Protein AF-A0A553ZLE3-F1 (afdb_monomer)

pLDDT: mean 70.96, std 27.85, range [20.42, 98.75]

Foldseek 3Di:
DDDDDDDDDDDDDDDDDDDDPDDQDDQPDDDPDDDDPPDDPPDDADPPPPPDDDDDDDDDDDDDDDDDDDDDDDDDDDDDDPPPPPDDDDDPDDDPPDDDDDPKDWDADLQQQKIWIWHAQLQDGPDTHTAWIAHLVGWIKGWDADNNPRQTAWIATLLGWIWGFDADPVSHTAWIWTAQPDPVRHTQTAKGWDADPVGQTAWIAGSVRWIKGWDADPVSHTQKIAGSVRKMWGFDADPSRHTQWIAIPPRVFTKGWDKAAQDPPQRWIKIWIAHSVRQIWIFIAHPVRQTQWIQGSVRQIWGFDADPSNHTQWIAGSVRWIWGWDADPVGHTAWIQGSVRQMWGFDADPSRATQWIADSVRWIKGWDADPSRHTQWIAGSVRDIDGDDDDDDDDDDDDDDDDDQDWDFDADPSRATQWIQGSVRWIWGFDADSVNHTQFIATDCVVDPVPDDDDGDGPDDDDDDDDDDDDDDDDDDDDDDDDDDDDDDDDDDDDSPHDDPDDPDDDPDPDAPQLQLLLLLLVLLLVCLVVDDCVLAVDNDDPLRNVLLSLLLSLLLCQL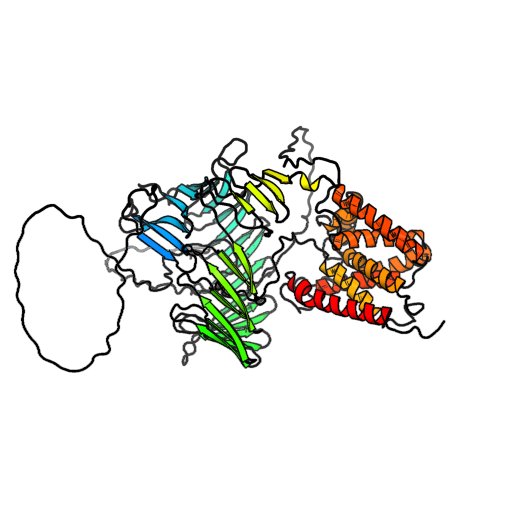VLLVLVGLLQQLQAPVSSVSSVVVVVVQVGHQGNSLALNVLVCLLVVLQCCCVPVFQVSVLVSQLNSQSSSCSNNVVFDDDRDCRGNVVSNVRSVVRSVVVSVPDGRRRSCSSVSSSSSSVSNSVVQQCEPVAHPHPPVDPDGHHDPPDHDPPVCCVVVPSVVVVVVSVVVSCCCVVPPDDDDD

Solvent-accessible surface area (backbone atoms only — not comparable to full-atom values): 44275 Å² total; per-residue (Å²): 134,90,79,92,83,85,88,87,84,90,82,91,80,94,74,90,77,87,80,78,82,77,77,82,78,82,74,96,81,84,84,91,77,87,92,77,87,78,84,63,95,83,71,82,78,72,91,68,85,81,81,84,78,90,78,83,83,88,77,89,77,91,80,88,84,89,87,90,83,91,89,85,90,86,91,86,83,91,72,88,75,83,77,76,79,77,77,74,91,74,81,76,85,76,65,98,80,68,76,78,85,66,90,56,50,76,49,74,38,59,76,84,40,33,36,41,31,25,34,72,30,78,60,45,83,93,40,70,40,72,34,36,39,32,43,61,84,70,54,38,38,37,48,41,56,43,62,80,74,62,38,61,40,37,39,38,37,67,52,69,50,40,34,40,40,40,53,49,99,87,54,50,71,35,35,36,24,40,58,51,70,35,98,87,52,42,64,34,69,49,35,38,42,40,60,50,98,89,63,50,71,33,32,43,30,44,64,86,67,46,44,32,38,44,40,60,48,99,84,72,45,70,33,31,39,29,44,63,88,67,55,37,35,38,43,43,62,49,100,79,75,44,69,35,35,37,29,30,63,96,51,43,80,18,36,38,43,48,75,52,69,60,40,90,88,80,49,31,27,41,41,35,43,24,41,68,86,64,51,42,33,39,35,36,25,44,86,85,70,46,67,39,29,43,28,42,66,87,66,49,41,36,39,38,42,63,50,98,84,76,44,69,35,35,41,27,43,65,87,67,50,44,33,39,44,41,60,47,96,90,64,47,76,31,34,39,38,39,66,88,70,42,46,27,38,43,41,62,46,100,59,56,47,48,36,32,40,31,39,61,86,67,51,41,38,38,40,41,60,49,99,61,67,50,68,35,34,40,31,44,71,87,68,54,72,51,76,49,85,86,85,82,78,90,75,89,76,81,88,80,80,96,78,79,74,50,73,47,77,42,58,51,98,52,66,46,66,38,31,41,30,40,54,86,67,47,37,37,36,36,44,54,47,84,87,60,50,75,50,34,67,47,75,40,72,82,72,47,87,82,54,89,74,92,78,83,58,70,73,82,82,86,88,84,86,89,84,89,84,85,90,80,92,84,89,83,88,86,89,84,86,89,82,89,84,86,88,84,82,87,78,94,72,91,80,67,84,65,66,84,74,92,68,82,82,91,71,96,67,81,82,64,80,44,43,68,28,19,52,44,5,21,47,51,44,62,68,44,59,88,72,58,56,64,91,67,27,96,57,85,74,52,73,67,53,50,53,50,39,20,52,41,4,16,9,23,13,47,57,40,58,38,26,36,42,89,43,83,66,18,32,42,58,31,73,60,34,29,51,50,9,46,51,43,11,62,76,32,74,32,70,79,31,39,48,32,17,53,60,34,25,49,48,49,19,53,49,40,44,48,35,27,71,76,56,22,47,68,43,44,51,53,50,46,28,52,21,35,21,44,29,37,58,36,69,61,74,40,55,87,76,75,49,67,70,18,20,49,44,23,52,51,52,14,49,53,49,32,61,56,45,60,76,72,56,62,51,60,53,64,54,52,22,52,26,36,21,47,1,30,43,33,27,42,52,57,44,14,32,32,94,78,27,25,22,48,58,48,90,48,88,59,60,47,64,50,84,82,50,94,72,81,58,66,56,56,48,66,72,48,48,46,53,53,46,53,50,52,49,50,51,50,51,44,52,69,73,66,53,78,81,86,74,136

Radius of gyration: 34.4 Å; Cα contacts (8 Å, |Δi|>4): 1086; chains: 1; bounding box: 102×99×108 Å

Secondary structure (DSSP, 8-state):
---------------------PPP--------SSS-----TT---S---------PPPPP--------------------------PPPPPPPPPTTPPP--S-EEEEETTTTEEEEEEE-TTSTT-EEEEEEE-TT--EEEEEE-TTT--EEEEEETTS-EEEEEE-TT--EEEEEETT-STTSPPEEEEEEEE-TT--EEEEEETT--EEEEEE-TTS-EEEEE-TTS-EEEEEE-TTS-EEEEEEGGGTT-EEEEEPPPPTTT--EEEEEEETTS-EEEEEE-TT--EEEEE-TTS-EEEEEE-TTS-EEEEE-TTS-EEEEEE-TTS-EEEEE-TTS-EEEEEE-TTS-EEEEE-TTS-EEEEEE-TTS-EEEEE-TT--EEE-----S--------S-----EEEE-TTS-EEEEE-TTS-EEEEEE-TTS-EEEEEE-GGGTTSS----------------------------PPPPP----PPP-----TT--------------TTHHHHHHHHHHHHHHGGG--TTTSSSSPPHHHHHHHHHHHHHHTTSGGGG-TTSSGGGTTTHHHHHHHHHHHHHHTSTTSGGGSHHHHHHHHHHHHHIIIIIHHHHHHHHHHHHHHHHHHHTT-S-SSSSHHHHHHHHHHHHHHHHHHTTTS-SS-TTHHHHHHHHHHHHHHHHHTSTT-B-TTTTS---B---S-S--STHIIIIIIHHHHHHHHHHHHHHHHHSPP---

Structure (mmCIF, N/CA/C/O backbone):
data_AF-A0A553ZLE3-F1
#
_entry.id   AF-A0A553ZLE3-F1
#
loop_
_atom_site.group_PDB
_atom_site.id
_atom_site.type_symbol
_atom_site.label_atom_id
_atom_site.label_alt_id
_atom_site.label_comp_id
_atom_site.label_asym_id
_atom_site.label_entity_id
_atom_site.label_seq_id
_atom_site.pdbx_PDB_ins_code
_atom_site.Cartn_x
_atom_site.Cartn_y
_atom_site.Cartn_z
_atom_site.occupancy
_atom_site.B_iso_or_equiv
_atom_site.auth_seq_id
_atom_site.auth_comp_id
_atom_site.auth_asym_id
_atom_site.auth_atom_id
_atom_site.pdbx_PDB_model_num
ATOM 1 N N . MET A 1 1 ? 34.587 -43.667 5.427 1.00 29.36 1 MET A N 1
ATOM 2 C CA . MET A 1 1 ? 35.439 -44.827 5.088 1.00 29.36 1 MET A CA 1
ATOM 3 C C . MET A 1 1 ? 34.634 -45.768 4.202 1.00 29.36 1 MET A C 1
ATOM 5 O O . MET A 1 1 ? 33.567 -46.151 4.640 1.00 29.36 1 MET A O 1
ATOM 9 N N . HIS A 1 2 ? 35.138 -46.008 2.978 1.00 25.31 2 HIS A N 1
ATOM 10 C CA . HIS A 1 2 ? 34.997 -47.172 2.064 1.00 25.31 2 HIS A CA 1
ATOM 11 C C . HIS A 1 2 ? 33.670 -47.961 1.984 1.00 25.31 2 HIS A C 1
ATOM 13 O O . HIS A 1 2 ? 33.085 -48.279 3.000 1.00 25.31 2 HIS A O 1
ATOM 19 N N . ARG A 1 3 ? 33.179 -48.482 0.851 1.00 24.08 3 ARG A N 1
ATOM 20 C CA . ARG A 1 3 ? 33.506 -48.531 -0.596 1.00 24.08 3 ARG A CA 1
ATOM 21 C C . ARG A 1 3 ? 32.283 -49.245 -1.231 1.00 24.08 3 ARG A C 1
ATOM 23 O O . ARG A 1 3 ? 31.751 -50.158 -0.620 1.00 24.08 3 ARG A O 1
ATOM 30 N N . TRP A 1 4 ? 31.715 -48.741 -2.327 1.00 23.78 4 TRP A N 1
ATOM 31 C CA . TRP A 1 4 ? 31.774 -49.335 -3.681 1.00 23.78 4 TRP A CA 1
ATOM 32 C C . TRP A 1 4 ? 31.406 -50.823 -3.828 1.00 23.78 4 TRP A C 1
ATOM 34 O O . TRP A 1 4 ? 32.161 -51.669 -3.372 1.00 23.78 4 TRP A O 1
ATOM 44 N N . HIS A 1 5 ? 30.354 -51.108 -4.613 1.00 26.83 5 HIS A N 1
ATOM 45 C CA . HIS A 1 5 ? 30.396 -52.021 -5.772 1.00 26.83 5 HIS A CA 1
ATOM 46 C C . HIS A 1 5 ? 29.129 -51.871 -6.650 1.00 26.83 5 HIS A C 1
ATOM 48 O O . HIS A 1 5 ? 28.023 -52.180 -6.223 1.00 26.83 5 HIS A O 1
ATOM 54 N N . GLY A 1 6 ? 29.301 -51.414 -7.895 1.00 22.09 6 GLY A N 1
ATOM 55 C CA . GLY A 1 6 ? 28.554 -51.938 -9.057 1.00 22.09 6 GLY A CA 1
ATOM 56 C C . GLY A 1 6 ? 29.457 -52.935 -9.815 1.00 22.09 6 GLY A C 1
ATOM 57 O O . GLY A 1 6 ? 30.538 -53.227 -9.288 1.00 22.09 6 GLY A O 1
ATOM 58 N N . PRO A 1 7 ? 29.144 -53.396 -11.051 1.00 37.66 7 PRO A N 1
ATOM 59 C CA . PRO A 1 7 ? 28.004 -53.076 -11.931 1.00 37.66 7 PRO A CA 1
ATOM 60 C C . PRO A 1 7 ? 27.335 -54.320 -12.596 1.00 37.66 7 PRO A C 1
ATOM 62 O O . PRO A 1 7 ? 27.843 -55.433 -12.524 1.00 37.66 7 PRO A O 1
ATOM 65 N N . GLY A 1 8 ? 26.235 -54.131 -13.339 1.00 24.08 8 GLY A N 1
ATOM 66 C CA . GLY A 1 8 ? 25.666 -55.168 -14.219 1.00 24.08 8 GLY A CA 1
ATOM 67 C C . GLY A 1 8 ? 24.622 -54.614 -15.194 1.00 24.08 8 GLY A C 1
ATOM 68 O O . GLY A 1 8 ? 23.621 -54.049 -14.778 1.00 24.08 8 GLY A O 1
ATOM 69 N N . ARG A 1 9 ? 24.903 -54.717 -16.497 1.00 25.52 9 ARG A N 1
ATOM 70 C CA . ARG A 1 9 ? 24.239 -54.050 -17.633 1.00 25.52 9 ARG A CA 1
ATOM 71 C C . ARG A 1 9 ? 23.013 -54.796 -18.195 1.00 25.52 9 ARG A C 1
ATOM 73 O O . ARG A 1 9 ? 23.051 -56.013 -18.316 1.00 25.52 9 ARG A O 1
ATOM 80 N N . SER A 1 10 ? 22.130 -53.998 -18.822 1.00 24.73 10 SER A N 1
ATOM 81 C CA . SER A 1 10 ? 21.356 -54.256 -20.070 1.00 24.73 10 SER A CA 1
ATOM 82 C C . SER A 1 10 ? 20.151 -55.218 -19.986 1.00 24.73 10 SER A C 1
ATOM 84 O O . SER A 1 10 ? 20.206 -56.183 -19.251 1.00 24.73 10 SER A O 1
ATOM 86 N N . ARG A 1 11 ? 19.033 -55.067 -20.718 1.00 25.03 11 ARG A N 1
ATOM 87 C CA . ARG A 1 11 ? 18.699 -54.281 -21.923 1.00 25.03 11 ARG A CA 1
ATOM 88 C C . ARG A 1 11 ? 17.160 -54.253 -22.114 1.00 25.03 11 ARG A C 1
ATOM 90 O O . ARG A 1 11 ? 16.500 -55.234 -21.814 1.00 25.03 11 ARG A O 1
ATOM 97 N N . HIS A 1 12 ? 16.677 -53.147 -22.685 1.00 24.81 12 HIS A N 1
ATOM 98 C CA . HIS A 1 12 ? 15.484 -52.933 -23.530 1.00 24.81 12 HIS A CA 1
ATOM 99 C C . HIS A 1 12 ? 14.105 -53.546 -23.213 1.00 24.81 12 HIS A C 1
ATOM 101 O O . HIS A 1 12 ? 13.876 -54.740 -23.345 1.00 24.81 12 HIS A O 1
ATOM 107 N N . GLY A 1 13 ? 13.132 -52.640 -23.075 1.00 24.27 13 GLY A N 1
ATOM 108 C CA . GLY A 1 13 ? 11.727 -52.851 -23.420 1.00 24.27 13 GLY A CA 1
ATOM 109 C C . GLY A 1 13 ? 10.979 -51.521 -23.355 1.00 24.27 13 GLY A C 1
ATOM 110 O O . GLY A 1 13 ? 10.785 -50.982 -22.272 1.00 24.27 13 GLY A O 1
ATOM 111 N N . GLN A 1 14 ? 10.648 -50.949 -24.514 1.00 25.28 14 GLN A N 1
ATOM 112 C CA . GLN A 1 14 ? 9.891 -49.703 -24.647 1.00 25.28 14 GLN A CA 1
ATOM 113 C C . GLN A 1 14 ? 8.501 -49.841 -24.007 1.00 25.28 14 GLN A C 1
ATOM 115 O O . GLN A 1 14 ? 7.769 -50.780 -24.306 1.00 25.28 14 GLN A O 1
ATOM 120 N N . GLY A 1 15 ? 8.129 -48.871 -23.176 1.00 23.89 15 GLY A N 1
ATOM 121 C CA . GLY A 1 15 ? 6.791 -48.729 -22.614 1.00 23.89 15 GLY A CA 1
ATOM 122 C C . GLY A 1 15 ? 6.555 -47.272 -22.239 1.00 23.89 15 GLY A C 1
ATOM 123 O O . GLY A 1 15 ? 7.187 -46.744 -21.331 1.00 23.89 15 GLY A O 1
ATOM 124 N N . VAL A 1 16 ? 5.686 -46.614 -22.998 1.00 25.97 16 VAL A N 1
ATOM 125 C CA . VAL A 1 16 ? 5.192 -45.248 -22.785 1.00 25.97 16 VAL A CA 1
ATOM 126 C C . VAL A 1 16 ? 4.545 -45.130 -21.396 1.00 25.97 16 VAL A C 1
ATOM 128 O O . VAL A 1 16 ? 3.654 -45.929 -21.111 1.00 25.97 16 VAL A O 1
ATOM 131 N N . PRO A 1 17 ? 4.865 -44.112 -20.569 1.00 24.88 17 PRO A N 1
ATOM 132 C CA . PRO A 1 17 ? 3.991 -43.734 -19.472 1.00 24.88 17 PRO A CA 1
ATOM 133 C C . PRO A 1 17 ? 3.341 -42.370 -19.725 1.00 24.88 17 PRO A C 1
ATOM 135 O O . PRO A 1 17 ? 3.989 -41.340 -19.923 1.00 24.88 17 PRO A O 1
ATOM 138 N N . PHE A 1 18 ? 2.012 -42.407 -19.684 1.00 23.28 18 PHE A N 1
ATOM 139 C CA . PHE A 1 18 ? 1.098 -41.287 -19.513 1.00 23.28 18 PHE A CA 1
ATOM 140 C C . PHE A 1 18 ? 1.628 -40.262 -18.493 1.00 23.28 18 PHE A C 1
ATOM 142 O O . PHE A 1 18 ? 1.757 -40.560 -17.306 1.00 23.28 18 PHE A O 1
ATOM 149 N N . ARG A 1 19 ? 1.866 -39.017 -18.927 1.00 22.97 19 ARG A N 1
ATOM 150 C CA . ARG A 1 19 ? 2.014 -37.877 -18.009 1.00 22.97 19 ARG A CA 1
ATOM 151 C C . ARG A 1 19 ? 0.628 -37.418 -17.556 1.00 22.97 19 ARG A C 1
ATOM 153 O O . ARG A 1 19 ? -0.043 -36.662 -18.256 1.00 22.97 19 ARG A O 1
ATOM 160 N N . HIS A 1 20 ? 0.224 -37.837 -16.360 1.00 22.22 20 HIS A N 1
ATOM 161 C CA . HIS A 1 20 ? -0.807 -37.143 -15.592 1.00 22.22 20 HIS A CA 1
ATOM 162 C C . HIS A 1 20 ? -0.341 -35.703 -15.322 1.00 22.22 20 HIS A C 1
ATOM 164 O O . HIS A 1 20 ? 0.603 -35.471 -14.570 1.00 22.22 20 HIS A O 1
ATOM 170 N N . ARG A 1 21 ? -1.000 -34.717 -15.943 1.00 23.45 21 ARG A N 1
ATOM 171 C CA . ARG A 1 21 ? -0.875 -33.301 -15.567 1.00 23.45 21 ARG A CA 1
ATOM 172 C C . ARG A 1 21 ? -1.594 -33.088 -14.232 1.00 23.45 21 ARG A C 1
ATOM 174 O O . ARG A 1 21 ? -2.782 -32.778 -14.215 1.00 23.45 21 ARG A O 1
ATOM 181 N N . HIS A 1 22 ? -0.884 -33.244 -13.120 1.00 23.39 22 HIS A N 1
ATOM 182 C CA . HIS A 1 22 ? -1.323 -32.683 -11.845 1.00 23.39 22 HIS A CA 1
ATOM 183 C C . HIS A 1 22 ? -1.071 -31.171 -11.866 1.00 23.39 22 HIS A C 1
ATOM 185 O O . HIS A 1 22 ? 0.062 -30.721 -12.007 1.00 23.39 22 HIS A O 1
ATOM 191 N N . ARG A 1 23 ? -2.148 -30.385 -11.772 1.00 21.52 23 ARG A N 1
ATOM 192 C CA . ARG A 1 23 ? -2.076 -28.942 -11.519 1.00 21.52 23 ARG A CA 1
ATOM 193 C C . ARG A 1 23 ? -1.651 -28.736 -10.057 1.00 21.52 23 ARG A C 1
ATOM 195 O O . ARG A 1 23 ? -2.348 -29.264 -9.188 1.00 21.52 23 ARG A O 1
ATOM 202 N N . PRO A 1 24 ? -0.574 -27.995 -9.749 1.00 23.08 24 PRO A N 1
ATOM 203 C CA . PRO A 1 24 ? -0.298 -27.602 -8.375 1.00 23.08 24 PRO A CA 1
ATOM 204 C C . PRO A 1 24 ? -1.379 -26.619 -7.908 1.00 23.08 24 PRO A C 1
ATOM 206 O O . PRO A 1 24 ? -1.696 -25.638 -8.582 1.00 23.08 24 PRO A O 1
ATOM 209 N N . ALA A 1 25 ? -1.989 -26.928 -6.766 1.00 22.48 25 ALA A N 1
ATOM 210 C CA . ALA A 1 25 ? -2.940 -26.059 -6.092 1.00 22.48 25 ALA A CA 1
ATOM 211 C C . ALA A 1 25 ? -2.170 -24.908 -5.430 1.00 22.48 25 ALA A C 1
ATOM 213 O O . ALA A 1 25 ? -1.570 -25.077 -4.372 1.00 22.48 25 ALA A O 1
ATOM 214 N N . TRP A 1 26 ? -2.177 -23.739 -6.067 1.00 22.27 26 TRP A N 1
ATOM 215 C CA . TRP A 1 26 ? -1.661 -22.505 -5.485 1.00 22.27 26 TRP A CA 1
ATOM 216 C C . TRP A 1 26 ? -2.592 -22.049 -4.356 1.00 22.27 26 TRP A C 1
ATOM 218 O O . TRP A 1 26 ? -3.744 -21.690 -4.593 1.00 22.27 26 TRP A O 1
ATOM 228 N N . CYS A 1 27 ? -2.097 -22.089 -3.119 1.00 22.14 27 CYS A N 1
ATOM 229 C CA . CYS A 1 27 ? -2.780 -21.544 -1.950 1.00 22.14 27 CYS A CA 1
ATOM 230 C C . CYS A 1 27 ? -2.500 -20.027 -1.878 1.00 22.14 27 CYS A C 1
ATOM 232 O O . CYS A 1 27 ? -1.335 -19.645 -1.754 1.00 22.14 27 CYS A O 1
ATOM 234 N N . PRO A 1 28 ? -3.505 -19.137 -1.960 1.00 23.58 28 PRO A N 1
ATOM 235 C CA . PRO A 1 28 ? -3.290 -17.697 -2.000 1.00 23.58 28 PRO A CA 1
ATOM 236 C C . PRO A 1 28 ? -3.215 -17.125 -0.577 1.00 23.58 28 PRO A C 1
ATOM 238 O O . PRO A 1 28 ? -4.068 -16.345 -0.180 1.00 23.58 28 PRO A O 1
ATOM 241 N N . VAL A 1 29 ? -2.219 -17.521 0.219 1.00 25.86 29 VAL A N 1
ATOM 242 C CA . VAL A 1 29 ? -1.963 -16.914 1.542 1.00 25.86 29 VAL A CA 1
ATOM 243 C C . VAL A 1 29 ? -0.455 -16.849 1.807 1.00 25.86 29 VAL A C 1
ATOM 245 O O . VAL A 1 29 ? 0.042 -17.483 2.726 1.00 25.86 29 VAL A O 1
ATOM 248 N N . ALA A 1 30 ? 0.293 -16.127 0.968 1.00 24.66 30 ALA A N 1
ATOM 249 C CA . ALA A 1 30 ? 1.642 -15.630 1.282 1.00 24.66 30 ALA A CA 1
ATOM 250 C C . ALA A 1 30 ? 2.163 -14.729 0.148 1.00 24.66 30 ALA A C 1
ATOM 252 O O . ALA A 1 30 ? 2.986 -15.154 -0.648 1.00 24.66 30 ALA A O 1
ATOM 253 N N . CYS A 1 31 ? 1.660 -13.498 0.054 1.00 21.70 31 CYS A N 1
ATOM 254 C CA . CYS A 1 31 ? 2.337 -12.365 -0.595 1.00 21.70 31 CYS A CA 1
ATOM 255 C C . CYS A 1 31 ? 1.624 -11.083 -0.146 1.00 21.70 31 CYS A C 1
ATOM 257 O O . CYS A 1 31 ? 0.795 -10.519 -0.853 1.00 21.70 31 CYS A O 1
ATOM 259 N N . LEU A 1 32 ? 1.901 -10.652 1.081 1.00 23.59 32 LEU A N 1
ATOM 260 C CA . LEU A 1 32 ? 1.639 -9.286 1.520 1.00 23.59 32 LEU A CA 1
ATOM 261 C C . LEU A 1 32 ? 3.007 -8.618 1.609 1.00 23.59 32 LEU A C 1
ATOM 263 O O . LEU A 1 32 ? 3.663 -8.808 2.623 1.00 23.59 32 LEU A O 1
ATOM 267 N N . HIS A 1 33 ? 3.447 -7.939 0.542 1.00 24.62 33 HIS A N 1
ATOM 268 C CA . HIS A 1 33 ? 4.230 -6.688 0.547 1.00 24.62 33 HIS A CA 1
ATOM 269 C C . HIS A 1 33 ? 4.309 -6.096 -0.883 1.00 24.62 33 HIS A C 1
ATOM 271 O O . HIS A 1 33 ? 4.184 -6.840 -1.860 1.00 24.62 33 HIS A O 1
ATOM 277 N N . PRO A 1 34 ? 4.415 -4.758 -1.017 1.00 25.12 34 PRO A N 1
ATOM 278 C CA . PRO A 1 34 ? 4.217 -4.036 -2.269 1.00 25.12 34 PRO A CA 1
ATOM 279 C C . PRO A 1 34 ? 5.494 -4.045 -3.119 1.00 25.12 34 PRO A C 1
ATOM 281 O O . PRO A 1 34 ? 6.598 -4.107 -2.594 1.00 25.12 34 PRO A O 1
ATOM 284 N N . HIS A 1 35 ? 5.326 -3.916 -4.435 1.00 25.12 35 HIS A N 1
ATOM 285 C CA . HIS A 1 35 ? 6.372 -3.966 -5.467 1.00 25.12 35 HIS A CA 1
ATOM 286 C C . HIS A 1 35 ? 6.870 -5.371 -5.817 1.00 25.12 35 HIS A C 1
ATOM 288 O O . HIS A 1 35 ? 7.959 -5.777 -5.442 1.00 25.12 35 HIS A O 1
ATOM 294 N N . ILE A 1 36 ? 6.059 -6.081 -6.604 1.00 21.95 36 ILE A N 1
ATOM 295 C CA . ILE A 1 36 ? 6.390 -6.727 -7.890 1.00 21.95 36 ILE A CA 1
ATOM 296 C C . ILE A 1 36 ? 5.108 -7.480 -8.293 1.00 21.95 36 ILE A C 1
ATOM 298 O O . ILE A 1 36 ? 4.741 -8.483 -7.687 1.00 21.95 36 ILE A O 1
ATOM 302 N N . ARG A 1 37 ? 4.363 -6.972 -9.286 1.00 20.42 37 ARG A N 1
ATOM 303 C CA . ARG A 1 37 ? 3.314 -7.766 -9.946 1.00 20.42 37 ARG A CA 1
ATOM 304 C C . ARG A 1 37 ? 4.012 -8.643 -10.981 1.00 20.42 37 ARG A C 1
ATOM 306 O O . ARG A 1 37 ? 4.258 -8.180 -12.090 1.00 20.42 37 ARG A O 1
ATOM 313 N N . VAL A 1 38 ? 4.324 -9.887 -10.627 1.00 21.42 38 VAL A N 1
ATOM 314 C CA . VAL A 1 38 ? 4.520 -10.923 -11.648 1.00 21.42 38 VAL A CA 1
ATOM 315 C C . VAL A 1 38 ? 3.133 -11.230 -12.206 1.00 21.42 38 VAL A C 1
ATOM 317 O O . VAL A 1 38 ? 2.242 -11.663 -11.476 1.00 21.42 38 VAL A O 1
ATOM 320 N N . ILE A 1 39 ? 2.915 -10.905 -13.477 1.00 21.75 39 ILE A N 1
ATOM 321 C CA . ILE A 1 39 ? 1.695 -11.266 -14.196 1.00 21.75 39 ILE A CA 1
ATOM 322 C C . ILE A 1 39 ? 1.775 -12.775 -14.443 1.00 21.75 39 ILE A C 1
ATOM 324 O O . ILE A 1 39 ? 2.557 -13.218 -15.275 1.00 21.75 39 ILE A O 1
ATOM 328 N N . ASP A 1 40 ? 0.997 -13.556 -13.696 1.00 22.62 40 ASP A N 1
ATOM 329 C CA . ASP A 1 40 ? 0.732 -14.961 -14.011 1.00 22.62 40 ASP A CA 1
ATOM 330 C C . ASP A 1 40 ? -0.286 -15.018 -15.172 1.00 22.62 40 ASP A C 1
ATOM 332 O O . ASP A 1 40 ? -1.436 -14.598 -14.986 1.00 22.62 40 ASP A O 1
ATOM 336 N N . PRO A 1 41 ? 0.083 -15.519 -16.367 1.00 24.27 41 PRO A N 1
ATOM 337 C CA . PRO A 1 41 ? -0.818 -15.607 -17.516 1.00 24.27 41 PRO A CA 1
ATOM 338 C C . PRO A 1 41 ? -1.934 -16.663 -17.363 1.0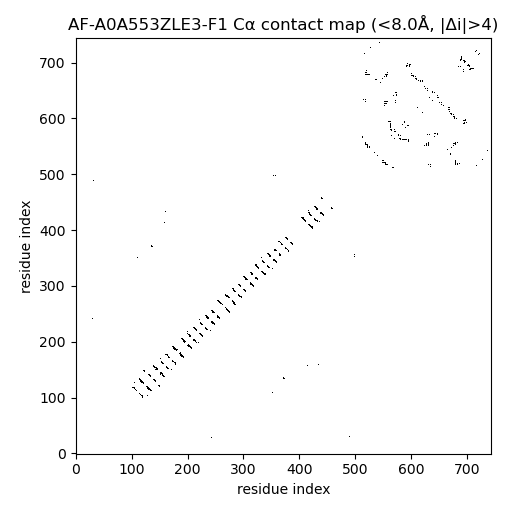0 24.27 41 PRO A C 1
ATOM 340 O O . PRO A 1 41 ? -2.754 -16.814 -18.269 1.00 24.27 41 PRO A O 1
ATOM 343 N N . HIS A 1 42 ? -2.022 -17.389 -16.241 1.00 24.36 42 HIS A N 1
ATOM 344 C CA . HIS A 1 42 ? -3.033 -18.433 -16.028 1.00 24.36 42 HIS A CA 1
ATOM 345 C C . HIS A 1 42 ? -4.158 -18.079 -15.046 1.00 24.36 42 HIS A C 1
ATOM 347 O O . HIS A 1 42 ? -5.071 -18.888 -14.846 1.00 24.36 42 HIS A O 1
ATOM 353 N N . ARG A 1 43 ? -4.173 -16.862 -14.489 1.00 24.11 43 ARG A N 1
ATOM 354 C CA . ARG A 1 43 ? -5.244 -16.392 -13.598 1.00 24.11 43 ARG A CA 1
ATOM 355 C C . ARG A 1 43 ? -6.215 -15.481 -14.354 1.00 24.11 43 ARG A C 1
ATOM 357 O O . ARG A 1 43 ? -6.036 -14.272 -14.408 1.00 24.11 43 ARG A O 1
ATOM 364 N N . ALA A 1 44 ? -7.251 -16.068 -14.949 1.00 23.89 44 ALA A N 1
ATOM 365 C CA . ALA A 1 44 ? -8.357 -15.323 -15.551 1.00 23.89 44 ALA A CA 1
ATOM 366 C C . ALA A 1 44 ? -9.289 -14.759 -14.455 1.00 23.89 44 ALA A C 1
ATOM 368 O O . ALA A 1 44 ? -9.878 -15.557 -13.720 1.00 23.89 44 ALA A O 1
ATOM 369 N N . PRO A 1 45 ? -9.477 -13.431 -14.331 1.00 26.53 45 PRO A N 1
ATOM 370 C CA . PRO A 1 45 ? -10.594 -12.872 -13.590 1.00 26.53 45 PRO A CA 1
ATOM 371 C C . PRO A 1 45 ? -11.801 -12.765 -14.529 1.00 26.53 45 PRO A C 1
ATOM 373 O O . PRO A 1 45 ? -11.687 -12.261 -15.641 1.00 26.53 45 PRO A O 1
ATOM 376 N N . HIS A 1 46 ? -12.951 -13.239 -14.052 1.00 28.97 46 HIS A N 1
ATOM 377 C CA . HIS A 1 46 ? -14.261 -13.193 -14.705 1.00 28.97 46 HIS A CA 1
ATOM 378 C C . HIS A 1 46 ? -14.353 -13.905 -16.066 1.00 28.97 46 HIS A C 1
ATOM 380 O O . HIS A 1 46 ? -13.612 -13.668 -17.015 1.00 28.97 46 HIS A O 1
ATOM 386 N N . ARG A 1 47 ? -15.365 -14.769 -16.208 1.00 26.30 47 ARG A N 1
ATOM 387 C CA . ARG A 1 47 ? -15.870 -15.165 -17.527 1.00 26.30 47 ARG A CA 1
ATOM 388 C C . ARG A 1 47 ? -16.480 -13.930 -18.201 1.00 26.30 47 ARG A C 1
ATOM 390 O O . ARG A 1 47 ? -17.696 -13.780 -18.234 1.00 26.30 47 ARG A O 1
ATOM 397 N N . ALA A 1 48 ? -15.642 -13.053 -18.746 1.00 23.30 48 ALA A N 1
ATOM 398 C CA . ALA A 1 48 ? -16.041 -12.228 -19.867 1.00 23.30 48 ALA A CA 1
ATOM 399 C C . ALA A 1 48 ? -16.353 -13.197 -21.011 1.00 23.30 48 ALA A C 1
ATOM 401 O O . ALA A 1 48 ? -15.551 -14.074 -21.342 1.00 23.30 48 ALA A O 1
ATOM 402 N N . VAL A 1 49 ? -17.554 -13.103 -21.570 1.00 23.12 49 VAL A N 1
ATOM 403 C CA . VAL A 1 49 ? -17.902 -13.834 -22.785 1.00 23.12 49 VAL A CA 1
ATOM 404 C C . VAL A 1 49 ? -16.991 -13.301 -23.888 1.00 23.12 49 VAL A C 1
ATOM 406 O O . VAL A 1 49 ? -17.247 -12.242 -24.455 1.00 23.12 49 VAL A O 1
ATOM 409 N N . VAL A 1 50 ? -15.900 -14.014 -24.164 1.00 24.91 50 VAL A N 1
ATOM 410 C CA . VAL A 1 50 ? -15.030 -13.743 -25.307 1.00 24.91 50 VAL A CA 1
ATOM 411 C C . VAL A 1 50 ? -15.817 -14.132 -26.556 1.00 24.91 50 VAL A C 1
ATOM 413 O O . VAL A 1 50 ? -15.936 -15.308 -26.897 1.00 24.91 50 VAL A O 1
ATOM 416 N N . VAL A 1 51 ? -16.414 -13.146 -27.224 1.00 23.52 51 VAL A N 1
ATOM 417 C CA . VAL A 1 51 ? -17.002 -13.343 -28.551 1.00 23.52 51 VAL A CA 1
ATOM 418 C C . VAL A 1 51 ? -15.875 -13.219 -29.573 1.00 23.52 51 VAL A C 1
ATOM 420 O O . VAL A 1 51 ? -15.536 -12.122 -30.006 1.00 23.52 51 VAL A O 1
ATOM 423 N N . LEU A 1 52 ? -15.278 -14.351 -29.947 1.00 24.53 52 LEU A N 1
ATOM 424 C CA . LEU A 1 52 ? -14.354 -14.428 -31.078 1.00 24.53 52 LEU A CA 1
ATOM 425 C C . LEU A 1 52 ? -15.166 -14.474 -32.378 1.00 24.53 52 LEU A C 1
ATOM 427 O O . LEU A 1 52 ? -15.876 -15.447 -32.639 1.00 24.53 52 LEU A O 1
ATOM 431 N N . HIS A 1 53 ? -15.047 -13.445 -33.216 1.00 24.39 53 HIS A N 1
ATOM 432 C CA . HIS A 1 53 ? -15.516 -13.502 -34.598 1.00 24.39 53 HIS A CA 1
ATOM 433 C C . HIS A 1 53 ? -14.385 -13.156 -35.560 1.00 24.39 53 HIS A C 1
ATOM 435 O O . HIS A 1 53 ? -13.971 -12.008 -35.674 1.00 24.39 53 HIS A O 1
ATOM 441 N N . HIS A 1 54 ? -13.947 -14.170 -36.298 1.00 26.27 54 HIS A N 1
ATOM 442 C CA . HIS A 1 54 ? -13.112 -14.035 -37.481 1.00 26.27 54 HIS A CA 1
ATOM 443 C C . HIS A 1 54 ? -14.034 -13.820 -38.696 1.00 26.27 54 HIS A C 1
ATOM 445 O O . HIS A 1 54 ? -14.987 -14.580 -38.893 1.00 26.27 54 HIS A O 1
ATOM 451 N N . ARG A 1 55 ? -13.781 -12.803 -39.526 1.00 23.55 55 ARG A N 1
ATOM 452 C CA . ARG A 1 55 ? -14.303 -12.752 -40.902 1.00 23.55 55 ARG A CA 1
ATOM 453 C C . ARG A 1 55 ? -13.153 -12.460 -41.868 1.00 23.55 55 ARG A C 1
ATOM 455 O O . ARG A 1 55 ? -12.480 -11.456 -41.663 1.00 23.55 55 ARG A O 1
ATOM 462 N N . PRO A 1 56 ? -12.942 -13.279 -42.914 1.00 27.25 56 PRO A N 1
ATOM 463 C CA . PRO A 1 56 ? -11.984 -12.959 -43.963 1.00 27.25 56 PRO A CA 1
ATOM 464 C C . PRO A 1 56 ? -12.554 -11.892 -44.913 1.00 27.25 56 PRO A C 1
ATOM 466 O O . PRO A 1 56 ? -13.772 -11.771 -45.083 1.00 27.25 56 PRO A O 1
ATOM 469 N N . ALA A 1 57 ? -11.656 -11.105 -45.508 1.00 24.62 57 ALA A N 1
ATOM 470 C CA . ALA A 1 57 ? -11.956 -10.000 -46.417 1.00 24.62 57 ALA A CA 1
ATOM 471 C C . ALA A 1 57 ? -12.760 -10.440 -47.666 1.00 24.62 57 ALA A C 1
ATOM 473 O O . ALA A 1 57 ? -12.584 -11.563 -48.147 1.00 24.62 57 ALA A O 1
ATOM 474 N N . PRO A 1 58 ? -13.635 -9.580 -48.230 1.00 29.64 58 PRO A N 1
ATOM 475 C CA . PRO A 1 58 ? -14.467 -9.955 -49.364 1.00 29.64 58 PRO A CA 1
ATOM 476 C C . PRO A 1 58 ? -13.700 -9.856 -50.689 1.00 29.64 58 PRO A C 1
ATOM 478 O O . PRO A 1 58 ? -13.264 -8.783 -51.104 1.00 29.64 58 PRO A O 1
ATOM 481 N N . GLY A 1 59 ? -13.613 -10.986 -51.389 1.00 24.22 59 GLY A N 1
ATOM 482 C CA . GLY A 1 59 ? -13.316 -11.037 -52.815 1.00 24.22 59 GLY A CA 1
ATOM 483 C C . GLY A 1 59 ? -14.526 -10.607 -53.649 1.00 24.22 59 GLY A C 1
ATOM 484 O O . GLY A 1 59 ? -15.663 -10.997 -53.387 1.00 24.22 59 GLY A O 1
ATOM 485 N N . ASN A 1 60 ? -14.251 -9.799 -54.669 1.00 28.50 60 ASN A N 1
ATOM 486 C CA . ASN A 1 60 ? -15.170 -9.356 -55.714 1.00 28.50 60 ASN A CA 1
ATOM 487 C C . ASN A 1 60 ? -16.011 -10.503 -56.306 1.00 28.50 60 ASN A C 1
ATOM 489 O O . ASN A 1 60 ? -15.435 -11.476 -56.793 1.00 28.50 60 ASN A O 1
ATOM 493 N N . ARG A 1 61 ? -17.341 -10.326 -56.397 1.00 27.69 61 ARG A N 1
ATOM 494 C CA . ARG A 1 61 ? -18.158 -10.704 -57.574 1.00 27.69 61 ARG A CA 1
ATOM 495 C C . ARG A 1 61 ? -19.611 -10.226 -57.458 1.00 27.69 61 ARG A C 1
ATOM 497 O O . ARG A 1 61 ? -20.325 -10.522 -56.507 1.00 27.69 61 ARG A O 1
ATOM 504 N N . HIS A 1 62 ? -20.044 -9.525 -58.503 1.00 26.73 62 HIS A N 1
ATOM 505 C CA . HIS A 1 62 ? -21.435 -9.262 -58.862 1.00 26.73 62 HIS A CA 1
ATOM 506 C C . HIS A 1 62 ? -22.262 -10.551 -59.009 1.00 26.73 62 HIS A C 1
ATOM 508 O O . HIS A 1 62 ? -21.822 -11.461 -59.707 1.00 26.73 62 HIS A O 1
ATOM 514 N N . ARG A 1 63 ? -23.517 -10.554 -58.534 1.00 26.33 63 ARG A N 1
ATOM 515 C CA . ARG A 1 63 ? -24.730 -10.651 -59.383 1.00 26.33 63 ARG A CA 1
ATOM 516 C C . ARG A 1 63 ? -26.023 -10.645 -58.554 1.00 26.33 63 ARG A C 1
ATOM 518 O O . ARG A 1 63 ? -26.070 -11.138 -57.435 1.00 26.33 63 ARG A O 1
ATOM 525 N N . ARG A 1 64 ? -27.044 -10.045 -59.170 1.00 25.78 64 ARG A N 1
ATOM 526 C CA . ARG A 1 64 ? -28.463 -9.969 -58.791 1.00 25.78 64 ARG A CA 1
ATOM 527 C C . ARG A 1 64 ? -29.094 -11.365 -58.659 1.00 25.78 64 ARG A C 1
ATOM 529 O O . ARG A 1 64 ? -28.713 -12.245 -59.420 1.00 25.78 64 ARG A O 1
ATOM 536 N N . ASP A 1 65 ? -30.087 -11.544 -57.784 1.00 26.72 65 ASP A N 1
ATOM 537 C CA . ASP A 1 65 ? -31.509 -11.547 -58.175 1.00 26.72 65 ASP A CA 1
ATOM 538 C C . ASP A 1 65 ? -32.468 -11.878 -57.014 1.00 26.72 65 ASP A C 1
ATOM 540 O O . ASP A 1 65 ? -32.118 -12.497 -56.012 1.00 26.72 65 ASP A O 1
ATOM 544 N N . ASN A 1 66 ? -33.689 -11.373 -57.187 1.00 25.45 66 ASN A N 1
ATOM 545 C CA . ASN A 1 66 ? -34.884 -11.488 -56.353 1.00 25.45 66 ASN A CA 1
ATOM 546 C C . ASN A 1 66 ? -35.324 -12.939 -56.073 1.00 25.45 66 ASN A C 1
ATOM 548 O O . ASN A 1 66 ? -35.182 -13.781 -56.949 1.00 25.45 66 ASN A O 1
ATOM 552 N N . LEU A 1 67 ? -36.055 -13.177 -54.970 1.00 26.70 67 LEU A N 1
ATOM 553 C CA . LEU A 1 67 ? -37.460 -13.625 -55.046 1.00 26.70 67 LEU A CA 1
ATOM 554 C C . LEU A 1 67 ? -38.191 -13.590 -53.686 1.00 26.70 67 LEU A C 1
ATOM 556 O O . LEU A 1 67 ? -37.619 -13.794 -52.620 1.00 26.70 67 LEU A O 1
ATOM 560 N N . ARG A 1 68 ? -39.495 -13.306 -53.775 1.00 25.33 68 ARG A N 1
ATOM 561 C CA . ARG A 1 68 ? -40.514 -13.213 -52.715 1.00 25.33 68 ARG A CA 1
ATOM 562 C C . ARG A 1 68 ? -41.175 -14.576 -52.445 1.00 25.33 68 ARG A C 1
ATOM 564 O O . ARG A 1 68 ? -41.247 -15.367 -53.372 1.00 25.33 68 ARG A O 1
ATOM 571 N N . HIS A 1 69 ? -41.752 -14.754 -51.245 1.00 26.80 69 HIS A N 1
ATOM 572 C CA . HIS A 1 69 ? -43.061 -15.379 -50.883 1.00 26.80 69 HIS A CA 1
ATOM 573 C C . HIS A 1 69 ? -43.014 -15.710 -49.367 1.00 26.80 69 HIS A C 1
ATOM 575 O O . HIS A 1 69 ? -42.074 -16.359 -48.937 1.00 26.80 69 HIS A O 1
ATOM 581 N N . ARG A 1 70 ? -43.786 -15.141 -48.419 1.00 24.00 70 ARG A N 1
ATOM 582 C CA . ARG A 1 70 ? -45.243 -15.036 -48.147 1.00 24.00 70 ARG A CA 1
ATOM 583 C C . ARG A 1 70 ? -45.933 -16.399 -47.904 1.00 24.00 70 ARG A C 1
ATOM 585 O O . ARG A 1 70 ? -46.132 -17.113 -48.876 1.00 24.00 70 ARG A O 1
ATOM 592 N N . VAL A 1 71 ? -46.372 -16.670 -46.652 1.00 25.70 71 VAL A N 1
ATOM 593 C CA . VAL A 1 71 ? -47.789 -16.876 -46.205 1.00 25.70 71 VAL A CA 1
ATOM 594 C C . VAL A 1 71 ? -47.979 -17.826 -44.974 1.00 25.70 71 VAL A C 1
ATOM 596 O O . VAL A 1 71 ? -47.615 -18.990 -45.038 1.00 25.70 71 VAL A O 1
ATOM 599 N N . ARG A 1 72 ? -48.658 -17.270 -43.939 1.00 24.97 72 ARG A N 1
ATOM 600 C CA . ARG A 1 72 ? -49.660 -17.766 -42.933 1.00 24.97 72 ARG A CA 1
ATOM 601 C C . ARG A 1 72 ? -49.356 -18.696 -41.731 1.00 24.97 72 ARG A C 1
ATOM 603 O O . ARG A 1 72 ? -49.056 -19.869 -41.881 1.00 24.97 72 ARG A O 1
ATOM 610 N N . ASP A 1 73 ? -49.612 -18.102 -40.552 1.00 23.34 73 ASP A N 1
ATOM 611 C CA . ASP A 1 73 ? -50.599 -18.401 -39.481 1.00 23.34 73 ASP A CA 1
ATOM 612 C C . ASP A 1 73 ? -50.781 -19.820 -38.900 1.00 23.34 73 ASP A C 1
ATOM 614 O O . ASP A 1 73 ? -51.301 -20.701 -39.574 1.00 23.34 73 ASP A O 1
ATOM 618 N N . ALA A 1 74 ? -50.541 -19.968 -37.583 1.00 23.89 74 ALA A N 1
ATOM 619 C CA . ALA A 1 74 ? -51.559 -20.311 -36.563 1.00 23.89 74 ALA A CA 1
ATOM 620 C C . ALA A 1 74 ? -50.964 -20.359 -35.128 1.00 23.89 74 ALA A C 1
ATOM 622 O O . ALA A 1 74 ? -49.769 -20.557 -34.931 1.00 23.89 74 ALA A O 1
ATOM 623 N N . ALA A 1 75 ? -51.824 -20.110 -34.137 1.00 23.53 75 ALA A N 1
ATOM 624 C CA . ALA A 1 75 ? -51.566 -19.678 -32.759 1.00 23.53 75 ALA A CA 1
ATOM 625 C C . ALA A 1 75 ? -51.153 -20.767 -31.736 1.00 23.53 75 ALA A C 1
ATOM 627 O O . ALA A 1 75 ? -51.562 -21.912 -31.884 1.00 23.53 75 ALA A O 1
ATOM 628 N N . ALA A 1 76 ? -50.449 -20.374 -30.649 1.00 23.36 76 ALA A N 1
ATOM 629 C CA . ALA A 1 76 ? -50.858 -20.575 -29.234 1.00 23.36 76 ALA A CA 1
ATOM 630 C C . ALA A 1 76 ? -49.731 -20.327 -28.184 1.00 23.36 76 ALA A C 1
ATOM 632 O O . ALA A 1 76 ? -48.647 -20.896 -28.270 1.00 23.36 76 ALA A O 1
ATOM 633 N N . LEU A 1 77 ? -50.101 -19.564 -27.138 1.00 26.30 77 LEU A N 1
ATOM 634 C CA . LEU A 1 77 ? -49.586 -19.480 -25.747 1.00 26.30 77 LEU A CA 1
ATOM 635 C C . LEU A 1 77 ? -48.266 -18.721 -25.424 1.00 26.30 77 LEU A C 1
ATOM 637 O O . LEU A 1 77 ? -47.276 -18.819 -26.151 1.00 26.30 77 LEU A O 1
ATOM 641 N N . PRO A 1 78 ? -48.231 -17.935 -24.317 1.00 23.91 78 PRO A N 1
ATOM 642 C CA . PRO A 1 78 ? -47.205 -16.924 -24.080 1.00 23.91 78 PRO A CA 1
ATOM 643 C C . PRO A 1 78 ? -45.950 -17.529 -23.439 1.00 23.91 78 PRO A C 1
ATOM 645 O O . PRO A 1 78 ? -45.964 -17.964 -22.291 1.00 23.91 78 PRO A O 1
ATOM 648 N N . LYS A 1 79 ? -44.829 -17.504 -24.165 1.00 24.86 79 LYS A N 1
ATOM 649 C CA . LYS A 1 79 ? -43.497 -17.650 -23.566 1.00 24.86 79 LYS A CA 1
ATOM 650 C C . LYS A 1 79 ? -42.977 -16.269 -23.182 1.00 24.86 79 LYS A C 1
ATOM 652 O O . LYS A 1 79 ? -42.888 -15.375 -24.024 1.00 24.86 79 LYS A O 1
ATOM 657 N N . THR A 1 80 ? -42.637 -16.119 -21.907 1.00 25.88 80 THR A N 1
ATOM 658 C CA . THR A 1 80 ? -41.869 -15.006 -21.349 1.00 25.88 80 THR A CA 1
ATOM 659 C C . THR A 1 80 ? -40.622 -14.778 -22.203 1.00 25.88 80 THR A C 1
ATOM 661 O O . THR A 1 80 ? -39.750 -15.635 -22.336 1.00 25.88 80 THR A O 1
ATOM 664 N N . ARG A 1 81 ? -40.588 -13.633 -22.887 1.00 25.27 81 ARG A N 1
ATOM 665 C CA . ARG A 1 81 ? -39.509 -13.266 -23.800 1.00 25.27 81 ARG A CA 1
ATOM 666 C C . ARG A 1 81 ? -38.408 -12.611 -22.972 1.00 25.27 81 ARG A C 1
ATOM 668 O O . ARG A 1 81 ? -38.530 -11.447 -22.605 1.00 25.27 81 ARG A O 1
ATOM 675 N N . ASP A 1 82 ? -37.357 -13.377 -22.697 1.00 27.53 82 ASP A N 1
ATOM 676 C CA . ASP A 1 82 ? -36.047 -12.875 -22.282 1.00 27.53 82 ASP A CA 1
ATOM 677 C C . ASP A 1 82 ? -35.564 -11.878 -23.348 1.00 27.53 82 ASP A C 1
ATOM 679 O O . ASP A 1 82 ? -35.151 -12.244 -24.455 1.00 27.53 82 ASP A O 1
ATOM 683 N N . ARG A 1 83 ? -35.747 -10.585 -23.073 1.00 24.28 83 ARG A N 1
ATOM 684 C CA . ARG A 1 83 ? -35.386 -9.496 -23.979 1.00 24.28 83 ARG A CA 1
ATOM 685 C C . ARG A 1 83 ? -33.925 -9.140 -23.725 1.00 24.28 83 ARG A C 1
ATOM 687 O O . ARG A 1 83 ? -33.621 -8.043 -23.280 1.00 24.28 83 ARG A O 1
ATOM 694 N N . ARG A 1 84 ? -33.010 -10.052 -24.068 1.00 25.70 84 ARG A N 1
ATOM 695 C CA . ARG A 1 84 ? -31.609 -9.688 -24.310 1.00 25.70 84 ARG A CA 1
ATOM 696 C C . ARG A 1 84 ? -31.568 -8.734 -25.500 1.00 25.70 84 ARG A C 1
ATOM 698 O O . ARG A 1 84 ? -31.605 -9.156 -26.657 1.00 25.70 84 ARG A O 1
ATOM 705 N N . THR A 1 85 ? -31.499 -7.438 -25.230 1.00 24.98 85 THR A N 1
ATOM 706 C CA . THR A 1 85 ? -31.017 -6.447 -26.189 1.00 24.98 85 THR A CA 1
ATOM 707 C C . THR A 1 85 ? -29.580 -6.808 -26.552 1.00 24.98 85 THR A C 1
ATOM 709 O O . THR A 1 85 ? -28.637 -6.474 -25.846 1.00 24.98 85 THR A O 1
ATOM 712 N N . ARG A 1 86 ? -29.412 -7.540 -27.659 1.00 23.31 86 ARG A N 1
ATOM 713 C CA . ARG A 1 86 ? -28.143 -7.622 -28.386 1.00 23.31 86 ARG A CA 1
ATOM 714 C C . ARG A 1 86 ? -27.835 -6.219 -28.904 1.00 23.31 86 ARG A C 1
ATOM 716 O O . ARG A 1 86 ? -28.373 -5.806 -29.928 1.00 23.31 86 ARG A O 1
ATOM 723 N N . THR A 1 87 ? -27.001 -5.481 -28.186 1.00 27.08 87 THR A N 1
ATOM 724 C CA . THR A 1 87 ? -26.316 -4.306 -28.719 1.00 27.08 87 THR A CA 1
ATOM 725 C C . THR A 1 87 ? -25.410 -4.770 -29.860 1.00 27.08 87 THR A C 1
ATOM 727 O O . THR A 1 87 ? -24.525 -5.604 -29.680 1.00 27.08 87 THR A O 1
ATOM 730 N N . ALA A 1 88 ? -25.693 -4.300 -31.075 1.00 25.03 88 ALA A N 1
ATOM 731 C CA . ALA A 1 88 ? -24.798 -4.469 -32.212 1.00 25.03 88 ALA A CA 1
ATOM 732 C C . ALA A 1 88 ? -23.546 -3.592 -32.004 1.00 25.03 88 ALA A C 1
ATOM 734 O O . ALA A 1 88 ? -23.676 -2.491 -31.464 1.00 25.03 88 ALA A O 1
ATOM 735 N N . PRO A 1 89 ? -22.347 -4.036 -32.420 1.00 24.88 89 PRO A N 1
ATOM 736 C CA . PRO A 1 89 ? -21.134 -3.243 -32.271 1.00 24.88 89 PRO A CA 1
ATOM 737 C C . PRO A 1 89 ? -21.197 -1.992 -33.157 1.00 24.88 89 PRO A C 1
ATOM 739 O O . PRO A 1 89 ? -21.373 -2.079 -34.373 1.00 24.88 89 PRO A O 1
ATOM 742 N N . VAL A 1 90 ? -21.033 -0.825 -32.537 1.00 25.83 90 VAL A N 1
ATOM 743 C CA . VAL A 1 90 ? -20.826 0.461 -33.211 1.00 25.83 90 VAL A CA 1
ATOM 744 C C . VAL A 1 90 ? -19.318 0.710 -33.258 1.00 25.83 90 VAL A C 1
ATOM 746 O O . VAL A 1 90 ? -18.652 0.645 -32.227 1.00 25.83 90 VAL A O 1
ATOM 749 N N . ARG A 1 91 ? -18.763 0.975 -34.448 1.00 23.62 91 ARG A N 1
ATOM 750 C CA . ARG A 1 91 ? -17.373 1.444 -34.587 1.00 23.62 91 ARG A CA 1
ATOM 751 C C . ARG A 1 91 ? -17.229 2.799 -33.875 1.00 23.62 91 ARG A C 1
ATOM 753 O O . ARG A 1 91 ? -18.019 3.691 -34.188 1.00 23.62 91 ARG A O 1
ATOM 760 N N . PRO A 1 92 ? -16.236 3.008 -32.994 1.00 27.45 92 PRO A N 1
ATOM 761 C CA . PRO A 1 92 ? -15.918 4.349 -32.522 1.00 27.45 92 PRO A CA 1
ATOM 762 C C . PRO A 1 92 ? -15.422 5.184 -33.706 1.00 27.45 92 PRO A C 1
ATOM 764 O O . PRO A 1 92 ? -14.622 4.707 -34.514 1.00 27.45 92 PRO A O 1
ATOM 767 N N . ALA A 1 93 ? -15.892 6.424 -33.821 1.00 25.02 93 ALA A N 1
ATOM 768 C CA . ALA A 1 93 ? -15.276 7.393 -34.716 1.00 25.02 93 ALA A CA 1
ATOM 769 C C . ALA A 1 93 ? -13.853 7.681 -34.205 1.00 25.02 93 ALA A C 1
ATOM 771 O O . ALA A 1 93 ? -13.681 8.144 -33.078 1.00 25.02 93 ALA A O 1
ATOM 772 N N . LEU A 1 94 ? -12.841 7.346 -35.009 1.00 29.75 94 LEU A N 1
ATOM 773 C CA . LEU A 1 94 ? -11.433 7.572 -34.684 1.00 29.75 94 LEU A CA 1
ATOM 774 C C . LEU A 1 94 ? -11.087 9.062 -34.816 1.00 29.75 94 LEU A C 1
ATOM 776 O O . LEU A 1 94 ? -11.535 9.736 -35.745 1.00 29.75 94 LEU A O 1
ATOM 780 N N . ALA A 1 95 ? -10.278 9.558 -33.878 1.00 28.62 95 ALA A N 1
ATOM 781 C CA . ALA A 1 95 ? -9.611 10.852 -33.980 1.00 28.62 95 ALA A CA 1
ATOM 782 C C . ALA A 1 95 ? -8.594 10.851 -35.149 1.00 28.62 95 ALA A C 1
ATOM 784 O O . ALA A 1 95 ? -8.146 9.771 -35.544 1.00 28.62 95 ALA A O 1
ATOM 785 N N . PRO A 1 96 ? -8.201 12.021 -35.693 1.00 28.72 96 PRO A N 1
ATOM 786 C CA . PRO A 1 96 ? -7.497 12.127 -36.980 1.00 28.72 96 PRO A CA 1
ATOM 787 C C . PRO A 1 96 ? -6.083 11.520 -37.056 1.00 28.72 96 PRO A C 1
ATOM 789 O O . PRO A 1 96 ? -5.527 11.492 -38.146 1.00 28.72 96 PRO A O 1
ATOM 792 N N . ASP A 1 97 ? -5.531 10.996 -35.956 1.00 34.28 97 ASP A N 1
ATOM 793 C CA . ASP A 1 97 ? -4.150 10.485 -35.883 1.00 34.28 97 ASP A CA 1
ATOM 794 C C . ASP A 1 97 ? -4.060 8.972 -35.587 1.00 34.28 97 ASP A C 1
ATOM 796 O O . ASP A 1 97 ? -3.017 8.462 -35.172 1.00 34.28 97 ASP A O 1
ATOM 800 N N . ALA A 1 98 ? -5.150 8.222 -35.774 1.00 31.72 98 ALA A N 1
ATOM 801 C CA . ALA A 1 98 ? -5.149 6.777 -35.561 1.00 31.72 98 ALA A CA 1
ATOM 802 C C . ALA A 1 98 ? -4.341 6.040 -36.647 1.00 31.72 98 ALA A C 1
ATOM 804 O O . ALA A 1 98 ? -4.687 6.083 -37.829 1.00 31.72 98 ALA A O 1
ATOM 805 N N . HIS A 1 99 ? -3.291 5.320 -36.236 1.00 35.88 99 HIS A N 1
ATOM 806 C CA . HIS A 1 99 ? -2.655 4.301 -37.074 1.00 35.88 99 HIS A CA 1
ATOM 807 C C . HIS A 1 99 ? -3.703 3.270 -37.542 1.00 35.88 99 HIS A C 1
ATOM 809 O O . HIS A 1 99 ? -4.642 2.970 -36.797 1.00 35.88 99 HIS A O 1
ATOM 815 N N . PRO A 1 100 ? -3.585 2.740 -38.774 1.00 32.88 100 PRO A N 1
ATOM 816 C CA . PRO A 1 100 ? -4.552 1.787 -39.303 1.00 32.88 100 PRO A CA 1
ATOM 817 C C . PRO A 1 100 ? -4.587 0.520 -38.435 1.00 32.88 100 PRO A C 1
ATOM 819 O O . PRO A 1 100 ? -3.557 0.139 -37.877 1.00 32.88 100 PRO A O 1
ATOM 822 N N . PRO A 1 101 ? -5.753 -0.142 -38.326 1.00 38.16 101 PRO A N 1
ATOM 823 C CA . PRO A 1 101 ? -5.920 -1.289 -37.449 1.00 38.16 101 PRO A CA 1
ATOM 824 C C . PRO A 1 101 ? -5.071 -2.442 -37.988 1.00 38.16 101 PRO A C 1
ATOM 826 O O . PRO A 1 101 ? -5.389 -3.013 -39.032 1.00 38.16 101 PRO A O 1
ATOM 829 N N . ARG A 1 102 ? -3.979 -2.767 -37.292 1.00 47.72 102 ARG A N 1
ATOM 830 C CA . ARG A 1 102 ? -3.462 -4.137 -37.306 1.00 47.72 102 ARG A CA 1
ATOM 831 C C . ARG A 1 102 ? -4.493 -4.990 -36.562 1.00 47.72 102 ARG A C 1
ATOM 833 O O . ARG A 1 102 ? -5.256 -4.456 -35.757 1.00 47.72 102 ARG A O 1
ATOM 840 N N . ASP A 1 103 ? -4.626 -6.260 -36.925 1.00 50.94 103 ASP A N 1
ATOM 841 C CA . ASP A 1 103 ? -5.605 -7.179 -36.335 1.00 50.94 103 ASP A CA 1
ATOM 842 C C . ASP A 1 103 ? -5.301 -7.399 -34.835 1.00 50.94 103 ASP A C 1
ATOM 844 O O . ASP A 1 103 ? -4.690 -8.388 -34.448 1.00 50.94 103 ASP A O 1
ATOM 848 N N . ASP A 1 104 ? -5.700 -6.440 -33.997 1.00 69.50 104 ASP A N 1
ATOM 849 C CA . ASP A 1 104 ? -5.331 -6.349 -32.586 1.00 69.50 104 ASP A CA 1
ATOM 850 C C . ASP A 1 104 ? -6.538 -6.671 -31.684 1.00 69.50 104 ASP A C 1
ATOM 852 O O . ASP A 1 104 ? -7.666 -6.208 -31.899 1.00 69.50 104 ASP A O 1
ATOM 856 N N . TRP A 1 105 ? -6.308 -7.459 -30.633 1.00 85.56 105 TRP A N 1
ATOM 857 C CA . TRP A 1 105 ? -7.302 -7.752 -29.597 1.00 85.56 105 TRP A CA 1
ATOM 858 C C . TRP A 1 105 ? -7.304 -6.667 -28.527 1.00 85.56 105 TRP A C 1
ATOM 860 O O . TRP A 1 105 ? -6.258 -6.131 -28.179 1.00 85.56 105 TRP A O 1
ATOM 870 N N . ALA A 1 106 ? -8.465 -6.394 -27.928 1.00 90.31 106 ALA A N 1
ATOM 871 C CA . ALA A 1 106 ? -8.588 -5.440 -26.830 1.00 90.31 106 ALA A CA 1
ATOM 872 C C . ALA A 1 106 ? -9.358 -6.037 -25.645 1.00 90.31 106 ALA A C 1
ATOM 874 O O . ALA A 1 106 ? -10.427 -6.627 -25.810 1.00 90.31 106 ALA A O 1
ATOM 875 N N . VAL A 1 107 ? -8.835 -5.832 -24.437 1.00 92.06 107 VAL A N 1
ATOM 876 C CA . VAL A 1 107 ? -9.504 -6.136 -23.169 1.00 92.06 107 VAL A CA 1
ATOM 877 C C . VAL A 1 107 ? -9.790 -4.822 -22.457 1.00 92.06 107 VAL A C 1
ATOM 879 O O . VAL A 1 107 ? -8.870 -4.139 -21.999 1.00 92.06 107 VAL A O 1
ATOM 882 N N . HIS A 1 108 ? -11.072 -4.473 -22.370 1.00 89.06 108 HIS A N 1
ATOM 883 C CA . HIS A 1 108 ? -11.536 -3.292 -21.653 1.00 89.06 108 HIS A CA 1
ATOM 884 C C . HIS A 1 108 ? -11.854 -3.639 -20.198 1.00 89.06 108 HIS A C 1
ATOM 886 O O . HIS A 1 108 ? -12.651 -4.537 -19.929 1.00 89.06 108 HIS A O 1
ATOM 892 N N . ASP A 1 109 ? -11.233 -2.913 -19.277 1.00 88.62 109 ASP A N 1
ATOM 893 C CA . ASP A 1 109 ? -11.519 -2.947 -17.850 1.00 88.62 109 ASP A CA 1
ATOM 894 C C . ASP A 1 109 ? -12.418 -1.744 -17.511 1.00 88.62 109 ASP A C 1
ATOM 896 O O . ASP A 1 109 ? -11.925 -0.613 -17.420 1.00 88.62 109 ASP A O 1
ATOM 900 N N . PRO A 1 110 ? -13.743 -1.951 -17.383 1.00 80.69 110 PRO A N 1
ATOM 901 C CA . PRO A 1 110 ? -14.688 -0.864 -17.173 1.00 80.69 110 PRO A CA 1
ATOM 902 C C . PRO A 1 110 ? -14.581 -0.246 -15.780 1.00 80.69 110 PRO A C 1
ATOM 904 O O . PRO A 1 110 ? -15.061 0.869 -15.617 1.00 80.69 110 PRO A O 1
ATOM 907 N N . GLU A 1 111 ? -13.970 -0.915 -14.796 1.00 80.06 111 GLU A N 1
ATOM 908 C CA . GLU A 1 111 ? -13.764 -0.353 -13.458 1.00 80.06 111 GLU A CA 1
ATOM 909 C C . GLU A 1 111 ? -12.620 0.657 -13.497 1.00 80.06 111 GLU A C 1
ATOM 911 O O . GLU A 1 111 ? -12.826 1.851 -13.271 1.00 80.06 111 GLU A O 1
ATOM 916 N N . THR A 1 112 ? -11.432 0.211 -13.914 1.00 84.88 112 THR A N 1
ATOM 917 C CA . THR A 1 112 ? -10.253 1.091 -13.968 1.00 84.88 112 THR A CA 1
ATOM 918 C C . THR A 1 112 ? -10.280 2.052 -15.157 1.00 84.88 112 THR A C 1
ATOM 920 O O . THR A 1 112 ? -9.501 3.005 -15.217 1.00 84.88 112 THR A O 1
ATOM 923 N N . GLY A 1 113 ? -11.158 1.811 -16.134 1.00 87.00 113 GLY A N 1
ATOM 924 C CA . GLY A 1 113 ? -11.224 2.577 -17.374 1.00 87.00 113 GLY A CA 1
ATOM 925 C C . GLY A 1 113 ? -10.045 2.339 -18.308 1.00 87.00 113 GLY A C 1
ATOM 926 O O . GLY A 1 113 ? -9.815 3.147 -19.209 1.00 87.00 113 GLY A O 1
ATOM 927 N N . ARG A 1 114 ? -9.279 1.269 -18.079 1.00 92.12 114 ARG A N 1
ATOM 928 C CA . ARG A 1 114 ? -8.099 0.936 -18.873 1.00 92.12 114 ARG A CA 1
ATOM 929 C C . ARG A 1 114 ? -8.448 -0.052 -19.970 1.00 92.12 114 ARG A C 1
ATOM 931 O O . ARG A 1 114 ? -9.154 -1.029 -19.739 1.00 92.12 114 ARG A O 1
ATOM 938 N N . THR A 1 115 ? -7.883 0.155 -21.150 1.00 93.50 115 THR A N 1
ATOM 939 C CA . THR A 1 115 ? -7.968 -0.814 -22.246 1.00 93.50 115 THR A CA 1
ATOM 940 C C . THR A 1 115 ? -6.578 -1.342 -22.540 1.00 93.50 115 THR A C 1
ATOM 942 O O . THR A 1 115 ? -5.650 -0.559 -22.729 1.00 93.50 115 THR A O 1
ATOM 945 N N . ARG A 1 116 ? -6.434 -2.668 -22.539 1.00 95.12 116 ARG A N 1
ATOM 946 C CA . ARG A 1 116 ? -5.195 -3.367 -22.889 1.00 95.12 116 ARG A CA 1
ATOM 947 C C . ARG A 1 116 ? -5.343 -3.920 -24.296 1.00 95.12 116 ARG A C 1
ATOM 949 O O . ARG A 1 116 ? -6.282 -4.675 -24.538 1.00 95.12 116 ARG A O 1
ATOM 956 N N . TYR A 1 117 ? -4.443 -3.544 -25.184 1.00 93.62 117 TYR A N 1
ATOM 957 C CA . TYR A 1 117 ? -4.377 -4.019 -26.555 1.00 93.62 117 TYR A CA 1
ATOM 958 C C . TYR A 1 117 ? -3.291 -5.071 -26.686 1.00 93.62 117 TYR A C 1
ATOM 960 O O . TYR A 1 117 ? -2.258 -4.994 -26.017 1.00 93.62 117 TYR A O 1
ATOM 968 N N . PHE A 1 118 ? -3.533 -6.038 -27.555 1.00 92.81 118 PHE A N 1
ATOM 969 C CA . PHE A 1 118 ? -2.626 -7.132 -27.829 1.00 92.81 118 PHE A CA 1
ATOM 970 C C . PHE A 1 118 ? -2.498 -7.323 -29.331 1.00 92.81 118 PHE A C 1
ATOM 972 O O . PHE A 1 118 ? -3.500 -7.261 -30.041 1.00 92.81 118 PHE A O 1
ATOM 979 N N . SER A 1 119 ? -1.286 -7.613 -29.778 1.00 89.12 119 SER A N 1
ATOM 980 C CA . SER A 1 119 ? -0.975 -7.901 -31.174 1.00 89.12 119 SER A CA 1
ATOM 981 C C . SER A 1 119 ? -0.453 -9.324 -31.304 1.00 89.12 119 SER A C 1
ATOM 983 O O . SER A 1 119 ? 0.097 -9.882 -30.351 1.00 89.12 119 SER A O 1
ATOM 985 N N . ASP A 1 120 ? -0.625 -9.923 -32.477 1.00 87.44 120 ASP A N 1
ATOM 986 C CA . ASP A 1 120 ? -0.087 -11.254 -32.749 1.00 87.44 120 ASP A CA 1
ATOM 987 C C . ASP A 1 120 ? 1.439 -11.282 -32.614 1.00 87.44 120 ASP A C 1
ATOM 989 O O . ASP A 1 120 ? 2.158 -10.426 -33.134 1.00 87.44 120 ASP A O 1
ATOM 993 N N . ALA A 1 121 ? 1.941 -12.310 -31.939 1.00 86.06 121 ALA A N 1
ATOM 994 C CA . ALA A 1 121 ? 3.359 -12.595 -31.862 1.00 86.06 121 ALA A CA 1
ATOM 995 C C . ALA A 1 121 ? 3.837 -13.172 -33.203 1.00 86.06 121 ALA A C 1
ATOM 997 O O . ALA A 1 121 ? 3.588 -14.339 -33.506 1.00 86.06 121 ALA A O 1
ATOM 998 N N . LEU A 1 122 ? 4.565 -12.380 -33.997 1.00 84.88 122 LEU A N 1
ATOM 999 C CA . LEU A 1 122 ? 5.071 -12.821 -35.307 1.00 84.88 122 LEU A CA 1
ATOM 1000 C C . LEU A 1 122 ? 5.951 -14.082 -35.212 1.00 84.88 122 LEU A C 1
ATOM 1002 O O . LEU A 1 122 ? 5.840 -14.977 -36.048 1.00 84.88 122 LEU A O 1
ATOM 1006 N N . HIS A 1 123 ? 6.766 -14.184 -34.160 1.00 83.69 123 HIS A N 1
ATOM 1007 C CA . HIS A 1 123 ? 7.621 -15.341 -33.876 1.00 83.69 123 HIS A CA 1
ATOM 1008 C C . HIS A 1 123 ? 6.859 -16.584 -33.373 1.00 83.69 123 HIS A C 1
ATOM 1010 O O . HIS A 1 123 ? 7.392 -17.692 -33.418 1.00 83.69 123 HIS A O 1
ATOM 1016 N N . ALA A 1 124 ? 5.631 -16.422 -32.870 1.00 86.62 124 ALA A N 1
ATOM 1017 C CA . ALA A 1 124 ? 4.852 -17.493 -32.249 1.00 86.62 124 ALA A CA 1
ATOM 1018 C C . ALA A 1 124 ? 3.345 -17.328 -32.534 1.00 86.62 124 ALA A C 1
ATOM 1020 O O . ALA A 1 124 ? 2.594 -16.900 -31.653 1.00 86.62 124 ALA A O 1
ATOM 1021 N N . PRO A 1 125 ? 2.873 -17.693 -33.744 1.00 83.88 125 PRO A N 1
ATOM 1022 C CA . PRO A 1 125 ? 1.470 -17.542 -34.121 1.00 83.88 125 PRO A CA 1
ATOM 1023 C C . PRO A 1 125 ? 0.511 -18.172 -33.100 1.00 83.88 125 PRO A C 1
ATOM 1025 O O . PRO A 1 125 ? 0.676 -19.328 -32.704 1.00 83.88 125 PRO A O 1
ATOM 1028 N N . GLY A 1 126 ? -0.508 -17.415 -32.686 1.00 83.44 126 GLY A N 1
ATOM 1029 C CA . GLY A 1 126 ? -1.464 -17.818 -31.647 1.00 83.44 126 GLY A CA 1
ATOM 1030 C C . GLY A 1 126 ? -1.103 -17.358 -30.230 1.00 83.44 126 GLY A C 1
ATOM 1031 O O . GLY A 1 126 ? -1.899 -17.562 -29.310 1.00 83.44 126 GLY A O 1
ATOM 1032 N N . LEU A 1 127 ? 0.055 -16.719 -30.043 1.00 87.56 127 LEU A N 1
ATOM 1033 C CA . LEU A 1 127 ? 0.375 -15.936 -28.853 1.00 87.56 127 LEU A CA 1
ATOM 1034 C C . LEU A 1 127 ? 0.054 -14.459 -29.117 1.00 87.56 127 LEU A C 1
ATOM 1036 O O . LEU A 1 127 ? 0.487 -13.904 -30.119 1.00 87.56 127 LEU A O 1
ATOM 1040 N N . ALA A 1 128 ? -0.666 -13.814 -28.198 1.00 89.25 128 ALA A N 1
ATOM 1041 C CA . ALA A 1 128 ? -0.964 -12.385 -28.269 1.00 89.25 128 ALA A CA 1
ATOM 1042 C C . ALA A 1 128 ? -0.071 -11.618 -27.278 1.00 89.25 128 ALA A C 1
ATOM 1044 O O . ALA A 1 128 ? -0.171 -11.818 -26.063 1.00 89.25 128 ALA A O 1
ATOM 1045 N N . LEU A 1 129 ? 0.811 -10.758 -27.787 1.00 90.69 129 LEU A N 1
ATOM 1046 C CA . LEU A 1 129 ? 1.705 -9.924 -26.981 1.00 90.69 129 LEU A CA 1
ATOM 1047 C C . LEU A 1 129 ? 0.993 -8.636 -26.557 1.00 90.69 129 LEU A C 1
ATOM 1049 O O . LEU A 1 129 ? 0.317 -8.034 -27.391 1.00 90.69 129 LEU A O 1
ATOM 1053 N N . PRO A 1 130 ? 1.138 -8.176 -25.300 1.00 92.88 130 PRO A N 1
ATOM 1054 C CA . PRO A 1 130 ? 0.650 -6.860 -24.896 1.00 92.88 130 PRO A CA 1
ATOM 1055 C C . PRO A 1 130 ? 1.301 -5.778 -25.757 1.00 92.88 130 PRO A C 1
ATOM 1057 O O . PRO A 1 130 ? 2.509 -5.653 -25.740 1.00 92.88 130 PRO A O 1
ATOM 1060 N N . ASN A 1 131 ? 0.523 -4.992 -26.488 1.00 91.31 131 ASN A N 1
ATOM 1061 C CA . ASN A 1 131 ? 1.037 -3.944 -27.373 1.00 91.31 131 ASN A CA 1
ATOM 1062 C C . ASN A 1 131 ? 0.898 -2.561 -26.724 1.00 91.31 131 ASN A C 1
ATOM 1064 O O . ASN A 1 131 ? 1.830 -1.762 -26.697 1.00 91.31 131 ASN A O 1
ATOM 1068 N N . GLU A 1 132 ? -0.266 -2.289 -26.130 1.00 95.31 132 GLU A N 1
ATOM 1069 C CA . GLU A 1 132 ? -0.581 -0.966 -25.598 1.00 95.31 132 GLU A CA 1
ATOM 1070 C C . GLU A 1 132 ? -1.527 -1.044 -24.393 1.00 95.31 132 GLU A C 1
ATOM 1072 O O . GLU A 1 132 ? -2.416 -1.889 -24.317 1.00 95.31 132 GLU A O 1
ATOM 1077 N N . VAL A 1 133 ? -1.369 -0.131 -23.438 1.00 95.69 133 VAL A N 1
ATOM 1078 C CA . VAL A 1 133 ? -2.343 0.140 -22.377 1.00 95.69 133 VAL A CA 1
ATOM 1079 C C . VAL A 1 133 ? -2.769 1.592 -22.482 1.00 95.69 133 VAL A C 1
ATOM 1081 O O . VAL A 1 133 ? -1.927 2.477 -22.400 1.00 95.69 133 VAL A O 1
ATOM 1084 N N . THR A 1 134 ? -4.072 1.833 -22.602 1.00 94.69 134 THR A N 1
ATOM 1085 C CA . THR A 1 134 ? -4.662 3.181 -22.639 1.00 94.69 134 THR A CA 1
ATOM 1086 C C . THR A 1 134 ? -5.579 3.423 -21.454 1.00 94.69 134 THR A C 1
ATOM 1088 O O . THR A 1 134 ? -6.156 2.477 -20.912 1.00 94.69 134 THR A O 1
ATOM 1091 N N . ASP A 1 135 ? -5.758 4.686 -21.078 1.00 90.62 135 ASP A N 1
ATOM 1092 C CA . ASP A 1 135 ? -6.853 5.126 -20.213 1.00 90.62 135 ASP A CA 1
ATOM 1093 C C . ASP A 1 135 ? -7.988 5.814 -21.002 1.00 90.62 135 ASP A C 1
ATOM 1095 O O . ASP A 1 135 ? -7.889 6.050 -22.210 1.00 90.62 135 ASP A O 1
ATOM 1099 N N . ARG A 1 136 ? -9.078 6.185 -20.312 1.00 87.50 136 ARG A N 1
ATOM 1100 C CA . ARG A 1 136 ? -10.239 6.880 -20.914 1.00 87.50 136 ARG A CA 1
ATOM 1101 C C . ARG A 1 136 ? -9.893 8.251 -21.519 1.00 87.50 136 ARG A C 1
ATOM 1103 O O . ARG A 1 136 ? -10.673 8.807 -22.295 1.00 87.50 136 ARG A O 1
ATOM 1110 N N . ASN A 1 137 ? -8.741 8.813 -21.163 1.00 86.06 137 ASN A N 1
ATOM 1111 C CA . ASN A 1 137 ? -8.269 10.111 -21.626 1.00 86.06 137 ASN A CA 1
ATOM 1112 C C . ASN A 1 137 ? -7.303 10.018 -22.814 1.00 86.06 137 ASN A C 1
ATOM 1114 O O . ASN A 1 137 ? -6.985 11.058 -23.392 1.00 86.06 137 ASN A O 1
ATOM 1118 N N . GLY A 1 138 ? -6.926 8.807 -23.231 1.00 84.38 138 GLY A N 1
ATOM 1119 C CA . GLY A 1 138 ? -6.011 8.561 -24.345 1.00 84.38 138 GLY A CA 1
ATOM 1120 C C . GLY A 1 138 ? -4.533 8.624 -23.953 1.00 84.38 138 GLY A C 1
ATOM 1121 O O . GLY A 1 138 ? -3.677 8.653 -24.838 1.00 84.38 138 GLY A O 1
ATOM 1122 N N . HIS A 1 139 ? -4.216 8.651 -22.654 1.00 86.38 139 HIS A N 1
ATOM 1123 C CA . HIS A 1 139 ? -2.848 8.445 -22.183 1.00 86.38 139 HIS A CA 1
ATOM 1124 C C . HIS A 1 139 ? -2.478 6.978 -22.404 1.00 86.38 139 HIS A C 1
ATOM 1126 O O .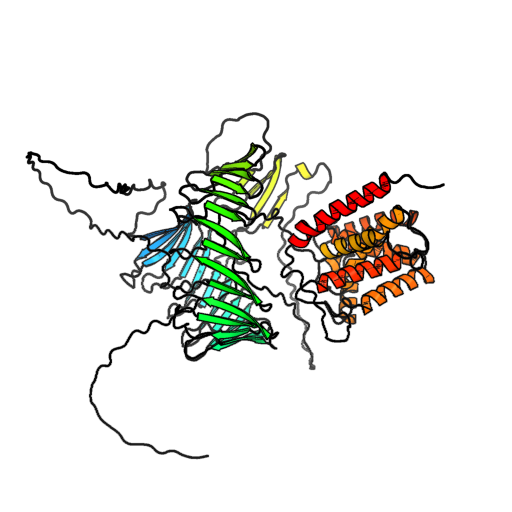 HIS A 1 139 ? -3.291 6.099 -22.108 1.00 86.38 139 HIS A O 1
ATOM 1132 N N . ARG A 1 140 ? -1.282 6.714 -22.944 1.00 91.56 140 ARG A N 1
ATOM 1133 C CA . ARG A 1 140 ? -0.884 5.368 -23.377 1.00 91.56 140 ARG A CA 1
ATOM 1134 C C . ARG A 1 140 ? 0.498 4.941 -22.901 1.00 91.56 140 ARG A C 1
ATOM 1136 O O . ARG A 1 140 ? 1.402 5.766 -22.775 1.00 91.56 140 ARG A O 1
ATOM 1143 N N . ILE A 1 141 ? 0.641 3.636 -22.698 1.00 95.00 141 ILE A N 1
ATOM 1144 C CA . ILE A 1 141 ? 1.903 2.921 -22.508 1.00 95.00 141 ILE A CA 1
ATOM 1145 C C . ILE A 1 141 ? 2.010 1.892 -23.628 1.00 95.00 141 ILE A C 1
ATOM 1147 O O . ILE A 1 141 ? 1.126 1.047 -23.721 1.00 95.00 141 ILE A O 1
ATOM 1151 N N . THR A 1 142 ? 3.056 1.938 -24.447 1.00 95.69 142 THR A N 1
ATOM 1152 C CA . THR A 1 142 ? 3.306 0.948 -25.507 1.00 95.69 142 THR A CA 1
ATOM 1153 C C . THR A 1 142 ? 4.478 0.043 -25.148 1.00 95.69 142 THR A C 1
ATOM 1155 O O . THR A 1 142 ? 5.370 0.449 -24.398 1.00 95.69 142 THR A O 1
ATOM 1158 N N . PHE A 1 143 ? 4.463 -1.177 -25.677 1.00 95.25 143 PHE A N 1
ATOM 1159 C CA . PHE A 1 143 ? 5.476 -2.204 -25.455 1.00 95.25 143 PHE A CA 1
ATOM 1160 C C . PHE A 1 143 ? 6.035 -2.653 -26.800 1.00 95.25 143 PHE A C 1
ATOM 1162 O O . PHE A 1 143 ? 5.278 -3.019 -27.695 1.00 95.25 143 PHE A O 1
ATOM 1169 N N . ASP A 1 144 ? 7.357 -2.645 -26.927 1.00 94.25 144 ASP A N 1
ATOM 1170 C CA . ASP A 1 144 ? 8.037 -2.981 -28.172 1.00 94.25 144 ASP A CA 1
ATOM 1171 C C . ASP A 1 144 ? 8.844 -4.269 -28.024 1.00 94.25 144 ASP A C 1
ATOM 1173 O O . ASP A 1 144 ? 9.554 -4.471 -27.031 1.00 94.25 144 ASP A O 1
ATOM 1177 N N . TYR A 1 145 ? 8.746 -5.124 -29.041 1.00 92.81 145 TYR A N 1
ATOM 1178 C CA . TYR A 1 145 ? 9.308 -6.471 -29.063 1.00 92.81 145 TYR A CA 1
ATOM 1179 C C . TYR A 1 145 ? 10.110 -6.688 -30.337 1.00 92.81 145 TYR A C 1
ATOM 1181 O O . TYR A 1 145 ? 9.750 -6.180 -31.396 1.00 92.81 145 TYR A O 1
ATOM 1189 N N . ALA A 1 146 ? 11.186 -7.465 -30.251 1.00 91.44 146 ALA A N 1
ATOM 1190 C CA . ALA A 1 146 ? 11.899 -7.909 -31.440 1.00 91.44 146 ALA A CA 1
ATOM 1191 C C . ALA A 1 146 ? 11.020 -8.895 -32.229 1.00 91.44 146 ALA A C 1
ATOM 1193 O O . ALA A 1 146 ? 10.609 -9.916 -31.679 1.00 91.44 146 ALA A O 1
ATOM 1194 N N . ASP A 1 147 ? 10.754 -8.615 -33.507 1.00 88.12 147 ASP A N 1
ATOM 1195 C CA . ASP A 1 147 ? 9.820 -9.402 -34.331 1.00 88.12 147 ASP A CA 1
ATOM 1196 C C . ASP A 1 147 ? 10.187 -10.895 -34.404 1.00 88.12 147 ASP A C 1
ATOM 1198 O O . ASP A 1 147 ? 9.307 -11.755 -34.351 1.00 88.12 147 ASP A O 1
ATOM 1202 N N . GLU A 1 148 ? 11.485 -11.203 -34.484 1.00 89.12 148 GLU A N 1
ATOM 1203 C CA . GLU A 1 148 ? 12.004 -12.568 -34.655 1.00 89.12 148 GLU A CA 1
ATOM 1204 C C . GLU A 1 148 ? 11.944 -13.420 -33.380 1.00 89.12 148 GLU A C 1
ATOM 1206 O O . GLU A 1 148 ? 11.809 -14.639 -33.466 1.00 89.12 148 GLU A O 1
ATOM 1211 N N . THR A 1 149 ? 12.053 -12.805 -32.198 1.00 89.56 149 THR A N 1
ATOM 1212 C CA . THR A 1 149 ? 12.207 -13.530 -30.922 1.00 89.56 149 THR A CA 1
ATOM 1213 C C . THR A 1 149 ? 11.091 -13.263 -29.921 1.00 89.56 149 THR A C 1
ATOM 1215 O O . THR A 1 149 ? 10.926 -14.033 -28.979 1.00 89.56 149 THR A O 1
ATOM 1218 N N . GLY A 1 150 ? 10.348 -12.166 -30.078 1.00 89.44 150 GLY A N 1
ATOM 1219 C CA . GLY A 1 150 ? 9.364 -11.714 -29.098 1.00 89.44 150 GLY A CA 1
ATOM 1220 C C . GLY A 1 150 ? 9.950 -11.135 -27.823 1.00 89.44 150 GLY A C 1
ATOM 1221 O O . GLY A 1 150 ? 9.208 -10.931 -26.864 1.00 89.44 150 GLY A O 1
ATOM 1222 N N . ILE A 1 151 ? 11.260 -10.900 -27.769 1.00 92.88 151 ILE A N 1
ATOM 1223 C CA . ILE A 1 151 ? 11.909 -10.362 -26.575 1.00 92.88 151 ILE A CA 1
ATOM 1224 C C . ILE A 1 151 ? 11.586 -8.863 -26.473 1.00 92.88 151 ILE A C 1
ATOM 1226 O O . ILE A 1 151 ? 11.809 -8.134 -27.446 1.00 92.88 151 ILE A O 1
ATOM 1230 N N . PRO A 1 152 ? 11.062 -8.381 -25.329 1.00 93.88 152 PRO A N 1
ATOM 1231 C CA . PRO A 1 152 ? 10.750 -6.969 -25.153 1.00 93.88 152 PRO A CA 1
ATOM 1232 C C . PRO A 1 152 ? 12.033 -6.141 -25.036 1.00 93.88 152 PRO A C 1
ATOM 1234 O O . PRO A 1 152 ? 12.941 -6.510 -24.292 1.00 93.88 152 PRO A O 1
ATOM 1237 N N . TYR A 1 153 ? 12.090 -4.999 -25.721 1.00 95.06 153 TYR A N 1
ATOM 1238 C CA . TYR A 1 153 ? 13.257 -4.107 -25.683 1.00 95.06 153 TYR A CA 1
ATOM 1239 C C . TYR A 1 153 ? 12.927 -2.655 -25.320 1.00 95.06 153 TYR A C 1
ATOM 1241 O O . TYR A 1 153 ? 13.840 -1.916 -24.943 1.00 95.06 153 TYR A O 1
ATOM 1249 N N . ALA A 1 154 ? 11.660 -2.228 -25.386 1.00 96.06 154 ALA A N 1
ATOM 1250 C CA . ALA A 1 154 ? 11.269 -0.893 -24.940 1.00 96.06 154 ALA A CA 1
ATOM 1251 C C . ALA A 1 154 ? 9.855 -0.836 -24.343 1.00 96.06 154 ALA A C 1
ATOM 1253 O O . ALA A 1 154 ? 8.969 -1.615 -24.696 1.00 96.06 154 ALA A O 1
ATOM 1254 N N . ILE A 1 155 ? 9.661 0.110 -23.423 1.00 96.50 155 ILE A N 1
ATOM 1255 C CA . ILE A 1 155 ? 8.355 0.542 -22.917 1.00 96.50 155 ILE A CA 1
ATOM 1256 C C . ILE A 1 155 ? 8.295 2.060 -23.044 1.00 96.50 155 ILE A C 1
ATOM 1258 O O . ILE A 1 155 ? 9.171 2.753 -22.525 1.00 96.50 155 ILE A O 1
ATOM 1262 N N . ARG A 1 156 ? 7.252 2.593 -23.684 1.00 93.44 156 ARG A N 1
ATOM 1263 C CA . ARG A 1 156 ? 7.115 4.037 -23.927 1.00 93.44 156 ARG A CA 1
ATOM 1264 C C . ARG A 1 156 ? 5.838 4.576 -23.324 1.00 93.44 156 ARG A C 1
ATOM 1266 O O . ARG A 1 156 ? 4.766 4.020 -23.525 1.00 93.44 156 ARG A O 1
ATOM 1273 N N . HIS A 1 157 ? 5.943 5.687 -22.611 1.00 89.25 157 HIS A N 1
ATOM 1274 C CA . HIS A 1 157 ? 4.804 6.412 -22.068 1.00 89.25 157 HIS A CA 1
ATOM 1275 C C . HIS A 1 157 ? 4.483 7.616 -22.959 1.00 89.25 157 HIS A C 1
ATOM 1277 O O . HIS A 1 157 ? 5.382 8.340 -23.383 1.00 89.25 157 HIS A O 1
ATOM 1283 N N . SER A 1 158 ? 3.203 7.927 -23.173 1.00 85.12 158 SER A N 1
ATOM 1284 C CA . SER A 1 158 ? 2.775 9.096 -23.964 1.00 85.12 158 SER A CA 1
ATOM 1285 C C . SER A 1 158 ? 3.204 10.453 -23.395 1.00 85.12 158 SER A C 1
ATOM 1287 O O . SER A 1 158 ? 3.017 11.471 -24.049 1.00 85.12 158 SER A O 1
ATOM 1289 N N . ALA A 1 159 ? 3.763 10.467 -22.184 1.00 78.12 159 ALA A N 1
ATOM 1290 C CA . ALA A 1 159 ? 4.381 11.646 -21.575 1.00 78.12 159 ALA A CA 1
ATOM 1291 C C . ALA A 1 159 ? 5.833 11.866 -22.043 1.00 78.12 159 ALA A C 1
ATOM 1293 O O . ALA A 1 159 ? 6.457 12.831 -21.631 1.00 78.12 159 ALA A O 1
ATOM 1294 N N . GLY A 1 160 ? 6.378 10.994 -22.899 1.00 77.88 160 GLY A N 1
ATOM 1295 C CA . GLY A 1 160 ? 7.736 11.107 -23.440 1.00 77.88 160 GLY A CA 1
ATOM 1296 C C . GLY A 1 160 ? 8.793 10.277 -22.711 1.00 77.88 160 GLY A C 1
ATOM 1297 O O . GLY A 1 160 ? 9.931 10.250 -23.158 1.00 77.88 160 GLY A O 1
ATOM 1298 N N . CYS A 1 161 ? 8.439 9.574 -21.632 1.00 84.00 161 CYS A N 1
ATOM 1299 C CA . CYS A 1 161 ? 9.366 8.679 -20.939 1.00 84.00 161 CYS A CA 1
ATOM 1300 C C . CYS A 1 161 ? 9.526 7.357 -21.704 1.00 84.00 161 CYS A C 1
ATOM 1302 O O . CYS A 1 161 ? 8.527 6.704 -22.018 1.00 84.00 161 CYS A O 1
ATOM 1304 N N . GLU A 1 162 ? 10.767 6.927 -21.926 1.00 91.94 162 GLU A N 1
ATOM 1305 C CA . GLU A 1 162 ? 11.093 5.636 -22.538 1.00 91.94 162 GLU A CA 1
ATOM 1306 C C . GLU A 1 162 ? 12.005 4.818 -21.621 1.00 91.94 162 GLU A C 1
ATOM 1308 O O . GLU A 1 162 ? 13.026 5.302 -21.130 1.00 91.94 162 GLU A O 1
ATOM 1313 N N . LEU A 1 163 ? 11.625 3.563 -21.390 1.00 94.88 163 LEU A N 1
ATOM 1314 C CA . LEU A 1 163 ? 12.454 2.569 -20.728 1.00 94.88 163 LEU A CA 1
ATOM 1315 C C . LEU A 1 163 ? 13.005 1.604 -21.767 1.00 94.88 163 LEU A C 1
ATOM 1317 O O . LEU A 1 163 ? 12.232 0.958 -22.470 1.00 94.88 163 LEU A O 1
ATOM 1321 N N . LYS A 1 164 ? 14.325 1.451 -21.801 1.00 96.69 164 LYS A N 1
ATOM 1322 C CA . LYS A 1 164 ? 15.012 0.423 -22.578 1.00 96.69 164 LYS A CA 1
ATOM 1323 C C . LYS A 1 164 ? 15.228 -0.821 -21.724 1.00 96.69 164 LYS A C 1
ATOM 1325 O O . LYS A 1 164 ? 15.750 -0.741 -20.607 1.00 96.69 164 LYS A O 1
ATOM 1330 N N . LEU A 1 165 ? 14.825 -1.966 -22.260 1.00 97.62 165 LEU A N 1
ATOM 1331 C CA . LEU A 1 165 ? 14.932 -3.276 -21.631 1.00 97.62 165 LEU A CA 1
ATOM 1332 C C . LEU A 1 165 ? 16.109 -4.024 -22.256 1.00 97.62 165 LEU A C 1
ATOM 1334 O O . LEU A 1 165 ? 16.208 -4.136 -23.476 1.00 97.62 165 LEU A O 1
ATOM 1338 N N . THR A 1 166 ? 16.990 -4.551 -21.413 1.00 97.44 166 THR A N 1
ATOM 1339 C CA . THR A 1 166 ? 18.021 -5.504 -21.830 1.00 97.44 166 THR A CA 1
ATOM 1340 C C . THR A 1 166 ? 17.616 -6.876 -21.330 1.00 97.44 166 THR A C 1
ATOM 1342 O O . THR A 1 166 ? 17.331 -7.020 -20.142 1.00 97.44 166 THR A O 1
ATOM 1345 N N . CYS A 1 167 ? 17.628 -7.873 -22.209 1.00 96.38 167 CYS A N 1
ATOM 1346 C CA . CYS A 1 167 ? 17.375 -9.266 -21.862 1.00 96.38 167 CYS A CA 1
ATOM 1347 C C . CYS A 1 167 ? 18.567 -10.153 -22.237 1.00 96.38 167 CYS A C 1
ATOM 1349 O O . CYS A 1 167 ? 19.385 -9.777 -23.076 1.00 96.38 167 CYS A O 1
ATOM 1351 N N . ASP A 1 168 ? 18.668 -11.321 -21.605 1.00 93.69 168 ASP A N 1
ATOM 1352 C CA . ASP A 1 168 ? 19.580 -12.384 -22.033 1.00 93.69 168 ASP A CA 1
ATOM 1353 C C . ASP A 1 168 ? 19.041 -13.152 -23.259 1.00 93.69 168 ASP A C 1
ATOM 1355 O O . ASP A 1 168 ? 17.935 -12.898 -23.739 1.00 93.69 168 ASP A O 1
ATOM 1359 N N . GLU A 1 169 ? 19.819 -14.114 -23.766 1.00 88.12 169 GLU A N 1
ATOM 1360 C CA . GLU A 1 169 ? 19.455 -14.940 -24.933 1.00 88.12 169 GLU A CA 1
ATOM 1361 C C . GLU A 1 169 ? 18.182 -15.778 -24.718 1.00 88.12 169 GLU A C 1
ATOM 1363 O O . GLU A 1 169 ? 17.534 -16.185 -25.678 1.00 88.12 169 GLU A O 1
ATOM 1368 N N . SER A 1 170 ? 17.803 -16.030 -23.461 1.00 88.81 170 SER A N 1
ATOM 1369 C CA . SER A 1 170 ? 16.565 -16.732 -23.096 1.00 88.81 170 SER A CA 1
ATOM 1370 C C . SER A 1 170 ? 15.376 -15.779 -22.908 1.00 88.81 170 SER A C 1
ATOM 1372 O O . SER A 1 170 ? 14.297 -16.220 -22.516 1.00 88.81 170 SER A O 1
ATOM 1374 N N . GLY A 1 171 ? 15.556 -14.477 -23.156 1.00 90.88 171 GLY A N 1
ATOM 1375 C CA . GLY A 1 171 ? 14.522 -13.453 -23.027 1.00 90.88 171 GLY A CA 1
ATOM 1376 C C . GLY A 1 171 ? 14.285 -12.947 -21.601 1.00 90.88 171 GLY A C 1
ATOM 1377 O O . GLY A 1 171 ? 13.343 -12.182 -21.384 1.00 90.88 171 GLY A O 1
ATOM 1378 N N . ARG A 1 172 ? 15.117 -13.322 -20.618 1.00 94.31 172 ARG A N 1
ATOM 1379 C CA . ARG A 1 172 ? 14.980 -12.842 -19.233 1.00 94.31 172 ARG A CA 1
ATOM 1380 C C . ARG A 1 172 ? 15.555 -11.440 -19.099 1.00 94.31 172 ARG A C 1
ATOM 1382 O O . ARG A 1 172 ? 16.679 -11.186 -19.518 1.00 94.31 172 ARG A O 1
ATOM 1389 N N . LEU A 1 173 ? 14.802 -10.542 -18.470 1.00 96.62 173 LEU A N 1
ATOM 1390 C CA . LEU A 1 173 ? 15.199 -9.152 -18.247 1.00 96.62 173 LEU A CA 1
ATOM 1391 C C . LEU A 1 173 ? 16.439 -9.070 -17.349 1.00 96.62 173 LEU A C 1
ATOM 1393 O O . LEU A 1 173 ? 16.384 -9.499 -16.207 1.00 96.62 173 LEU A O 1
ATOM 1397 N N . THR A 1 174 ? 17.528 -8.468 -17.819 1.00 97.94 174 THR A N 1
ATOM 1398 C CA . THR A 1 174 ? 18.785 -8.281 -17.073 1.00 97.94 174 THR A CA 1
ATOM 1399 C C . THR A 1 174 ? 19.034 -6.828 -16.678 1.00 97.94 174 THR A C 1
ATOM 1401 O O . THR A 1 174 ? 19.694 -6.576 -15.669 1.00 97.94 174 THR A O 1
ATOM 1404 N N . ALA A 1 175 ? 18.474 -5.854 -17.403 1.00 97.75 175 ALA A N 1
ATOM 1405 C CA . ALA A 1 175 ? 18.591 -4.442 -17.047 1.00 97.75 175 ALA A CA 1
ATOM 1406 C C . ALA A 1 175 ? 17.428 -3.583 -17.556 1.00 97.75 175 ALA A C 1
ATOM 1408 O O . ALA A 1 175 ? 16.816 -3.868 -18.583 1.00 97.75 175 ALA A O 1
ATOM 1409 N N . LEU A 1 176 ? 17.168 -2.494 -16.835 1.00 97.31 176 LEU A N 1
ATOM 1410 C CA . LEU A 1 176 ? 16.274 -1.409 -17.217 1.00 97.31 176 LEU A CA 1
ATOM 1411 C C . LEU A 1 176 ? 17.056 -0.103 -17.241 1.00 97.31 176 LEU A C 1
ATOM 1413 O O . LEU A 1 176 ? 17.688 0.252 -16.241 1.00 97.31 176 LEU A O 1
ATOM 1417 N N . HIS A 1 177 ? 16.951 0.625 -18.347 1.00 95.12 177 HIS A N 1
ATOM 1418 C CA . HIS A 1 177 ? 17.514 1.960 -18.488 1.00 95.12 177 HIS A CA 1
ATOM 1419 C C . HIS A 1 177 ? 16.412 2.973 -18.784 1.00 95.12 177 HIS A C 1
ATOM 1421 O O . HIS A 1 177 ? 15.508 2.686 -19.563 1.00 95.12 177 HIS A O 1
ATOM 1427 N N . LEU A 1 178 ? 16.492 4.150 -18.172 1.00 92.62 178 LEU A N 1
ATOM 1428 C CA . LEU A 1 178 ? 15.680 5.304 -18.542 1.00 92.62 178 LEU A CA 1
ATOM 1429 C C . LEU A 1 178 ? 16.439 6.091 -19.617 1.00 92.62 178 LEU A C 1
ATOM 1431 O O . LEU A 1 178 ? 17.591 6.468 -19.399 1.00 92.62 178 LEU A O 1
ATOM 1435 N N . VAL A 1 179 ? 15.820 6.278 -20.782 1.00 91.25 179 VAL A N 1
ATOM 1436 C CA . VAL A 1 179 ? 16.495 6.814 -21.973 1.00 91.25 179 VAL A CA 1
ATOM 1437 C C . VAL A 1 179 ? 16.779 8.309 -21.828 1.00 91.25 179 VAL A C 1
ATOM 1439 O O . VAL A 1 179 ? 15.884 9.069 -21.469 1.00 91.25 179 VAL A O 1
ATOM 1442 N N . GLY A 1 180 ? 18.014 8.722 -22.131 1.00 83.56 180 GLY A N 1
ATOM 1443 C CA . GLY A 1 180 ? 18.389 10.131 -22.334 1.00 83.56 180 GLY A CA 1
ATOM 1444 C C . GLY A 1 180 ? 18.322 11.070 -21.122 1.00 83.56 180 GLY A C 1
ATOM 1445 O O . GLY A 1 180 ? 18.368 12.283 -21.300 1.00 83.56 180 GLY A O 1
ATOM 1446 N N . VAL A 1 181 ? 18.202 10.551 -19.896 1.00 80.00 181 VAL A N 1
ATOM 1447 C CA . VAL A 1 181 ? 18.002 11.384 -18.688 1.00 80.00 181 VAL A CA 1
ATOM 1448 C C . VAL A 1 181 ? 19.280 11.735 -17.922 1.00 80.00 181 VAL A C 1
ATOM 1450 O O . VAL A 1 181 ? 19.224 12.522 -16.974 1.00 80.00 181 VAL A O 1
ATOM 1453 N N . SER A 1 182 ? 20.423 11.135 -18.263 1.00 76.81 182 SER A N 1
ATOM 1454 C CA . SER A 1 182 ? 21.700 11.501 -17.639 1.00 76.81 182 SER A CA 1
ATOM 1455 C C . SER A 1 182 ? 22.131 12.917 -18.059 1.00 76.81 182 SER A C 1
ATOM 1457 O O . SER A 1 182 ? 21.692 13.437 -19.081 1.00 76.81 182 SER A O 1
ATOM 1459 N N . GLU A 1 183 ? 23.007 13.563 -17.281 1.00 74.75 183 GLU A N 1
ATOM 1460 C CA . GLU A 1 183 ? 23.492 14.933 -17.553 1.00 74.75 183 GLU A CA 1
ATOM 1461 C C . GLU A 1 183 ? 24.221 15.074 -18.893 1.00 74.75 183 GLU A C 1
ATOM 1463 O O . GLU A 1 183 ? 24.233 16.148 -19.488 1.00 74.75 183 GLU A O 1
ATOM 1468 N N . ASP A 1 184 ? 24.818 13.987 -19.366 1.00 81.44 184 ASP A N 1
ATOM 1469 C CA . ASP A 1 184 ? 25.488 13.868 -20.658 1.00 81.44 184 ASP A CA 1
ATOM 1470 C C . ASP A 1 184 ? 24.556 13.361 -21.776 1.00 81.44 184 ASP A C 1
ATOM 1472 O O . ASP A 1 184 ? 25.012 13.092 -22.886 1.00 81.44 184 ASP A O 1
ATOM 1476 N N . GLY A 1 185 ? 23.254 13.228 -21.496 1.00 79.31 185 GLY A N 1
ATOM 1477 C CA . GLY A 1 185 ? 22.249 12.727 -22.434 1.00 79.31 185 GLY A CA 1
ATOM 1478 C C . GLY A 1 185 ? 22.297 11.213 -22.651 1.00 79.31 185 GLY A C 1
ATOM 1479 O O . GLY A 1 185 ? 21.673 10.714 -23.586 1.00 79.31 185 GLY A O 1
ATOM 1480 N N . THR A 1 186 ? 23.036 10.471 -21.820 1.00 87.88 186 THR A N 1
ATOM 1481 C CA . THR A 1 186 ? 23.094 9.006 -21.897 1.00 87.88 186 THR A CA 1
ATOM 1482 C C . THR A 1 186 ? 21.935 8.326 -21.160 1.00 87.88 186 THR A C 1
ATOM 1484 O O . THR A 1 186 ? 21.232 8.922 -20.335 1.00 87.88 186 THR A O 1
ATOM 1487 N N . ASP A 1 187 ? 21.727 7.047 -21.478 1.00 91.06 187 ASP A N 1
ATOM 1488 C CA . ASP A 1 187 ? 20.749 6.185 -20.818 1.00 91.06 187 ASP A CA 1
ATOM 1489 C C . ASP A 1 187 ? 21.165 5.904 -19.364 1.00 91.06 187 ASP A C 1
ATOM 1491 O O . ASP A 1 187 ? 22.242 5.370 -19.094 1.00 91.06 187 ASP A O 1
ATOM 1495 N N . GLN A 1 188 ? 20.281 6.190 -18.410 1.00 91.12 188 GLN A N 1
ATOM 1496 C CA . GLN A 1 188 ? 20.532 5.935 -16.993 1.00 91.12 188 GLN A CA 1
ATOM 1497 C C . GLN A 1 188 ? 20.100 4.515 -16.623 1.00 91.12 188 GLN A C 1
ATOM 1499 O O . GLN A 1 188 ? 18.912 4.197 -16.671 1.00 91.12 188 GLN A O 1
ATOM 1504 N N . LEU A 1 189 ? 21.030 3.670 -16.164 1.00 93.69 189 LEU A N 1
ATOM 1505 C CA . LEU A 1 189 ? 20.684 2.382 -15.551 1.00 93.69 189 LEU A CA 1
ATOM 1506 C C . LEU A 1 189 ? 19.864 2.630 -14.276 1.00 93.69 189 LEU A C 1
ATOM 1508 O O . LEU A 1 189 ? 20.352 3.254 -13.330 1.00 93.69 189 LEU A O 1
ATOM 1512 N N . ILE A 1 190 ? 18.627 2.132 -14.244 1.00 94.94 190 ILE A N 1
ATOM 1513 C CA . ILE A 1 190 ? 17.717 2.294 -13.099 1.00 94.94 190 ILE A CA 1
ATOM 1514 C C . ILE A 1 190 ? 17.579 1.016 -12.270 1.00 94.94 190 ILE A C 1
ATOM 1516 O O . ILE A 1 190 ? 17.322 1.089 -11.065 1.00 94.94 190 ILE A O 1
ATOM 1520 N N . ARG A 1 191 ? 17.748 -0.159 -12.891 1.00 97.31 191 ARG A N 1
ATOM 1521 C CA . ARG A 1 191 ? 17.684 -1.455 -12.205 1.00 97.31 191 ARG A CA 1
ATOM 1522 C C . ARG A 1 191 ? 18.371 -2.553 -13.017 1.00 97.31 191 ARG A C 1
ATOM 1524 O O . ARG A 1 191 ? 18.230 -2.573 -14.235 1.00 97.31 191 ARG A O 1
ATOM 1531 N N . SER A 1 192 ? 19.054 -3.484 -12.354 1.00 98.19 192 SER A N 1
ATOM 1532 C CA . SER A 1 192 ? 19.578 -4.710 -12.978 1.00 98.19 192 SER A CA 1
ATOM 1533 C C . SER A 1 192 ? 19.162 -5.967 -12.219 1.00 98.19 192 SER A C 1
ATOM 1535 O O . SER A 1 192 ? 18.823 -5.905 -11.033 1.00 98.19 192 SER A O 1
ATOM 1537 N N . TYR A 1 193 ? 19.166 -7.096 -12.923 1.00 98.44 193 TYR A N 1
ATOM 1538 C CA . TYR A 1 193 ? 18.649 -8.378 -12.459 1.00 98.44 193 TYR A CA 1
ATOM 1539 C C . TYR A 1 193 ? 19.638 -9.498 -12.784 1.00 98.44 193 TYR A C 1
ATOM 1541 O O . TYR A 1 193 ? 20.113 -9.605 -13.915 1.00 98.44 193 TYR A O 1
ATOM 1549 N N . GLY A 1 194 ? 19.933 -10.342 -11.799 1.00 98.00 194 GLY A N 1
ATOM 1550 C CA . GLY A 1 194 ? 20.716 -11.563 -11.978 1.00 98.00 194 GLY A CA 1
ATOM 1551 C C . GLY A 1 194 ? 19.826 -12.794 -11.914 1.00 98.00 194 GLY A C 1
ATOM 1552 O O . GLY A 1 194 ? 18.890 -12.829 -11.118 1.00 98.00 194 GLY A O 1
ATOM 1553 N N . HIS A 1 195 ? 20.148 -13.800 -12.721 1.00 98.06 195 HIS A N 1
ATOM 1554 C CA . HIS A 1 195 ? 19.456 -15.086 -12.747 1.00 98.06 195 HIS A CA 1
ATOM 1555 C C . HIS A 1 195 ? 20.470 -16.223 -12.595 1.00 98.06 195 HIS A C 1
ATOM 1557 O O . HIS A 1 195 ? 21.633 -16.051 -12.964 1.00 98.06 195 HIS A O 1
ATOM 1563 N N . ASP A 1 196 ? 20.063 -17.346 -12.006 1.00 95.69 196 ASP A N 1
ATOM 1564 C CA . ASP A 1 196 ? 20.852 -18.584 -12.049 1.00 95.69 196 ASP A CA 1
ATOM 1565 C C . ASP A 1 196 ? 20.618 -19.360 -13.361 1.00 95.69 196 ASP A C 1
ATOM 1567 O O . ASP A 1 196 ? 19.866 -18.923 -14.236 1.00 95.69 196 ASP A O 1
ATOM 1571 N N . GLU A 1 197 ? 21.296 -20.501 -13.512 1.00 94.25 197 GLU A N 1
ATOM 1572 C CA . GLU A 1 197 ? 21.198 -21.370 -14.698 1.00 94.25 197 GLU A CA 1
ATOM 1573 C C . GLU A 1 197 ? 19.776 -21.911 -14.919 1.00 94.25 197 GLU A C 1
ATOM 1575 O O . GLU A 1 197 ? 19.357 -22.121 -16.058 1.00 94.25 197 GLU A O 1
ATOM 1580 N N . ASP A 1 198 ? 19.017 -22.058 -13.834 1.00 94.25 198 ASP A N 1
ATOM 1581 C CA . ASP A 1 198 ? 17.625 -22.497 -13.828 1.00 94.25 198 ASP A CA 1
ATOM 1582 C C . ASP A 1 198 ? 16.633 -21.362 -14.155 1.00 94.25 198 ASP A C 1
ATOM 1584 O O . ASP A 1 198 ? 15.438 -21.596 -14.353 1.00 94.25 198 ASP A O 1
ATOM 1588 N N . GLY A 1 199 ? 17.117 -20.120 -14.244 1.00 95.19 199 GLY A N 1
ATOM 1589 C CA . GLY A 1 199 ? 16.321 -18.933 -14.535 1.00 95.19 199 GLY A CA 1
ATOM 1590 C C . GLY A 1 199 ? 15.645 -18.302 -13.316 1.00 95.19 199 GLY A C 1
ATOM 1591 O O . GLY A 1 199 ? 14.832 -17.393 -13.495 1.00 95.19 199 GLY A O 1
ATOM 1592 N N . ASN A 1 200 ? 15.971 -18.723 -12.091 1.00 97.00 200 ASN A N 1
ATOM 1593 C CA . ASN A 1 200 ? 15.471 -18.072 -10.884 1.00 97.00 200 ASN A CA 1
ATOM 1594 C C . ASN A 1 200 ? 16.131 -16.698 -10.719 1.00 97.00 200 ASN A C 1
ATOM 1596 O O . ASN A 1 200 ? 17.338 -16.549 -10.899 1.00 97.00 200 ASN A O 1
ATOM 1600 N N . LEU A 1 201 ? 15.356 -15.687 -10.320 1.00 98.12 201 LEU A N 1
ATOM 1601 C CA . LEU A 1 201 ? 15.868 -14.343 -10.043 1.00 98.12 201 LEU A CA 1
ATOM 1602 C C . LEU A 1 201 ? 16.727 -14.360 -8.774 1.00 98.12 201 LEU A C 1
ATOM 1604 O O . LEU A 1 201 ? 16.179 -14.420 -7.679 1.00 98.12 201 LEU A O 1
ATOM 1608 N N . THR A 1 202 ? 18.048 -14.267 -8.898 1.00 98.12 202 THR A N 1
ATOM 1609 C CA . THR A 1 202 ? 18.996 -14.340 -7.774 1.00 98.12 202 THR A CA 1
ATOM 1610 C C . THR A 1 202 ? 19.408 -12.982 -7.233 1.00 98.12 202 THR A C 1
ATOM 1612 O O . THR A 1 202 ? 19.749 -12.882 -6.052 1.00 98.12 202 THR A O 1
ATOM 1615 N N . THR A 1 203 ? 19.380 -11.922 -8.047 1.00 98.25 203 THR A N 1
ATOM 1616 C CA . THR A 1 203 ? 19.712 -10.567 -7.584 1.00 98.25 203 THR A CA 1
ATOM 1617 C C . THR A 1 203 ? 18.846 -9.488 -8.219 1.00 98.25 203 THR A C 1
ATOM 1619 O O . THR A 1 203 ? 18.460 -9.584 -9.378 1.00 98.25 203 THR A O 1
ATOM 1622 N N . VAL A 1 204 ? 18.575 -8.427 -7.456 1.00 98.44 204 VAL A N 1
ATOM 1623 C CA . VAL A 1 204 ? 18.012 -7.161 -7.943 1.00 98.44 204 VAL A CA 1
ATOM 1624 C C . VAL A 1 204 ? 18.888 -6.029 -7.426 1.00 98.44 204 VAL A C 1
ATOM 1626 O O . VAL A 1 204 ? 19.002 -5.847 -6.213 1.00 98.44 204 VAL A O 1
ATOM 1629 N N . THR A 1 205 ? 19.474 -5.245 -8.327 1.00 98.06 205 THR A N 1
ATOM 1630 C CA . THR A 1 205 ? 20.297 -4.078 -7.977 1.00 98.06 205 THR A CA 1
ATOM 1631 C C . THR A 1 205 ? 19.538 -2.800 -8.302 1.00 98.06 205 THR A C 1
ATOM 1633 O O . THR A 1 205 ? 19.062 -2.631 -9.424 1.00 98.06 205 THR A O 1
ATOM 1636 N N . ASN A 1 206 ? 19.378 -1.908 -7.325 1.00 94.12 206 ASN A N 1
ATOM 1637 C CA . ASN A 1 206 ? 18.732 -0.608 -7.529 1.00 94.12 206 ASN A CA 1
ATOM 1638 C C . ASN A 1 206 ? 19.685 0.420 -8.177 1.00 94.12 206 ASN A C 1
ATOM 1640 O O . ASN A 1 206 ? 20.879 0.166 -8.331 1.00 94.12 206 ASN A O 1
ATOM 1644 N N . SER A 1 207 ? 19.169 1.602 -8.518 1.00 91.25 207 SER A N 1
ATOM 1645 C CA . SER A 1 207 ? 19.948 2.690 -9.132 1.00 91.25 207 SER A CA 1
ATOM 1646 C C . SER A 1 207 ? 21.093 3.227 -8.260 1.00 91.25 207 SER A C 1
ATOM 1648 O O . SER A 1 207 ? 22.022 3.831 -8.784 1.00 91.25 207 SER A O 1
ATOM 1650 N N . ALA A 1 208 ? 21.061 2.987 -6.944 1.00 91.56 208 ALA A N 1
ATOM 1651 C CA . ALA A 1 208 ? 22.118 3.361 -6.002 1.00 91.56 208 ALA A CA 1
ATOM 1652 C C . ALA A 1 208 ? 23.170 2.249 -5.791 1.00 91.56 208 ALA A C 1
ATOM 1654 O O . ALA A 1 208 ? 24.061 2.400 -4.958 1.00 91.56 208 ALA A O 1
ATOM 1655 N N . GLY A 1 209 ? 23.064 1.118 -6.500 1.00 92.81 209 GLY A N 1
ATOM 1656 C CA . GLY A 1 209 ? 23.966 -0.030 -6.360 1.00 92.81 209 GLY A CA 1
ATOM 1657 C C . GLY A 1 209 ? 23.636 -0.973 -5.195 1.00 92.81 209 GLY A C 1
ATOM 1658 O O . GLY A 1 209 ? 24.353 -1.944 -4.968 1.00 92.81 209 GLY A O 1
ATOM 1659 N N . GLY A 1 210 ? 22.548 -0.730 -4.460 1.00 96.31 210 GLY A N 1
ATOM 1660 C CA . GLY A 1 210 ? 22.071 -1.628 -3.411 1.00 96.31 210 GLY A CA 1
ATOM 1661 C C . GLY A 1 210 ? 21.537 -2.931 -4.005 1.00 96.31 210 GLY A C 1
ATOM 1662 O O . GLY A 1 210 ? 20.625 -2.903 -4.833 1.00 96.31 210 GLY A O 1
ATOM 1663 N N . VAL A 1 211 ? 22.093 -4.065 -3.568 1.00 97.88 211 VAL A N 1
ATOM 1664 C CA . VAL A 1 211 ? 21.770 -5.403 -4.089 1.00 97.88 211 VAL A CA 1
ATOM 1665 C C . VAL A 1 211 ? 20.876 -6.164 -3.116 1.00 97.88 211 VAL A C 1
ATOM 1667 O O . VAL A 1 211 ? 21.273 -6.421 -1.984 1.00 97.88 211 VAL A O 1
ATOM 1670 N N . THR A 1 212 ? 19.702 -6.582 -3.581 1.00 98.12 212 THR A N 1
ATOM 1671 C CA . THR A 1 212 ? 18.873 -7.601 -2.920 1.00 98.12 212 THR A CA 1
ATOM 1672 C C . THR A 1 212 ? 19.183 -8.962 -3.529 1.00 98.12 212 THR A C 1
ATOM 1674 O O . THR A 1 212 ? 19.298 -9.064 -4.750 1.00 98.12 212 THR A O 1
ATOM 1677 N N . ARG A 1 213 ? 19.341 -9.998 -2.703 1.00 98.44 213 ARG A N 1
ATOM 1678 C CA . ARG A 1 213 ? 19.682 -11.364 -3.130 1.00 98.44 213 ARG A CA 1
ATOM 1679 C C . ARG A 1 213 ? 18.570 -12.333 -2.771 1.00 98.44 213 ARG A C 1
ATOM 1681 O O . ARG A 1 213 ? 17.961 -12.173 -1.722 1.00 98.44 213 ARG A O 1
ATOM 1688 N N . PHE A 1 214 ? 18.367 -13.358 -3.585 1.00 98.25 214 PHE A N 1
ATOM 1689 C CA . PHE A 1 214 ? 17.351 -14.388 -3.383 1.00 98.25 214 PHE A CA 1
ATOM 1690 C C . PHE A 1 214 ? 17.989 -15.774 -3.489 1.00 98.25 214 PHE A C 1
ATOM 1692 O O . PHE A 1 214 ? 18.907 -15.979 -4.283 1.00 98.25 214 PHE A O 1
ATOM 1699 N N . ALA A 1 215 ? 17.509 -16.710 -2.678 1.00 97.38 215 ALA A N 1
ATOM 1700 C CA . ALA A 1 215 ? 17.921 -18.106 -2.677 1.00 97.38 215 ALA A CA 1
ATOM 1701 C C . ALA A 1 215 ? 16.700 -19.004 -2.871 1.00 97.38 215 ALA A C 1
ATOM 1703 O O . ALA A 1 215 ? 15.611 -18.683 -2.387 1.00 97.38 215 ALA A O 1
ATOM 1704 N N . TYR A 1 216 ? 16.907 -20.131 -3.545 1.00 98.12 216 TYR A N 1
ATOM 1705 C CA . TYR A 1 216 ? 15.860 -21.075 -3.918 1.00 98.12 216 TYR A CA 1
ATOM 1706 C C . TYR A 1 216 ? 16.267 -22.500 -3.539 1.00 98.12 216 TYR A C 1
ATOM 1708 O O . TYR A 1 216 ? 17.454 -22.794 -3.389 1.00 98.12 216 TYR A O 1
ATOM 1716 N N . ASP A 1 217 ? 15.282 -23.369 -3.329 1.00 96.31 217 ASP A N 1
ATOM 1717 C CA . ASP A 1 217 ? 15.500 -24.816 -3.289 1.00 96.31 217 ASP A CA 1
ATOM 1718 C C . ASP A 1 217 ? 15.470 -25.430 -4.699 1.00 96.31 217 ASP A C 1
ATOM 1720 O O . ASP A 1 217 ? 15.246 -24.743 -5.696 1.00 96.31 217 ASP A O 1
ATOM 1724 N N . ALA A 1 218 ? 15.693 -26.745 -4.779 1.00 95.50 218 ALA A N 1
ATOM 1725 C CA . ALA A 1 218 ? 15.680 -27.495 -6.034 1.00 95.50 218 ALA A CA 1
ATOM 1726 C C . ALA A 1 218 ? 14.293 -27.545 -6.708 1.00 95.50 218 ALA A C 1
ATOM 1728 O O . ALA A 1 218 ? 14.186 -27.951 -7.861 1.00 95.50 218 ALA A O 1
ATOM 1729 N N . GLU A 1 219 ? 13.227 -27.144 -6.007 1.00 96.44 219 GLU A N 1
ATOM 1730 C CA . GLU A 1 219 ? 11.877 -27.008 -6.555 1.00 96.44 219 GLU A CA 1
ATOM 1731 C C . GLU A 1 219 ? 11.548 -25.561 -6.969 1.00 96.44 219 GLU A C 1
ATOM 1733 O O . GLU A 1 219 ? 10.377 -25.242 -7.195 1.00 96.44 219 GLU A O 1
ATOM 1738 N N . HIS A 1 220 ? 12.556 -24.686 -7.078 1.00 96.12 220 HIS A N 1
ATOM 1739 C CA . HIS A 1 220 ? 12.429 -23.268 -7.442 1.00 96.12 220 HIS A CA 1
ATOM 1740 C C . HIS A 1 220 ? 11.567 -22.451 -6.466 1.00 96.12 220 HIS A C 1
ATOM 1742 O O . HIS A 1 220 ? 11.014 -21.406 -6.821 1.00 96.12 220 HIS A O 1
ATOM 1748 N N . ARG A 1 221 ? 11.435 -22.892 -5.208 1.00 96.62 221 ARG A N 1
ATOM 1749 C CA . ARG A 1 221 ? 10.766 -22.106 -4.162 1.00 96.62 221 ARG A CA 1
ATOM 1750 C C . ARG A 1 221 ? 11.784 -21.229 -3.461 1.00 96.62 221 ARG A C 1
ATOM 1752 O O . ARG A 1 221 ? 12.829 -21.705 -3.030 1.00 96.62 221 ARG A O 1
ATOM 1759 N N . MET A 1 222 ? 11.453 -19.952 -3.289 1.00 97.12 222 MET A N 1
ATOM 1760 C CA . MET A 1 222 ? 12.319 -19.013 -2.581 1.00 97.12 222 MET A CA 1
ATOM 1761 C C . MET A 1 222 ? 12.465 -19.427 -1.112 1.00 97.12 222 MET A C 1
ATOM 1763 O O . MET A 1 222 ? 11.496 -19.389 -0.353 1.00 97.12 222 MET A O 1
ATOM 1767 N N . THR A 1 223 ? 13.673 -19.804 -0.707 1.00 97.00 223 THR A N 1
ATOM 1768 C CA . THR A 1 223 ? 14.018 -20.219 0.660 1.00 97.00 223 THR A CA 1
ATOM 1769 C C . THR A 1 223 ? 14.598 -19.083 1.479 1.00 97.00 223 THR A C 1
ATOM 1771 O O . THR A 1 223 ? 14.490 -19.106 2.701 1.00 97.00 223 THR A O 1
ATOM 1774 N N . ALA A 1 224 ? 15.175 -18.066 0.837 1.00 96.19 224 ALA A N 1
ATOM 1775 C CA . ALA A 1 224 ? 15.611 -16.865 1.526 1.00 96.19 224 ALA A CA 1
ATOM 1776 C C . ALA A 1 224 ? 15.687 -15.650 0.603 1.00 96.19 224 ALA A C 1
ATOM 1778 O O . ALA A 1 224 ? 15.827 -15.779 -0.612 1.00 96.19 224 ALA A O 1
ATOM 1779 N N . TRP A 1 225 ? 15.676 -14.464 1.199 1.00 96.31 225 TRP A N 1
ATOM 1780 C CA . TRP A 1 225 ? 16.162 -13.253 0.549 1.00 96.31 225 TRP A CA 1
ATOM 1781 C C . TRP A 1 225 ? 16.926 -12.375 1.536 1.00 96.31 225 TRP A C 1
ATOM 1783 O O . TRP A 1 225 ? 16.696 -12.427 2.745 1.00 96.31 225 TRP A O 1
ATOM 1793 N N . VAL A 1 226 ? 17.884 -11.615 1.014 1.00 95.44 226 VAL A N 1
ATOM 1794 C CA . VAL A 1 226 ? 18.790 -10.756 1.776 1.00 95.44 226 VAL A CA 1
ATOM 1795 C C . VAL A 1 226 ? 18.753 -9.362 1.173 1.00 95.44 226 VAL A C 1
ATOM 1797 O O . VAL A 1 226 ? 19.063 -9.185 -0.005 1.00 95.44 226 VAL A O 1
ATOM 1800 N N . GLU A 1 227 ? 18.372 -8.379 1.976 1.00 93.00 227 GLU A N 1
ATOM 1801 C CA . GLU A 1 227 ? 18.386 -6.967 1.603 1.00 93.00 227 GLU A CA 1
ATOM 1802 C C . GLU A 1 227 ? 19.811 -6.426 1.453 1.00 93.00 227 GLU A C 1
ATOM 1804 O O . GLU A 1 227 ? 20.783 -6.990 1.960 1.00 93.00 227 GLU A O 1
ATOM 1809 N N . SER A 1 228 ? 19.943 -5.259 0.819 1.00 92.31 228 SER A N 1
ATOM 1810 C CA . SER A 1 228 ? 21.238 -4.584 0.664 1.00 92.31 228 SER A CA 1
ATOM 1811 C C . SER A 1 228 ? 21.883 -4.170 1.992 1.00 92.31 228 SER A C 1
ATOM 1813 O O . SER A 1 228 ? 23.085 -3.933 2.035 1.00 92.31 228 SER A O 1
ATOM 1815 N N . ASN A 1 229 ? 21.099 -4.081 3.070 1.00 89.19 229 ASN A N 1
ATOM 1816 C CA . ASN A 1 229 ? 21.568 -3.821 4.436 1.00 89.19 229 ASN A CA 1
ATOM 1817 C C . ASN A 1 229 ? 22.018 -5.105 5.178 1.00 89.19 229 ASN A C 1
ATOM 1819 O O . ASN A 1 229 ? 22.413 -5.026 6.338 1.00 89.19 229 ASN A O 1
ATOM 1823 N N . GLY A 1 230 ? 21.946 -6.278 4.535 1.00 88.25 230 GLY A N 1
ATOM 1824 C CA . GLY A 1 230 ? 22.306 -7.577 5.110 1.00 88.25 230 GLY A CA 1
ATOM 1825 C C . GLY A 1 230 ? 21.190 -8.271 5.897 1.00 88.25 230 GLY A C 1
ATOM 1826 O O . GLY A 1 230 ? 21.380 -9.409 6.330 1.00 88.25 230 GLY A O 1
ATOM 1827 N N . PHE A 1 231 ? 20.026 -7.638 6.071 1.00 89.81 231 PHE A N 1
ATOM 1828 C CA . PHE A 1 231 ? 18.889 -8.266 6.732 1.00 89.81 231 PHE A CA 1
ATOM 1829 C C . PHE A 1 231 ? 18.373 -9.434 5.889 1.00 89.81 231 PHE A C 1
ATOM 1831 O O . PHE A 1 231 ? 18.119 -9.293 4.693 1.00 89.81 231 PHE A O 1
ATOM 1838 N N . ARG A 1 232 ? 18.224 -10.599 6.521 1.00 92.88 232 ARG A N 1
ATOM 1839 C CA . ARG A 1 232 ? 17.859 -11.857 5.868 1.00 92.88 232 ARG A CA 1
ATOM 1840 C C . ARG A 1 232 ? 16.495 -12.333 6.336 1.00 92.88 232 ARG A C 1
ATOM 1842 O O . ARG A 1 232 ? 16.207 -12.285 7.528 1.00 92.88 232 ARG A O 1
ATOM 1849 N N . TYR A 1 233 ? 15.707 -12.848 5.405 1.00 93.25 233 TYR A N 1
ATOM 1850 C CA . TYR A 1 233 ? 14.448 -13.541 5.652 1.00 93.25 233 TYR A CA 1
ATOM 1851 C C . TYR A 1 233 ? 14.503 -14.934 5.047 1.00 93.25 233 TYR A C 1
ATOM 1853 O O . TYR A 1 233 ? 15.059 -15.110 3.967 1.00 93.25 233 TYR A O 1
ATOM 1861 N N . GLU A 1 234 ? 13.903 -15.904 5.723 1.00 95.31 234 GLU A N 1
ATOM 1862 C CA . GLU A 1 234 ? 13.956 -17.321 5.386 1.00 95.31 234 GLU A CA 1
ATOM 1863 C C . GLU A 1 234 ? 12.573 -17.963 5.405 1.00 95.31 234 GLU A C 1
ATOM 1865 O O . GLU A 1 234 ? 11.679 -17.543 6.147 1.00 95.31 234 GLU A O 1
ATOM 1870 N N . TYR A 1 235 ? 12.431 -19.012 4.597 1.00 96.25 235 TYR A N 1
ATOM 1871 C CA . TYR A 1 235 ? 11.201 -19.753 4.384 1.00 96.25 235 TYR A CA 1
ATOM 1872 C C . TYR A 1 235 ? 11.469 -21.254 4.380 1.00 96.25 235 TYR A C 1
ATOM 1874 O O . TYR A 1 235 ? 12.449 -21.724 3.804 1.00 96.25 235 TYR A O 1
ATOM 1882 N N . THR A 1 236 ? 10.552 -22.015 4.971 1.00 97.06 236 THR A N 1
ATOM 1883 C CA . THR A 1 236 ? 10.501 -23.473 4.808 1.00 97.06 236 THR A CA 1
ATOM 1884 C C . THR A 1 236 ? 9.142 -23.882 4.277 1.00 97.06 236 THR A C 1
ATOM 1886 O O . THR A 1 236 ? 8.154 -23.173 4.473 1.00 97.06 236 THR A O 1
ATOM 1889 N N . TYR A 1 237 ? 9.078 -25.031 3.612 1.00 98.00 237 TYR A N 1
ATOM 1890 C CA . TYR A 1 237 ? 7.872 -25.499 2.943 1.00 98.00 237 TYR A CA 1
ATOM 1891 C C . TYR A 1 237 ? 7.609 -26.970 3.248 1.00 98.00 237 TYR A C 1
ATOM 1893 O O . TYR A 1 237 ? 8.533 -27.743 3.492 1.00 98.00 237 TYR A O 1
ATOM 1901 N N . ASP A 1 238 ? 6.340 -27.367 3.201 1.00 96.00 238 ASP A N 1
ATOM 1902 C CA . ASP A 1 238 ? 5.964 -28.776 3.205 1.00 96.00 238 ASP A CA 1
ATOM 1903 C C . ASP A 1 238 ? 6.087 -29.412 1.805 1.00 96.00 238 ASP A C 1
ATOM 1905 O O . ASP A 1 238 ? 6.371 -28.754 0.797 1.00 96.00 238 ASP A O 1
ATOM 1909 N N . HIS A 1 239 ? 5.838 -30.722 1.730 1.00 95.00 239 HIS A N 1
ATOM 1910 C CA . HIS A 1 239 ? 5.841 -31.488 0.477 1.00 95.00 239 HIS A CA 1
ATOM 1911 C C . HIS A 1 239 ? 4.736 -31.070 -0.514 1.00 95.00 239 HIS A C 1
ATOM 1913 O O . HIS A 1 239 ? 4.737 -31.520 -1.654 1.00 95.00 239 HIS A O 1
ATOM 1919 N N . ARG A 1 240 ? 3.775 -30.235 -0.091 1.00 94.62 240 ARG A N 1
ATOM 1920 C CA . ARG A 1 240 ? 2.706 -29.670 -0.930 1.00 94.62 240 ARG A CA 1
ATOM 1921 C C . ARG A 1 240 ? 3.019 -28.225 -1.343 1.00 94.62 240 ARG A C 1
ATOM 1923 O O . ARG A 1 240 ? 2.126 -27.532 -1.820 1.00 94.62 240 ARG A O 1
ATOM 1930 N N . HIS A 1 241 ? 4.264 -27.773 -1.163 1.00 95.88 241 HIS A N 1
ATOM 1931 C CA . HIS A 1 241 ? 4.735 -26.418 -1.470 1.00 95.88 241 HIS A CA 1
ATOM 1932 C C . HIS A 1 241 ? 4.041 -25.305 -0.668 1.00 95.88 241 HIS A C 1
ATOM 1934 O O . HIS A 1 241 ? 3.991 -24.158 -1.105 1.00 95.88 241 HIS A O 1
ATOM 1940 N N . ARG A 1 242 ? 3.533 -25.614 0.530 1.00 95.12 242 ARG A N 1
ATOM 1941 C CA . ARG A 1 242 ? 2.951 -24.616 1.438 1.00 95.12 242 ARG A CA 1
ATOM 1942 C C . ARG A 1 242 ? 3.990 -24.169 2.457 1.00 95.12 242 ARG A C 1
ATOM 1944 O O . ARG A 1 242 ? 4.680 -25.007 3.031 1.00 95.12 242 ARG A O 1
ATOM 1951 N N . CYS A 1 243 ? 4.086 -22.863 2.693 1.00 97.06 243 CYS A N 1
ATOM 1952 C CA . CYS A 1 243 ? 5.035 -22.288 3.648 1.00 97.06 243 CYS A CA 1
ATOM 1953 C C . CYS A 1 243 ? 4.733 -22.789 5.069 1.00 97.06 243 CYS A C 1
ATOM 1955 O O . CYS A 1 243 ? 3.603 -22.655 5.528 1.00 97.06 243 CYS A O 1
ATOM 1957 N N . LEU A 1 244 ? 5.710 -23.374 5.759 1.00 97.50 244 LEU A N 1
ATOM 1958 C CA . LEU A 1 244 ? 5.604 -23.829 7.149 1.00 97.50 244 LEU A CA 1
ATOM 1959 C C . LEU A 1 244 ? 6.163 -22.799 8.124 1.00 97.50 244 LEU A C 1
ATOM 1961 O O . LEU A 1 244 ? 5.600 -22.604 9.201 1.00 97.50 244 LEU A O 1
ATOM 1965 N N . THR A 1 245 ? 7.255 -22.136 7.755 1.00 96.31 245 THR A N 1
ATOM 1966 C CA . THR A 1 245 ? 7.856 -21.073 8.558 1.00 96.31 245 THR A CA 1
ATOM 1967 C C . THR A 1 245 ? 8.272 -19.917 7.677 1.00 96.31 245 THR A C 1
ATOM 1969 O O . THR A 1 245 ? 8.796 -20.124 6.588 1.00 96.31 245 THR A O 1
ATOM 1972 N N . GLN A 1 246 ? 8.114 -18.713 8.201 1.00 95.00 246 GLN A N 1
ATOM 1973 C CA . GLN A 1 246 ? 8.729 -17.495 7.699 1.00 95.00 246 GLN A CA 1
ATOM 1974 C C . GLN A 1 246 ? 9.464 -16.860 8.873 1.00 95.00 246 GLN A C 1
ATOM 1976 O O . GLN A 1 246 ? 8.869 -16.720 9.934 1.00 95.00 246 GLN A O 1
ATOM 1981 N N . SER A 1 247 ? 10.725 -16.476 8.720 1.00 92.44 247 SER A N 1
ATOM 1982 C CA . SER A 1 247 ? 11.446 -15.767 9.781 1.00 92.44 247 SER A CA 1
ATOM 1983 C C . SER A 1 247 ? 12.492 -14.836 9.202 1.00 92.44 247 SER A C 1
ATOM 1985 O O . SER A 1 247 ? 13.243 -15.214 8.314 1.00 92.44 247 SER A O 1
ATOM 1987 N N . GLY A 1 248 ? 12.567 -13.624 9.729 1.00 86.31 248 GLY A N 1
ATOM 1988 C CA . GLY A 1 248 ? 13.730 -12.759 9.607 1.00 86.31 248 GLY A CA 1
ATOM 1989 C C . GLY A 1 248 ? 14.883 -13.238 10.491 1.00 86.31 248 GLY A C 1
ATOM 1990 O O . GLY A 1 248 ? 14.715 -14.117 11.348 1.00 86.31 248 GLY A O 1
ATOM 1991 N N . ALA A 1 249 ? 16.051 -12.628 10.304 1.00 77.81 249 ALA A N 1
ATOM 1992 C CA . ALA A 1 249 ? 17.218 -12.823 11.156 1.00 77.81 249 ALA A CA 1
ATOM 1993 C C . ALA A 1 249 ? 16.843 -12.627 12.636 1.00 77.81 249 ALA A C 1
ATOM 1995 O O . ALA A 1 249 ? 16.069 -11.727 12.958 1.00 77.81 249 ALA A O 1
ATOM 1996 N N . GLU A 1 250 ? 17.381 -13.466 13.526 1.00 75.19 250 GLU A N 1
ATOM 1997 C CA . GLU A 1 250 ? 17.131 -13.418 14.981 1.00 75.19 250 GLU A CA 1
ATOM 1998 C C . GLU A 1 250 ? 15.653 -13.595 15.398 1.00 75.19 250 GLU A C 1
ATOM 2000 O O . GLU A 1 250 ? 15.266 -13.205 16.495 1.00 75.19 250 GLU A O 1
ATOM 2005 N N . GLY A 1 251 ? 14.806 -14.185 14.544 1.00 70.75 251 GLY A N 1
ATOM 2006 C CA . GLY A 1 251 ? 13.395 -14.446 14.866 1.00 70.75 251 GLY A CA 1
ATOM 2007 C C . GLY A 1 251 ? 12.451 -13.265 14.612 1.00 70.75 251 GLY A C 1
ATOM 2008 O O . GLY A 1 251 ? 11.259 -13.347 14.914 1.00 70.75 251 GLY A O 1
ATOM 2009 N N . HIS A 1 252 ? 12.939 -12.166 14.029 1.00 75.44 252 HIS A N 1
ATOM 2010 C CA . HIS A 1 252 ? 12.079 -11.043 13.649 1.00 75.44 252 HIS A CA 1
ATOM 2011 C C . HIS A 1 252 ? 11.042 -11.474 12.617 1.00 75.44 252 HIS A C 1
ATOM 2013 O O . HIS A 1 252 ? 11.363 -12.189 11.675 1.00 75.44 252 HIS A O 1
ATOM 2019 N N . SER A 1 253 ? 9.792 -11.034 12.767 1.00 83.25 253 SER A N 1
ATOM 2020 C CA . SER A 1 253 ? 8.696 -11.442 11.875 1.00 83.25 253 SER A CA 1
ATOM 2021 C C . SER A 1 253 ? 8.554 -12.969 11.743 1.00 83.25 253 SER A C 1
ATOM 2023 O O . SER A 1 253 ? 8.098 -13.459 10.706 1.00 83.25 253 SER A O 1
ATOM 2025 N N . ALA A 1 254 ? 8.947 -13.721 12.780 1.00 92.25 254 ALA A N 1
ATOM 2026 C CA . ALA A 1 254 ? 8.762 -15.161 12.814 1.00 92.25 254 ALA A CA 1
ATOM 2027 C C . ALA A 1 254 ? 7.268 -15.498 12.748 1.00 92.25 254 ALA A C 1
ATOM 2029 O O . ALA A 1 254 ? 6.446 -14.963 13.491 1.00 92.25 254 ALA A O 1
ATOM 2030 N N . ASN A 1 255 ? 6.920 -16.390 11.835 1.00 95.62 255 ASN A N 1
ATOM 2031 C CA . ASN A 1 255 ? 5.599 -16.956 11.676 1.00 95.62 255 ASN A CA 1
ATOM 2032 C C . ASN A 1 255 ? 5.743 -18.453 11.432 1.00 95.62 255 ASN A C 1
ATOM 2034 O O . ASN A 1 255 ? 6.564 -18.889 10.625 1.00 95.62 255 ASN A O 1
ATOM 2038 N N . ARG A 1 256 ? 4.902 -19.236 12.098 1.00 97.62 256 ARG A N 1
ATOM 2039 C CA . ARG A 1 256 ? 4.713 -20.658 11.836 1.00 97.62 256 ARG A CA 1
ATOM 2040 C C . ARG A 1 256 ? 3.300 -20.884 11.336 1.00 97.62 256 ARG A C 1
ATOM 2042 O O . ARG A 1 256 ? 2.344 -20.399 11.935 1.00 97.62 256 ARG A O 1
ATOM 2049 N N . PHE A 1 257 ? 3.172 -21.659 10.272 1.00 98.12 257 PHE A N 1
ATOM 2050 C CA . PHE A 1 257 ? 1.895 -22.018 9.683 1.00 98.12 257 PHE A CA 1
ATOM 2051 C C . PHE A 1 257 ? 1.630 -23.505 9.887 1.00 98.12 257 PHE A C 1
ATOM 2053 O O . PHE A 1 257 ? 2.494 -24.350 9.648 1.00 98.12 257 PHE A O 1
ATOM 2060 N N . THR A 1 258 ? 0.418 -23.834 10.319 1.00 98.12 258 THR A N 1
ATOM 2061 C CA . THR A 1 258 ? -0.093 -25.203 10.291 1.00 98.12 258 THR A CA 1
ATOM 2062 C C . THR A 1 258 ? -1.355 -25.254 9.452 1.00 98.12 258 THR A C 1
ATOM 2064 O O . THR A 1 258 ? -2.172 -24.333 9.458 1.00 98.12 258 THR A O 1
ATOM 2067 N N . TYR A 1 259 ? -1.509 -26.348 8.719 1.00 97.44 259 TYR A N 1
ATOM 2068 C CA . TYR A 1 259 ? -2.627 -26.549 7.813 1.00 97.44 259 TYR A CA 1
ATOM 2069 C C . TYR A 1 259 ? -3.361 -27.817 8.225 1.00 97.44 259 TYR A C 1
ATOM 2071 O O . TYR A 1 259 ? -2.797 -28.908 8.145 1.00 97.44 259 TYR A O 1
ATOM 2079 N N . GLY A 1 260 ? -4.598 -27.660 8.679 1.00 95.06 260 GLY A N 1
ATOM 2080 C CA . GLY A 1 260 ? -5.497 -28.761 8.982 1.00 95.06 260 GLY A CA 1
ATOM 2081 C C . GLY A 1 260 ? -5.965 -29.474 7.717 1.00 95.06 260 GLY A C 1
ATOM 2082 O O . GLY A 1 260 ? -5.984 -28.903 6.621 1.00 95.06 260 GLY A O 1
ATOM 2083 N N . GLU A 1 261 ? -6.348 -30.733 7.889 1.00 94.81 261 GLU A N 1
ATOM 2084 C CA . GLU A 1 261 ? -7.053 -31.485 6.857 1.00 94.81 261 GLU A CA 1
ATOM 2085 C C . GLU A 1 261 ? -8.484 -30.953 6.689 1.00 94.81 261 GLU A C 1
ATOM 2087 O O . GLU A 1 261 ? -8.987 -30.199 7.527 1.00 94.81 261 GLU A O 1
ATOM 2092 N N . ALA A 1 262 ? -9.115 -31.295 5.566 1.00 95.19 262 ALA A N 1
ATOM 2093 C CA . ALA A 1 262 ? -10.499 -30.910 5.330 1.00 95.19 262 ALA A CA 1
ATOM 2094 C C . ALA A 1 262 ? -11.419 -31.616 6.329 1.00 95.19 262 ALA A C 1
ATOM 2096 O O . ALA A 1 262 ? -11.328 -32.830 6.515 1.00 95.19 262 ALA A O 1
ATOM 2097 N N . ASP A 1 263 ? -12.314 -30.852 6.938 1.00 95.69 263 ASP A N 1
ATOM 2098 C CA . ASP A 1 263 ? -13.413 -31.371 7.729 1.00 95.69 263 ASP A CA 1
ATOM 2099 C C . ASP A 1 263 ? -14.277 -32.298 6.845 1.00 95.69 263 ASP A C 1
ATOM 2101 O O . ASP A 1 263 ? -14.725 -31.867 5.780 1.00 95.69 263 ASP A O 1
ATOM 2105 N N . PRO A 1 264 ? -14.509 -33.568 7.227 1.00 95.06 264 PRO A N 1
ATOM 2106 C CA . PRO A 1 264 ? -15.202 -34.528 6.364 1.00 95.06 264 PRO A CA 1
ATOM 2107 C C . PRO A 1 264 ? -16.662 -34.181 6.049 1.00 95.06 264 PRO A C 1
ATOM 2109 O O . PRO A 1 264 ? -17.206 -34.714 5.085 1.00 95.06 264 PRO A O 1
ATOM 2112 N N . GLN A 1 265 ? -17.310 -33.341 6.861 1.00 95.38 265 GLN A N 1
ATOM 2113 C CA . GLN A 1 265 ? -18.722 -32.991 6.691 1.00 95.38 265 GLN A CA 1
ATOM 2114 C C . GLN A 1 265 ? -18.892 -31.735 5.838 1.00 95.38 265 GLN A C 1
ATOM 2116 O O . GLN A 1 265 ? -19.738 -31.691 4.950 1.00 95.38 265 GLN A O 1
ATOM 2121 N N . THR A 1 266 ? -18.086 -30.713 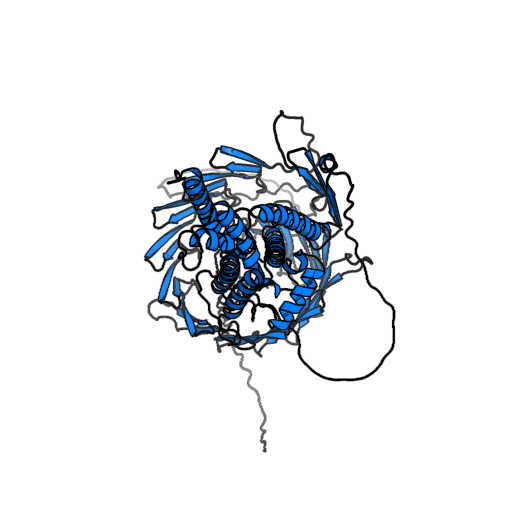6.111 1.00 96.00 266 THR A N 1
ATOM 2122 C CA . THR A 1 266 ? -18.188 -29.391 5.478 1.00 96.00 266 THR A CA 1
ATOM 2123 C C . THR A 1 266 ? -17.198 -29.198 4.331 1.00 96.00 266 THR A C 1
ATOM 2125 O O . THR A 1 266 ? -17.373 -28.305 3.509 1.00 96.00 266 THR A O 1
ATOM 2128 N N . GLY A 1 267 ? -16.130 -29.997 4.271 1.00 95.88 267 GLY A N 1
ATOM 2129 C CA . GLY A 1 267 ? -15.004 -29.802 3.355 1.00 95.88 267 GLY A CA 1
ATOM 2130 C C . GLY A 1 267 ? -14.096 -28.620 3.722 1.00 95.88 267 GLY A C 1
ATOM 2131 O O . GLY A 1 267 ? -13.092 -28.388 3.042 1.00 95.88 267 GLY A O 1
ATOM 2132 N N . HIS A 1 268 ? -14.415 -27.875 4.785 1.00 97.56 268 HIS A N 1
ATOM 2133 C CA . HIS A 1 268 ? -13.664 -26.695 5.204 1.00 97.56 268 HIS A CA 1
ATOM 2134 C C . HIS A 1 268 ? -12.312 -27.072 5.811 1.00 97.56 268 HIS A C 1
ATOM 2136 O O . HIS A 1 268 ? -12.142 -28.139 6.391 1.00 97.56 268 HIS A O 1
ATOM 2142 N N . ARG A 1 269 ? -11.329 -26.182 5.709 1.00 97.62 269 ARG A N 1
ATOM 2143 C CA . ARG A 1 269 ? -9.972 -26.376 6.226 1.00 97.62 269 ARG A CA 1
ATOM 2144 C C . ARG A 1 269 ? -9.610 -25.262 7.186 1.00 97.62 269 ARG A C 1
ATOM 2146 O O . ARG A 1 269 ? -9.980 -24.111 6.973 1.00 97.62 269 ARG A O 1
ATOM 2153 N N . THR A 1 270 ? -8.796 -25.588 8.180 1.00 98.31 270 THR A N 1
ATOM 2154 C CA . THR A 1 270 ? -8.260 -24.596 9.115 1.00 98.31 270 THR A CA 1
ATOM 2155 C C . THR A 1 270 ? -6.791 -24.338 8.823 1.00 98.31 270 THR A C 1
ATOM 2157 O O . THR A 1 270 ? -5.985 -25.264 8.846 1.00 98.31 270 THR A O 1
ATOM 2160 N N . THR A 1 271 ? -6.417 -23.082 8.599 1.00 98.38 271 THR A N 1
ATOM 2161 C CA . THR A 1 271 ? -5.011 -22.650 8.631 1.00 98.38 271 THR A CA 1
ATOM 2162 C C . THR A 1 271 ? -4.757 -21.919 9.939 1.00 98.38 271 THR A C 1
ATOM 2164 O O . THR A 1 271 ? -5.533 -21.046 10.311 1.00 98.38 271 THR A O 1
ATOM 2167 N N . THR A 1 272 ? -3.685 -22.253 10.650 1.00 98.56 272 THR A N 1
ATOM 2168 C CA . THR A 1 272 ? -3.267 -21.521 11.854 1.00 98.56 272 THR A CA 1
ATOM 2169 C C . THR A 1 272 ? -1.955 -20.812 11.575 1.00 98.56 272 THR A C 1
ATOM 2171 O O . THR A 1 272 ? -1.008 -21.444 11.116 1.00 98.56 272 THR A O 1
ATOM 2174 N N . ARG A 1 273 ? -1.894 -19.515 11.876 1.00 98.06 273 ARG A N 1
ATOM 2175 C CA . ARG A 1 273 ? -0.663 -18.724 11.882 1.00 98.06 273 ARG A CA 1
ATOM 2176 C C . ARG A 1 273 ? -0.297 -18.407 13.321 1.00 98.06 273 ARG A C 1
ATOM 2178 O O . ARG A 1 273 ? -1.058 -17.731 14.004 1.00 98.06 273 ARG A O 1
ATOM 2185 N N . THR A 1 274 ? 0.877 -18.834 13.747 1.00 97.56 274 THR A N 1
ATOM 2186 C CA . THR A 1 274 ? 1.460 -18.500 15.045 1.00 97.56 274 THR A CA 1
ATOM 2187 C C . THR A 1 274 ? 2.587 -17.501 14.829 1.00 97.56 274 THR A C 1
ATOM 2189 O O . THR A 1 274 ? 3.508 -17.803 14.074 1.00 97.56 274 THR A O 1
ATOM 2192 N N . ASN A 1 275 ? 2.508 -16.319 15.439 1.00 93.81 275 ASN A N 1
ATOM 2193 C CA . ASN A 1 275 ? 3.576 -15.320 15.352 1.00 93.81 275 ASN A CA 1
ATOM 2194 C C . ASN A 1 275 ? 4.789 -15.712 16.231 1.00 93.81 275 ASN A C 1
ATOM 2196 O O . ASN A 1 275 ? 4.756 -16.717 16.945 1.00 93.81 275 ASN A O 1
ATOM 2200 N N . GLY A 1 276 ? 5.857 -14.911 16.197 1.00 90.31 276 GLY A N 1
ATOM 2201 C CA . GLY A 1 276 ? 7.091 -15.156 16.953 1.00 90.31 276 GLY A CA 1
ATOM 2202 C C . GLY A 1 276 ? 6.926 -15.138 18.475 1.00 90.31 276 GLY A C 1
ATOM 2203 O O . GLY A 1 276 ? 7.761 -15.688 19.182 1.00 90.31 276 GLY A O 1
ATOM 2204 N N . GLU A 1 277 ? 5.832 -14.563 18.974 1.00 91.00 277 GLU A N 1
ATOM 2205 C CA . GLU A 1 277 ? 5.481 -14.510 20.399 1.00 91.00 277 GLU A CA 1
ATOM 2206 C C . GLU A 1 277 ? 4.641 -15.721 20.835 1.00 91.00 277 GLU A C 1
ATOM 2208 O O . GLU A 1 277 ? 4.330 -15.877 22.012 1.00 91.00 277 GLU A O 1
ATOM 2213 N N . GLY A 1 278 ? 4.261 -16.596 19.898 1.00 93.12 278 GLY A N 1
ATOM 2214 C CA . GLY A 1 278 ? 3.417 -17.760 20.165 1.00 93.12 278 GLY A CA 1
ATOM 2215 C C . GLY A 1 278 ? 1.913 -17.493 20.054 1.00 93.12 278 GLY A C 1
ATOM 2216 O O . GLY A 1 278 ? 1.120 -18.423 20.214 1.00 93.12 278 GLY A O 1
ATOM 2217 N N . PHE A 1 279 ? 1.492 -16.272 19.718 1.00 96.19 279 PHE A N 1
ATOM 2218 C CA . PHE A 1 279 ? 0.085 -15.933 19.524 1.00 96.19 279 PHE A CA 1
ATOM 2219 C C . PHE A 1 279 ? -0.446 -16.513 18.212 1.00 96.19 279 PHE A C 1
ATOM 2221 O O . PHE A 1 279 ? 0.094 -16.263 17.130 1.00 96.19 279 PHE A O 1
ATOM 2228 N N . ALA A 1 280 ? -1.520 -17.299 18.306 1.00 97.69 280 ALA A N 1
ATOM 2229 C CA . ALA A 1 280 ? -2.076 -18.048 17.187 1.00 97.69 280 ALA A CA 1
ATOM 2230 C C . ALA A 1 280 ? -3.380 -17.429 16.671 1.00 97.69 280 ALA A C 1
ATOM 2232 O O . ALA A 1 280 ? -4.352 -17.330 17.408 1.00 97.69 280 ALA A O 1
ATOM 2233 N N . SER A 1 281 ? -3.427 -17.088 15.385 1.00 98.44 281 SER A N 1
ATOM 2234 C CA . SER A 1 281 ? -4.662 -16.757 14.667 1.00 98.44 281 SER A CA 1
ATOM 2235 C C . SER A 1 281 ? -5.099 -17.942 13.808 1.00 98.44 281 SER A C 1
ATOM 2237 O O . SER A 1 281 ? -4.260 -18.578 13.161 1.00 98.44 281 SER A O 1
ATOM 2239 N N . ARG A 1 282 ? -6.398 -18.241 13.772 1.00 98.62 282 ARG A N 1
ATOM 2240 C CA . ARG A 1 282 ? -6.967 -19.346 12.984 1.00 98.62 282 ARG A CA 1
ATOM 2241 C C . ARG A 1 282 ? -7.869 -18.814 11.881 1.00 98.62 282 ARG A C 1
ATOM 2243 O O . ARG A 1 282 ? -8.630 -17.880 12.098 1.00 98.62 282 ARG A O 1
ATOM 2250 N N . TYR A 1 283 ? -7.792 -19.448 10.722 1.00 98.62 283 TYR A N 1
ATOM 2251 C CA . TYR A 1 283 ? -8.537 -19.102 9.521 1.00 98.62 283 TYR A CA 1
ATOM 2252 C C . TYR A 1 283 ? -9.333 -20.324 9.078 1.00 98.62 283 TYR A C 1
ATOM 2254 O O . TYR A 1 283 ? -8.728 -21.339 8.726 1.00 98.62 283 TYR A O 1
ATOM 2262 N N . LEU A 1 284 ? -10.662 -20.236 9.098 1.00 98.62 284 LEU A N 1
ATOM 2263 C CA . LEU A 1 284 ? -11.545 -21.256 8.533 1.00 98.62 284 LEU A CA 1
ATOM 2264 C C . LEU A 1 284 ? -11.780 -20.940 7.058 1.00 98.62 284 LEU A C 1
ATOM 2266 O O . LEU A 1 284 ? -12.196 -19.833 6.727 1.00 98.62 284 LEU A O 1
ATOM 2270 N N . ILE A 1 285 ? -11.503 -21.896 6.180 1.00 98.19 285 ILE A N 1
ATOM 2271 C CA . ILE A 1 285 ? -11.459 -21.691 4.731 1.00 98.19 285 ILE A CA 1
ATOM 2272 C C . ILE A 1 285 ? -12.341 -22.736 4.049 1.00 98.19 285 ILE A C 1
ATOM 2274 O O . ILE A 1 285 ? -12.212 -23.923 4.346 1.00 98.19 285 ILE A O 1
ATOM 2278 N N . ASN A 1 286 ? -13.216 -22.326 3.132 1.00 95.94 286 ASN A N 1
ATOM 2279 C CA . ASN A 1 286 ? -14.039 -23.264 2.361 1.00 95.94 286 ASN A CA 1
ATOM 2280 C C . ASN A 1 286 ? -13.311 -23.842 1.130 1.00 95.94 286 ASN A C 1
ATOM 2282 O O . ASN A 1 286 ? -12.142 -23.556 0.866 1.00 95.94 286 ASN A O 1
ATOM 2286 N N . ASP A 1 287 ? -14.005 -24.678 0.363 1.00 93.94 287 ASP A N 1
ATOM 2287 C CA . ASP A 1 287 ? -13.502 -25.320 -0.857 1.00 93.94 287 ASP A CA 1
ATOM 2288 C C . ASP A 1 287 ? -13.178 -24.329 -1.993 1.00 93.94 287 ASP A C 1
ATOM 2290 O O . ASP A 1 287 ? -12.272 -24.575 -2.793 1.00 93.94 287 ASP A O 1
ATOM 2294 N N . ARG A 1 288 ? -13.852 -23.174 -2.016 1.00 94.19 288 ARG A N 1
ATOM 2295 C CA . ARG A 1 288 ? -13.573 -22.032 -2.902 1.00 94.19 288 ARG A CA 1
ATOM 2296 C C . ARG A 1 288 ? -12.395 -21.162 -2.454 1.00 94.19 288 ARG A C 1
ATOM 2298 O O . ARG A 1 288 ? -12.101 -20.168 -3.113 1.00 94.19 288 ARG A O 1
ATOM 2305 N N . LEU A 1 289 ? -11.700 -21.535 -1.377 1.00 94.31 289 LEU A N 1
ATOM 2306 C CA . LEU A 1 289 ? -10.590 -20.782 -0.778 1.00 94.31 289 LEU A CA 1
ATOM 2307 C C . LEU A 1 289 ? -10.999 -19.411 -0.205 1.00 94.31 289 LEU A C 1
ATOM 2309 O O . LEU A 1 289 ? -10.160 -18.520 -0.070 1.00 94.31 289 LEU A O 1
ATOM 2313 N N . GLN A 1 290 ? -12.270 -19.246 0.163 1.00 96.38 290 GLN A N 1
ATOM 2314 C CA . GLN A 1 290 ? -12.772 -18.065 0.865 1.00 96.38 290 GLN A CA 1
ATOM 2315 C C . GLN A 1 290 ? -12.584 -18.232 2.378 1.00 96.38 290 GLN A C 1
ATOM 2317 O O . GLN A 1 290 ? -12.799 -19.320 2.916 1.00 96.38 290 GLN A O 1
ATOM 2322 N N . VAL A 1 291 ? -12.211 -17.154 3.074 1.00 98.12 291 VAL A N 1
ATOM 2323 C CA . VAL A 1 291 ? -12.008 -17.155 4.531 1.00 98.12 291 VAL A CA 1
ATOM 2324 C C . VAL A 1 291 ? -13.341 -16.897 5.232 1.00 98.12 291 VAL A C 1
ATOM 2326 O O . VAL A 1 291 ? -13.791 -15.763 5.329 1.00 98.12 291 VAL A O 1
ATOM 2329 N N . LEU A 1 292 ? -13.967 -17.954 5.740 1.00 98.44 292 LEU A N 1
ATOM 2330 C CA . LEU A 1 292 ? -15.260 -17.888 6.423 1.00 98.44 292 LEU A CA 1
ATOM 2331 C C . LEU A 1 292 ? -15.167 -17.336 7.847 1.00 98.44 292 LEU A C 1
ATOM 2333 O O . LEU A 1 292 ? -16.118 -16.734 8.337 1.00 98.44 292 LEU A O 1
ATOM 2337 N N . ALA A 1 293 ? -14.047 -17.577 8.530 1.00 98.50 293 ALA A N 1
ATOM 2338 C CA . ALA A 1 293 ? -13.846 -17.132 9.902 1.00 98.50 293 ALA A CA 1
ATOM 2339 C C . ALA A 1 293 ? -12.383 -16.787 10.167 1.00 98.50 293 ALA A C 1
ATOM 2341 O O . ALA A 1 293 ? -11.484 -17.505 9.719 1.00 98.50 293 ALA A O 1
ATOM 2342 N N . ILE A 1 294 ? -12.159 -15.729 10.943 1.00 98.75 294 ILE A N 1
ATOM 2343 C CA . ILE A 1 294 ? -10.856 -15.380 11.508 1.00 98.75 294 ILE A CA 1
ATOM 2344 C C . ILE A 1 294 ? -11.007 -15.342 13.022 1.00 98.75 294 ILE A C 1
ATOM 2346 O O . ILE A 1 294 ? -11.725 -14.494 13.542 1.00 98.75 294 ILE A O 1
ATOM 2350 N N . THR A 1 295 ? -10.317 -16.243 13.715 1.00 98.69 295 THR A N 1
ATOM 2351 C CA . THR A 1 295 ? -10.215 -16.241 15.176 1.00 98.69 295 THR A CA 1
ATOM 2352 C C . THR A 1 295 ? -8.872 -15.647 15.578 1.00 98.69 295 THR A C 1
ATOM 2354 O O . THR A 1 295 ? -7.821 -16.137 15.149 1.00 98.69 295 THR A O 1
ATOM 2357 N N . ASP A 1 296 ? -8.900 -14.581 16.370 1.00 97.88 296 ASP A N 1
ATOM 2358 C CA . ASP A 1 296 ? -7.708 -13.924 16.896 1.00 97.88 296 ASP A CA 1
ATOM 2359 C C . ASP A 1 296 ? -7.058 -14.740 18.042 1.00 97.88 296 ASP A C 1
ATOM 2361 O O . ASP A 1 296 ? -7.621 -15.741 18.497 1.00 97.88 296 ASP A O 1
ATOM 2365 N N . PRO A 1 297 ? -5.863 -14.348 18.522 1.00 97.94 297 PRO A N 1
ATOM 2366 C CA . PRO A 1 297 ? -5.201 -15.047 19.625 1.00 97.94 297 PRO A CA 1
ATOM 2367 C C . PRO A 1 297 ? -5.945 -15.020 20.965 1.00 97.94 297 PRO A C 1
ATOM 2369 O O . PRO A 1 297 ? -5.645 -15.840 21.828 1.00 97.94 297 PRO A O 1
ATOM 2372 N N . LEU A 1 298 ? -6.890 -14.095 21.145 1.00 96.62 298 LEU A N 1
ATOM 2373 C CA . LEU A 1 298 ? -7.726 -13.978 22.341 1.00 96.62 298 LEU A CA 1
ATOM 2374 C C . LEU A 1 298 ? -8.994 -14.847 22.243 1.00 96.62 298 LEU A C 1
ATOM 2376 O O . LEU A 1 298 ? -9.733 -14.967 23.215 1.00 96.62 298 LEU A O 1
ATOM 2380 N N . GLY A 1 299 ? -9.230 -15.489 21.094 1.00 97.25 299 GLY A N 1
ATOM 2381 C CA . GLY A 1 299 ? -10.394 -16.332 20.834 1.00 97.25 299 GLY A CA 1
ATOM 2382 C C . GLY A 1 299 ? -11.578 -15.586 20.214 1.00 97.25 299 GLY A C 1
ATOM 2383 O O . GLY A 1 299 ? -12.610 -16.203 19.941 1.00 97.25 299 GLY A O 1
ATOM 2384 N N . HIS A 1 300 ? -11.446 -14.289 19.939 1.00 98.06 300 HIS A N 1
ATOM 2385 C CA . HIS A 1 300 ? -12.489 -13.510 19.286 1.00 98.06 300 HIS A CA 1
ATOM 2386 C C . HIS A 1 300 ? -12.585 -13.896 17.812 1.00 98.06 300 HIS A C 1
ATOM 2388 O O . HIS A 1 300 ? -11.576 -13.936 17.108 1.00 98.06 300 HIS A O 1
ATOM 2394 N N . THR A 1 301 ? -13.796 -14.186 17.335 1.00 98.56 301 THR A N 1
ATOM 2395 C CA . THR A 1 301 ? -14.011 -14.690 15.974 1.00 98.56 301 THR A CA 1
ATOM 2396 C C . THR A 1 301 ? -14.849 -13.727 15.149 1.00 98.56 301 THR A C 1
ATOM 2398 O O . THR A 1 301 ? -15.982 -13.434 15.510 1.00 98.56 301 THR A O 1
ATOM 2401 N N . THR A 1 302 ? -14.306 -13.293 14.015 1.00 98.69 302 THR A N 1
ATOM 2402 C CA . THR A 1 302 ? -15.041 -12.560 12.978 1.00 98.69 302 THR A CA 1
ATOM 2403 C C . THR A 1 302 ? -15.467 -13.536 11.889 1.00 98.69 302 THR A C 1
ATOM 2405 O O . THR A 1 302 ? -14.632 -14.286 11.379 1.00 98.69 302 THR A O 1
ATOM 2408 N N . LEU A 1 303 ? -16.744 -13.520 11.509 1.00 98.75 303 LEU A N 1
ATOM 2409 C CA . LEU A 1 303 ? -17.311 -14.385 10.471 1.00 98.75 303 LEU A CA 1
ATOM 2410 C C . LEU A 1 303 ? -17.587 -13.582 9.202 1.00 98.75 303 LEU A C 1
ATOM 2412 O O . LEU A 1 303 ? -18.038 -12.442 9.273 1.00 98.75 303 LEU A O 1
ATOM 2416 N N . THR A 1 304 ? -17.331 -14.173 8.039 1.00 98.75 304 THR A N 1
ATOM 2417 C CA . THR A 1 304 ? -17.641 -13.578 6.734 1.00 98.75 304 THR A CA 1
ATOM 2418 C C . THR A 1 304 ? -18.384 -14.582 5.865 1.00 98.75 304 THR A C 1
ATOM 2420 O O . THR A 1 304 ? -17.948 -15.721 5.701 1.00 98.75 304 THR A O 1
ATOM 2423 N N . THR A 1 305 ? -19.509 -14.162 5.290 1.00 98.38 305 THR A N 1
ATOM 2424 C CA . THR A 1 305 ? -20.207 -14.929 4.248 1.00 98.38 305 THR A CA 1
ATOM 2425 C C . THR A 1 305 ? -19.956 -14.301 2.890 1.00 98.38 305 THR A C 1
ATOM 2427 O O . THR A 1 305 ? -19.637 -13.117 2.806 1.00 98.38 305 THR A O 1
ATOM 2430 N N . TYR A 1 306 ? -20.099 -15.081 1.821 1.00 98.06 306 TYR A N 1
ATOM 2431 C CA . TYR A 1 306 ? -19.794 -14.641 0.465 1.00 98.06 306 TYR A CA 1
ATOM 2432 C C . TYR A 1 306 ? -20.907 -15.014 -0.502 1.00 98.06 306 TYR A C 1
ATOM 2434 O O . TYR A 1 306 ? -21.625 -15.994 -0.299 1.00 98.06 306 TYR A O 1
ATOM 2442 N N . ASP A 1 307 ? -21.012 -14.258 -1.587 1.00 93.81 307 ASP A N 1
ATOM 2443 C CA . ASP A 1 307 ? -21.826 -14.638 -2.730 1.00 93.81 307 ASP A CA 1
ATOM 2444 C C . ASP A 1 307 ? -21.069 -15.550 -3.712 1.00 93.81 307 ASP A C 1
ATOM 2446 O O . ASP A 1 307 ? -19.919 -15.956 -3.515 1.00 93.81 307 ASP A O 1
ATOM 2450 N N . THR A 1 308 ? -21.734 -15.888 -4.818 1.00 90.12 308 THR A N 1
ATOM 2451 C CA . THR A 1 308 ? -21.156 -16.747 -5.859 1.00 90.12 308 THR A CA 1
ATOM 2452 C C . THR A 1 308 ? -20.020 -16.085 -6.645 1.00 90.12 308 THR A C 1
ATOM 2454 O O . THR A 1 308 ? -19.273 -16.804 -7.315 1.00 90.12 308 THR A O 1
ATOM 2457 N N . GLY A 1 309 ? -19.867 -14.762 -6.550 1.00 90.94 309 GLY A N 1
ATOM 2458 C CA . GLY A 1 309 ? -18.815 -13.958 -7.167 1.00 90.94 309 GLY A CA 1
ATOM 2459 C C . GLY A 1 309 ? -17.632 -13.660 -6.242 1.00 90.94 309 GLY A C 1
ATOM 2460 O O . GLY A 1 309 ? -16.845 -12.779 -6.568 1.00 90.94 309 GLY A O 1
ATOM 2461 N N . ASP A 1 310 ? -17.508 -14.373 -5.115 1.00 95.31 310 ASP A N 1
ATOM 2462 C CA . ASP A 1 310 ? -16.453 -14.191 -4.107 1.00 95.31 310 ASP A CA 1
ATOM 2463 C C . ASP A 1 310 ? -16.483 -12.822 -3.396 1.00 95.31 310 ASP A C 1
ATOM 2465 O O . ASP A 1 310 ? -15.466 -12.358 -2.877 1.00 95.31 310 ASP A O 1
ATOM 2469 N N . ARG A 1 311 ? -17.659 -12.183 -3.317 1.00 95.69 311 ARG A N 1
ATOM 2470 C CA . ARG A 1 311 ? -17.845 -10.897 -2.625 1.00 95.69 311 ARG A CA 1
ATOM 2471 C C . ARG A 1 311 ? -18.477 -11.090 -1.240 1.00 95.69 311 ARG A C 1
ATOM 2473 O O . ARG A 1 311 ? -19.424 -11.872 -1.140 1.00 95.69 311 ARG A O 1
ATOM 2480 N N . PRO A 1 312 ? -18.001 -10.402 -0.184 1.00 97.81 312 PRO A N 1
ATOM 2481 C CA . PRO A 1 312 ? -18.560 -10.529 1.165 1.00 97.81 312 PRO A CA 1
ATOM 2482 C C . PRO A 1 312 ? -20.021 -10.070 1.260 1.00 97.81 312 PRO A C 1
ATOM 2484 O O . PRO A 1 312 ? -20.302 -8.922 0.957 1.00 97.81 312 PRO A O 1
ATOM 2487 N N . LEU A 1 313 ? -20.941 -10.910 1.737 1.00 98.19 313 LEU A N 1
ATOM 2488 C CA . LEU A 1 313 ? -22.354 -10.559 1.957 1.00 98.19 313 LEU A CA 1
ATOM 2489 C C . LEU A 1 313 ? -22.628 -10.080 3.382 1.00 98.19 313 LEU A C 1
ATOM 2491 O O . LEU A 1 313 ? -23.374 -9.124 3.593 1.00 98.19 313 LEU A O 1
ATOM 2495 N N . THR A 1 314 ? -22.037 -10.746 4.370 1.00 98.56 314 THR A N 1
ATOM 2496 C CA . THR A 1 314 ? -22.153 -10.361 5.777 1.00 98.56 314 THR A CA 1
ATOM 2497 C C . THR A 1 314 ? -20.804 -10.438 6.456 1.00 98.56 314 THR A C 1
ATOM 2499 O O . THR A 1 314 ? -20.004 -11.325 6.156 1.00 98.56 314 THR A O 1
ATOM 2502 N N . ILE A 1 315 ? -20.577 -9.525 7.396 1.00 98.69 315 ILE A N 1
ATOM 2503 C CA . ILE A 1 315 ? -19.432 -9.543 8.302 1.00 98.69 315 ILE A CA 1
ATOM 2504 C C . ILE A 1 315 ? -19.987 -9.452 9.718 1.00 98.69 315 ILE A C 1
ATOM 2506 O O . ILE A 1 315 ? -20.594 -8.442 10.073 1.00 98.69 315 ILE A O 1
ATOM 2510 N N . THR A 1 316 ? -19.798 -10.503 10.508 1.00 98.75 316 THR A N 1
ATOM 2511 C CA . THR A 1 316 ? -20.224 -10.553 11.910 1.00 98.75 316 THR A CA 1
ATOM 2512 C C . THR A 1 316 ? -18.999 -10.422 12.796 1.00 98.75 316 THR A C 1
ATOM 2514 O O . THR A 1 316 ? -18.067 -11.220 12.679 1.00 98.75 316 THR A O 1
ATOM 2517 N N . ASP A 1 317 ? -18.982 -9.396 13.641 1.00 98.00 317 ASP A N 1
ATOM 2518 C CA . ASP A 1 317 ? -17.900 -9.156 14.590 1.00 98.00 317 ASP A CA 1
ATOM 2519 C C . ASP A 1 317 ? -17.941 -10.157 15.769 1.00 98.00 317 ASP A C 1
ATOM 2521 O O . ASP A 1 317 ? -18.917 -10.900 15.929 1.00 98.00 317 ASP A O 1
ATOM 2525 N N . PRO A 1 318 ? -16.905 -10.190 16.627 1.00 98.06 318 PRO A N 1
ATOM 2526 C CA . PRO A 1 318 ? -16.870 -11.102 17.770 1.00 98.06 318 PRO A CA 1
ATOM 2527 C C . PRO A 1 318 ? -17.953 -10.881 18.832 1.00 98.06 318 PRO A C 1
ATOM 2529 O O . PRO A 1 318 ? -18.165 -11.760 19.665 1.00 98.06 318 PRO A O 1
ATOM 2532 N N . LEU A 1 319 ? -18.619 -9.724 18.829 1.00 97.06 319 LEU A N 1
ATOM 2533 C CA . LEU A 1 319 ? -19.727 -9.403 19.730 1.00 97.06 319 LEU A CA 1
ATOM 2534 C C . LEU A 1 319 ? -21.085 -9.836 19.147 1.00 97.06 319 LEU A C 1
ATOM 2536 O O . LEU A 1 319 ? -22.112 -9.674 19.803 1.00 97.06 319 LEU A O 1
ATOM 2540 N N . GLY A 1 320 ? -21.100 -10.404 17.936 1.00 97.50 320 GLY A N 1
ATOM 2541 C CA . GLY A 1 320 ? -22.307 -10.831 17.230 1.00 97.50 320 GLY A CA 1
ATOM 2542 C C . GLY A 1 320 ? -22.958 -9.731 16.388 1.00 97.50 320 GLY A C 1
ATOM 2543 O O . GLY A 1 320 ? -23.996 -9.970 15.767 1.00 97.50 320 GLY A O 1
ATOM 2544 N N . ASN A 1 321 ? -22.361 -8.540 16.312 1.00 98.12 321 ASN A N 1
ATOM 2545 C CA . ASN A 1 321 ? -22.900 -7.455 15.505 1.00 98.12 321 ASN A CA 1
ATOM 2546 C C . ASN A 1 321 ? -22.625 -7.725 14.023 1.00 98.12 321 ASN A C 1
ATOM 2548 O O . ASN A 1 321 ? -21.483 -7.949 13.621 1.00 98.12 321 ASN A O 1
ATOM 2552 N N . THR A 1 322 ? -23.667 -7.687 13.190 1.00 98.56 322 THR A N 1
ATOM 2553 C CA . THR A 1 322 ? -23.564 -8.049 11.769 1.00 98.56 322 THR A CA 1
ATOM 2554 C C . THR A 1 322 ? -23.727 -6.838 10.857 1.00 98.56 322 THR A C 1
ATOM 2556 O O . THR A 1 322 ? -24.718 -6.119 10.925 1.00 98.56 322 THR A O 1
ATOM 2559 N N . THR A 1 323 ? -22.747 -6.630 9.979 1.00 98.56 323 THR A N 1
ATOM 2560 C CA . THR A 1 323 ? -22.819 -5.689 8.857 1.00 98.56 323 THR A CA 1
ATOM 2561 C C . THR A 1 323 ? -23.233 -6.444 7.598 1.00 98.56 323 THR A C 1
ATOM 2563 O O . THR A 1 323 ? -22.629 -7.467 7.274 1.00 98.56 323 THR A O 1
ATOM 2566 N N . HIS A 1 324 ? -24.226 -5.934 6.872 1.00 98.62 324 HIS A N 1
ATOM 2567 C CA . HIS A 1 324 ? -24.695 -6.505 5.609 1.00 98.62 324 HIS A CA 1
ATOM 2568 C C . HIS A 1 324 ? -24.233 -5.655 4.425 1.00 98.62 324 HIS A C 1
ATOM 2570 O O . HIS A 1 324 ? -24.353 -4.430 4.446 1.00 98.62 324 HIS A O 1
ATOM 2576 N N . LEU A 1 325 ? -23.741 -6.313 3.380 1.00 98.50 325 LEU A N 1
ATOM 2577 C CA . LEU A 1 325 ? -23.285 -5.702 2.140 1.00 98.50 325 LEU A CA 1
ATOM 2578 C C . LEU A 1 325 ? -24.197 -6.156 1.000 1.00 98.50 325 LEU A C 1
ATOM 2580 O O . LEU A 1 325 ? -24.401 -7.349 0.787 1.00 98.50 325 LEU A O 1
ATOM 2584 N N . THR A 1 326 ? -24.756 -5.198 0.265 1.00 97.94 326 THR A N 1
ATOM 2585 C CA . THR A 1 326 ? -25.626 -5.468 -0.886 1.00 97.94 326 THR A CA 1
ATOM 2586 C C . THR A 1 326 ? -24.956 -4.993 -2.161 1.00 97.94 326 THR A C 1
ATOM 2588 O O . THR A 1 326 ? -24.516 -3.845 -2.239 1.00 97.94 326 THR A O 1
ATOM 2591 N N . TYR A 1 327 ? -24.927 -5.856 -3.174 1.00 96.44 327 TYR A N 1
ATOM 2592 C CA . TYR A 1 327 ? -24.346 -5.562 -4.481 1.00 96.44 327 TYR A CA 1
ATOM 2593 C C . TYR A 1 327 ? -25.433 -5.429 -5.551 1.00 96.44 327 TYR A C 1
ATOM 2595 O O . TYR A 1 327 ? -26.437 -6.140 -5.507 1.00 96.44 327 TYR A O 1
ATOM 2603 N N . GLY A 1 328 ? -25.228 -4.526 -6.510 1.00 92.31 328 GLY A N 1
ATOM 2604 C CA . GLY A 1 328 ? -26.059 -4.397 -7.705 1.00 92.31 328 GLY A CA 1
ATOM 2605 C C . GLY A 1 328 ? -25.853 -5.552 -8.693 1.00 92.31 328 GLY A C 1
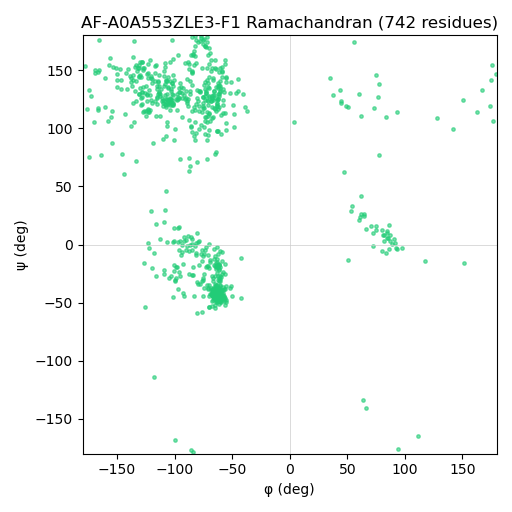ATOM 2606 O O . GLY A 1 328 ? -24.973 -6.397 -8.516 1.00 92.31 328 GLY A O 1
ATOM 2607 N N . GLU A 1 329 ? -26.648 -5.584 -9.767 1.00 89.69 329 GLU A N 1
ATOM 2608 C CA . GLU A 1 329 ? -26.527 -6.598 -10.834 1.00 89.69 329 GLU A CA 1
ATOM 2609 C C . GLU A 1 329 ? -25.170 -6.550 -11.553 1.00 89.69 329 GLU A C 1
ATOM 2611 O O . GLU A 1 329 ? -24.647 -7.576 -11.986 1.00 89.69 329 GLU A O 1
ATOM 2616 N N . ASP A 1 330 ? -24.582 -5.357 -11.643 1.00 86.75 330 ASP A N 1
ATOM 2617 C CA . ASP A 1 330 ? -23.239 -5.104 -12.170 1.00 86.75 330 ASP A CA 1
ATOM 2618 C C . ASP A 1 330 ? -22.122 -5.540 -11.209 1.00 86.75 330 ASP A C 1
ATOM 2620 O O . ASP A 1 330 ? -20.947 -5.553 -11.570 1.00 86.75 330 ASP A O 1
ATOM 2624 N N . GLY A 1 331 ? -22.494 -5.920 -9.987 1.00 90.00 331 GLY A N 1
ATOM 2625 C CA . GLY A 1 331 ? -21.603 -6.401 -8.960 1.00 90.00 331 GLY A CA 1
ATOM 2626 C C . GLY A 1 331 ? -20.951 -5.353 -8.078 1.00 90.00 331 GLY A C 1
ATOM 2627 O O . GLY A 1 331 ? -20.091 -5.717 -7.271 1.00 90.00 331 GLY A O 1
ATOM 2628 N N . ARG A 1 332 ? -21.361 -4.090 -8.196 1.00 91.19 332 ARG A N 1
ATOM 2629 C CA . ARG A 1 332 ? -20.849 -2.986 -7.378 1.00 91.19 332 ARG A CA 1
ATOM 2630 C C . ARG A 1 332 ? -21.589 -2.901 -6.052 1.00 91.19 332 ARG A C 1
ATOM 2632 O O . ARG A 1 332 ? -22.759 -3.257 -5.966 1.00 91.19 332 ARG A O 1
ATOM 2639 N N . LEU A 1 333 ? -20.903 -2.452 -5.004 1.00 95.06 333 LEU A N 1
ATOM 2640 C CA . LEU A 1 333 ? -21.472 -2.333 -3.661 1.00 95.06 333 LEU A CA 1
ATOM 2641 C C . LEU A 1 333 ? -22.450 -1.152 -3.605 1.00 95.06 333 LEU A C 1
ATOM 2643 O O . LEU A 1 333 ? -22.025 -0.006 -3.647 1.00 95.06 333 LEU A O 1
ATOM 2647 N N . VAL A 1 334 ? -23.749 -1.417 -3.490 1.00 97.19 334 VAL A N 1
ATOM 2648 C CA . VAL A 1 334 ? -24.795 -0.376 -3.511 1.00 97.19 334 VAL A CA 1
ATOM 2649 C C . VAL A 1 334 ? -25.302 0.002 -2.124 1.00 97.19 334 VAL A C 1
ATOM 2651 O O . VAL A 1 334 ? -25.836 1.096 -1.954 1.00 97.19 334 VAL A O 1
ATOM 2654 N N . SER A 1 335 ? -25.145 -0.876 -1.127 1.00 97.50 335 SER A N 1
ATOM 2655 C CA . SER A 1 335 ? -25.575 -0.601 0.246 1.00 97.50 335 SER A CA 1
ATOM 2656 C C . SER A 1 335 ? -24.723 -1.319 1.290 1.00 97.50 335 SER A C 1
ATOM 2658 O O . SER A 1 335 ? -24.338 -2.476 1.104 1.00 97.50 335 SER A O 1
ATOM 2660 N N . ILE A 1 336 ? -24.468 -0.629 2.400 1.00 98.31 336 ILE A N 1
ATOM 2661 C CA . ILE A 1 336 ? -23.887 -1.168 3.629 1.00 98.31 336 ILE A CA 1
ATOM 2662 C C . ILE A 1 336 ? -24.868 -0.869 4.761 1.00 98.31 336 ILE A C 1
ATOM 2664 O O . ILE A 1 336 ? -25.054 0.295 5.112 1.00 98.31 336 ILE A O 1
ATOM 2668 N N . LEU A 1 337 ? -25.457 -1.910 5.346 1.00 98.00 337 LEU A N 1
ATOM 2669 C CA . LEU A 1 337 ? -26.315 -1.820 6.527 1.00 98.00 337 LEU A CA 1
ATOM 2670 C C . LEU A 1 337 ? -25.513 -2.234 7.759 1.00 98.00 337 LEU A C 1
ATOM 2672 O O . LEU A 1 337 ? -25.003 -3.354 7.829 1.00 98.00 337 LEU A O 1
ATOM 2676 N N . ARG A 1 338 ? -25.395 -1.325 8.722 1.00 96.31 338 ARG A N 1
ATOM 2677 C CA . ARG A 1 338 ? -24.680 -1.548 9.977 1.00 96.31 338 ARG A CA 1
ATOM 2678 C C . ARG A 1 338 ? -25.571 -2.203 11.037 1.00 96.31 338 ARG A C 1
ATOM 2680 O O . ARG A 1 338 ? -26.796 -2.144 10.932 1.00 96.31 338 ARG A O 1
ATOM 2687 N N . PRO A 1 339 ? -24.964 -2.777 12.090 1.00 96.69 339 PRO A N 1
ATOM 2688 C CA . PRO A 1 339 ? -25.705 -3.419 13.176 1.00 96.69 339 PRO A CA 1
ATOM 2689 C C . PRO A 1 339 ? -26.670 -2.486 13.924 1.00 96.69 339 PRO A C 1
ATOM 2691 O O . PRO A 1 339 ? -27.681 -2.941 14.445 1.00 96.69 339 PRO A O 1
ATOM 2694 N N . ASP A 1 340 ? -26.373 -1.185 13.964 1.00 94.56 340 ASP A N 1
ATOM 2695 C CA . ASP A 1 340 ? -27.213 -0.148 14.580 1.00 94.56 340 ASP A CA 1
ATOM 2696 C C . ASP A 1 340 ? -28.389 0.304 13.688 1.00 94.56 340 ASP A C 1
ATOM 2698 O O . ASP A 1 340 ? -29.139 1.207 14.055 1.00 94.56 340 ASP A O 1
ATOM 2702 N N . GLY A 1 341 ? -28.549 -0.304 12.507 1.00 94.88 341 GLY A N 1
ATOM 2703 C CA . GLY A 1 341 ? -29.558 0.051 11.510 1.00 94.88 341 GLY A CA 1
ATOM 2704 C C . GLY A 1 341 ? -29.163 1.215 10.596 1.00 94.88 341 GLY A C 1
ATOM 2705 O O . GLY A 1 341 ? -29.862 1.483 9.615 1.00 94.88 341 GLY A O 1
ATOM 2706 N N . SER A 1 342 ? -28.042 1.898 10.857 1.00 94.81 342 SER A N 1
ATOM 2707 C CA . SER A 1 342 ? -27.557 2.957 9.971 1.00 94.81 342 SER A CA 1
ATOM 2708 C C . SER A 1 342 ? -27.114 2.375 8.627 1.00 94.81 342 SER A C 1
ATOM 2710 O O . SER A 1 342 ? -26.564 1.275 8.541 1.00 94.81 342 SER A O 1
ATOM 2712 N N . THR A 1 343 ? -27.393 3.100 7.544 1.00 96.56 343 THR A N 1
ATOM 2713 C CA . THR A 1 343 ? -27.170 2.611 6.178 1.00 96.56 343 THR A CA 1
ATOM 2714 C C . THR A 1 343 ? -26.334 3.609 5.386 1.00 96.56 343 THR A C 1
ATOM 2716 O O . THR A 1 343 ? -26.585 4.810 5.439 1.00 96.56 343 THR A O 1
ATOM 2719 N N . SER A 1 344 ? -25.345 3.121 4.636 1.00 97.00 344 SER A N 1
ATOM 2720 C CA . SER A 1 344 ? -24.702 3.877 3.552 1.00 97.00 344 SER A CA 1
ATOM 2721 C C . SER A 1 344 ? -25.119 3.317 2.208 1.00 97.00 344 SER A C 1
ATOM 2723 O O . SER A 1 344 ? -25.169 2.101 2.053 1.00 97.00 344 SER A O 1
ATOM 2725 N N . THR A 1 345 ? -25.356 4.184 1.231 1.00 97.81 345 THR A N 1
ATOM 2726 C CA . THR A 1 345 ? -25.747 3.781 -0.123 1.00 97.81 345 THR A CA 1
ATOM 2727 C C . THR A 1 345 ? -24.902 4.477 -1.173 1.00 97.81 345 THR A C 1
ATOM 2729 O O . THR A 1 345 ? -24.435 5.598 -0.962 1.00 97.81 345 THR A O 1
ATOM 2732 N N . ALA A 1 346 ? -24.738 3.831 -2.322 1.00 96.31 346 ALA A N 1
ATOM 2733 C CA . ALA A 1 346 ? -24.082 4.415 -3.481 1.00 96.31 346 ALA A CA 1
ATOM 2734 C C . ALA A 1 346 ? -24.833 4.070 -4.770 1.00 96.31 346 ALA A C 1
ATOM 2736 O O . ALA A 1 346 ? -25.293 2.943 -4.956 1.00 96.31 346 ALA A O 1
ATOM 2737 N N . ALA A 1 347 ? -24.935 5.051 -5.661 1.00 95.75 347 ALA A N 1
ATOM 2738 C CA . ALA A 1 347 ? -25.393 4.890 -7.032 1.00 95.75 347 ALA A CA 1
ATOM 2739 C C . ALA A 1 347 ? -24.235 5.186 -7.986 1.00 95.75 347 ALA A C 1
ATOM 2741 O O . ALA A 1 347 ? -23.401 6.050 -7.705 1.00 95.75 347 ALA A O 1
ATOM 2742 N N . TYR A 1 348 ? -24.196 4.482 -9.114 1.00 93.94 348 TYR A N 1
ATOM 2743 C CA . TYR A 1 348 ? -23.076 4.513 -10.046 1.00 93.94 348 TYR A CA 1
ATOM 2744 C C . TYR A 1 348 ? -23.534 4.839 -11.467 1.00 93.94 348 TYR A C 1
ATOM 2746 O O . TYR A 1 348 ? -24.645 4.515 -11.876 1.00 93.94 348 TYR A O 1
ATOM 2754 N N . THR A 1 349 ? -22.638 5.455 -12.234 1.00 91.69 349 THR A N 1
ATOM 2755 C CA . THR A 1 349 ? -22.728 5.525 -13.698 1.00 91.69 349 THR A CA 1
ATOM 2756 C C . THR A 1 349 ? -22.468 4.152 -14.328 1.00 91.69 349 THR A C 1
ATOM 2758 O O . THR A 1 349 ? -21.899 3.265 -13.691 1.00 91.69 349 THR A O 1
ATOM 2761 N N . ASP A 1 350 ? -22.741 4.013 -15.629 1.00 88.88 350 ASP A N 1
ATOM 2762 C CA . ASP A 1 350 ? -22.356 2.826 -16.413 1.00 88.88 350 ASP A CA 1
ATOM 2763 C C . ASP A 1 350 ? -20.832 2.567 -16.401 1.00 88.88 350 ASP A C 1
ATOM 2765 O O . ASP A 1 350 ? -20.379 1.432 -16.555 1.00 88.88 350 ASP A O 1
ATOM 2769 N N . LEU A 1 351 ? -20.029 3.613 -16.159 1.00 88.25 351 LEU A N 1
ATOM 2770 C CA . LEU A 1 351 ? -18.572 3.535 -15.996 1.00 88.25 351 LEU A CA 1
ATOM 2771 C C . LEU A 1 351 ? -18.137 3.102 -14.585 1.00 88.25 351 LEU A C 1
ATOM 2773 O O . LEU A 1 351 ? -16.942 3.058 -14.307 1.00 88.25 351 LEU A O 1
ATOM 2777 N N . GLY A 1 352 ? -19.077 2.821 -13.680 1.00 89.06 352 GLY A N 1
ATOM 2778 C CA . GLY A 1 352 ? -18.787 2.444 -12.297 1.00 89.06 352 GLY A CA 1
ATOM 2779 C C . GLY A 1 352 ? -18.353 3.589 -11.393 1.00 89.06 352 GLY A C 1
ATOM 2780 O O . GLY A 1 352 ? -17.810 3.347 -10.323 1.00 89.06 352 GLY A O 1
ATOM 2781 N N . LEU A 1 353 ? -18.583 4.833 -11.810 1.00 90.81 353 LEU A N 1
ATOM 2782 C CA . LEU A 1 353 ? -18.226 6.022 -11.034 1.00 90.81 353 LEU A CA 1
ATOM 2783 C C . LEU A 1 353 ? -19.409 6.473 -10.165 1.00 90.81 353 LEU A C 1
ATOM 2785 O O . LEU A 1 353 ? -20.520 6.523 -10.699 1.00 90.81 353 LEU A O 1
ATOM 2789 N N . PRO A 1 354 ? -19.208 6.809 -8.878 1.00 92.94 354 PRO A N 1
ATOM 2790 C CA . PRO A 1 354 ? -20.295 7.108 -7.944 1.00 92.94 354 PRO A CA 1
ATOM 2791 C C . PRO A 1 354 ? -20.990 8.438 -8.268 1.00 92.94 354 PRO A C 1
ATOM 2793 O O . PRO A 1 354 ? -20.415 9.509 -8.094 1.00 92.94 354 PRO A O 1
ATOM 2796 N N . THR A 1 355 ? -22.247 8.397 -8.708 1.00 95.81 355 THR A N 1
ATOM 2797 C CA . THR A 1 355 ? -23.065 9.597 -8.971 1.00 95.81 355 THR A CA 1
ATOM 2798 C C . THR A 1 355 ? -23.673 10.175 -7.705 1.00 95.81 355 THR A C 1
ATOM 2800 O O . THR A 1 355 ? -23.878 11.382 -7.596 1.00 95.81 355 THR A O 1
ATOM 2803 N N . GLU A 1 356 ? -23.990 9.312 -6.748 1.00 96.19 356 GLU A N 1
ATOM 2804 C CA . GLU A 1 356 ? -24.583 9.684 -5.474 1.00 96.19 356 GLU A CA 1
ATOM 2805 C C . GLU A 1 356 ? -24.066 8.739 -4.400 1.00 96.19 356 GLU A C 1
ATOM 2807 O O . GLU A 1 356 ? -24.025 7.528 -4.602 1.00 96.19 356 GLU A O 1
ATOM 2812 N N . SER A 1 357 ? -23.663 9.294 -3.265 1.00 95.81 357 SER A N 1
ATOM 2813 C CA . SER A 1 357 ? -23.232 8.526 -2.103 1.00 95.81 357 SER A CA 1
ATOM 2814 C C . SER A 1 357 ? -23.849 9.126 -0.851 1.00 95.81 357 SER A C 1
ATOM 2816 O O . SER A 1 357 ? -23.599 10.297 -0.547 1.00 95.81 357 SER A O 1
ATOM 2818 N N . THR A 1 358 ? -24.610 8.322 -0.118 1.00 96.12 358 THR A N 1
ATOM 2819 C CA . THR A 1 358 ? -25.184 8.683 1.178 1.00 96.12 358 THR A CA 1
ATOM 2820 C C . THR A 1 358 ? -24.410 7.951 2.256 1.00 96.12 358 THR A C 1
ATOM 2822 O O . THR A 1 358 ? -24.252 6.731 2.212 1.00 96.12 358 THR A O 1
ATOM 2825 N N . ARG A 1 359 ? -23.882 8.707 3.213 1.00 91.25 359 ARG A N 1
ATOM 2826 C CA . ARG A 1 359 ? -23.151 8.173 4.361 1.00 91.25 359 ARG A CA 1
ATOM 2827 C C . ARG A 1 359 ? -24.118 7.727 5.460 1.00 91.25 359 ARG A C 1
ATOM 2829 O O . ARG A 1 359 ? -25.283 8.103 5.463 1.00 91.25 359 ARG A O 1
ATOM 2836 N N . CYS A 1 360 ? -23.609 6.978 6.440 1.00 90.50 360 CYS A N 1
ATOM 2837 C CA . CYS A 1 360 ? -24.405 6.506 7.586 1.00 90.50 360 CYS A CA 1
ATOM 2838 C C . CYS A 1 360 ? -25.012 7.629 8.447 1.00 90.50 360 CYS A C 1
ATOM 2840 O O . CYS A 1 360 ? -25.947 7.367 9.192 1.00 90.50 360 CYS A O 1
ATOM 2842 N N . ASP A 1 361 ? -24.491 8.856 8.363 1.00 89.06 361 ASP A N 1
ATOM 2843 C CA . ASP A 1 361 ? -25.054 10.048 9.015 1.00 89.06 361 ASP A CA 1
ATOM 2844 C C . ASP A 1 361 ? -26.169 10.717 8.182 1.00 89.06 361 ASP A C 1
ATOM 2846 O O . ASP A 1 361 ? -26.663 11.782 8.543 1.00 89.06 361 ASP A O 1
ATOM 2850 N N . GLY A 1 362 ? -26.565 10.112 7.056 1.00 89.75 362 GLY A N 1
ATOM 2851 C CA . GLY A 1 362 ? -27.573 10.627 6.128 1.00 89.75 362 GLY A CA 1
ATOM 2852 C C . GLY A 1 362 ? -27.054 11.703 5.170 1.00 89.75 362 GLY A C 1
ATOM 2853 O O . GLY A 1 362 ? -27.773 12.111 4.254 1.00 89.75 362 GLY A O 1
ATOM 2854 N N . LEU A 1 363 ? -25.805 12.155 5.325 1.00 92.31 363 LEU A N 1
ATOM 2855 C CA . LEU A 1 363 ? -25.231 13.177 4.458 1.00 92.31 363 LEU A CA 1
ATOM 2856 C C . LEU A 1 363 ? -24.984 12.613 3.059 1.00 92.31 363 LEU A C 1
ATOM 2858 O O . LEU A 1 363 ? -24.326 11.585 2.884 1.00 92.31 363 LEU A O 1
ATOM 2862 N N . THR A 1 364 ? -25.506 13.316 2.056 1.00 95.00 364 THR A N 1
ATOM 2863 C CA . THR A 1 364 ? -25.482 12.874 0.660 1.00 95.00 364 THR A CA 1
ATOM 2864 C C . THR A 1 364 ? -24.593 13.778 -0.182 1.00 95.00 364 THR A C 1
ATOM 2866 O O . THR A 1 364 ? -24.760 14.995 -0.199 1.00 95.00 364 THR A O 1
ATOM 2869 N N . PHE A 1 365 ? -23.667 13.163 -0.912 1.00 92.62 365 PHE A N 1
ATOM 2870 C CA . PHE A 1 365 ? -22.810 13.815 -1.897 1.00 92.62 365 PHE A CA 1
ATOM 2871 C C . PHE A 1 365 ? -23.248 13.388 -3.291 1.00 92.62 365 PHE A C 1
ATOM 2873 O O . PHE A 1 365 ? -23.510 12.207 -3.523 1.00 92.62 365 PHE A O 1
ATOM 2880 N N . ARG A 1 366 ? -23.293 14.335 -4.229 1.00 96.12 366 ARG A N 1
ATOM 2881 C CA . ARG A 1 366 ? -23.586 14.055 -5.642 1.00 96.12 366 ARG A CA 1
ATOM 2882 C C . ARG A 1 366 ? -22.395 14.424 -6.505 1.00 96.12 366 ARG A C 1
ATOM 2884 O O . ARG A 1 366 ? -21.752 15.446 -6.263 1.00 96.12 366 ARG A O 1
ATOM 2891 N N . GLN A 1 367 ? -22.104 13.612 -7.509 1.00 95.81 367 GLN A N 1
ATOM 2892 C CA . GLN A 1 367 ? -21.010 13.846 -8.444 1.00 95.81 367 GLN A CA 1
ATOM 2893 C C . GLN A 1 367 ? -21.501 13.688 -9.878 1.00 95.81 367 GLN A C 1
ATOM 2895 O O . GLN A 1 367 ? -22.330 12.835 -10.186 1.00 95.81 367 GLN A O 1
ATOM 2900 N N . GLU A 1 368 ? -20.953 14.517 -10.756 1.00 94.56 368 GLU A N 1
ATOM 2901 C CA . GLU A 1 368 ? -21.213 14.464 -12.189 1.00 94.56 368 GLU A CA 1
ATOM 2902 C C . GLU A 1 368 ? -19.901 14.209 -12.921 1.00 94.56 368 GLU A C 1
ATOM 2904 O O . GLU A 1 368 ? -18.855 14.754 -12.548 1.00 94.56 368 GLU A O 1
ATOM 2909 N N . TYR A 1 369 ? -19.967 13.418 -13.989 1.00 92.56 369 TYR A N 1
ATOM 2910 C CA . TYR A 1 369 ? -18.819 13.049 -14.812 1.00 92.56 369 TYR A CA 1
ATOM 2911 C C . TYR A 1 369 ? -19.094 13.332 -16.290 1.00 92.56 369 TYR A C 1
ATOM 2913 O O . TYR A 1 369 ? -20.240 13.298 -16.737 1.00 92.56 369 TYR A O 1
ATOM 2921 N N . ASP A 1 370 ? -18.039 13.601 -17.055 1.00 90.31 370 ASP A N 1
ATOM 2922 C CA . ASP A 1 370 ? -18.107 13.623 -18.513 1.00 90.31 370 ASP A CA 1
ATOM 2923 C C . ASP A 1 370 ? -18.167 12.198 -19.103 1.00 90.31 370 ASP A C 1
ATOM 2925 O O . ASP A 1 370 ? -18.046 11.193 -18.399 1.00 90.31 370 ASP A O 1
ATOM 2929 N N . ALA A 1 371 ? -18.313 12.098 -20.427 1.00 89.94 371 ALA A N 1
ATOM 2930 C CA . ALA A 1 371 ? -18.374 10.816 -21.137 1.00 89.94 371 ALA A CA 1
ATOM 2931 C C . ALA A 1 371 ? -17.090 9.964 -21.025 1.00 89.94 371 ALA A C 1
ATOM 2933 O O . ALA A 1 371 ? -17.113 8.776 -21.342 1.00 89.94 371 ALA A O 1
ATOM 2934 N N . LYS A 1 372 ? -15.967 10.554 -20.592 1.00 88.12 372 LYS A N 1
ATOM 2935 C CA . LYS A 1 372 ? -14.692 9.868 -20.337 1.00 88.12 372 LYS A CA 1
ATOM 2936 C C . LYS A 1 372 ? -14.513 9.516 -18.858 1.00 88.12 372 LYS A C 1
ATOM 2938 O O . LYS A 1 372 ? -13.479 8.965 -18.490 1.00 88.12 372 LYS A O 1
ATOM 2943 N N . GLY A 1 373 ? -15.492 9.814 -18.006 1.00 89.69 373 GLY A N 1
ATOM 2944 C CA . GLY A 1 373 ? -15.419 9.567 -16.572 1.00 89.69 373 GLY A CA 1
ATOM 2945 C C . GLY A 1 373 ? -14.618 10.609 -15.789 1.00 89.69 373 GLY A C 1
ATOM 2946 O O . GLY A 1 373 ? -14.310 10.383 -14.621 1.00 89.69 373 GLY A O 1
ATOM 2947 N N . ASN A 1 374 ? -14.270 11.754 -16.384 1.00 89.12 374 ASN A N 1
ATOM 2948 C CA . ASN A 1 374 ? -13.655 12.846 -15.634 1.00 89.12 374 ASN A CA 1
ATOM 2949 C C . ASN A 1 374 ? -14.735 13.588 -14.847 1.00 89.12 374 ASN A C 1
ATOM 2951 O O . ASN A 1 374 ? -15.766 13.965 -15.400 1.00 89.12 374 ASN A O 1
ATOM 2955 N N . ARG A 1 375 ? -14.492 13.843 -13.561 1.00 90.50 375 ARG A N 1
ATOM 2956 C CA . ARG A 1 375 ? -15.445 14.558 -12.705 1.00 90.50 375 ARG A CA 1
ATOM 2957 C C . ARG A 1 375 ? -15.586 16.013 -13.151 1.00 90.50 375 ARG A C 1
ATOM 2959 O O . ARG A 1 375 ? -14.585 16.719 -13.227 1.00 90.50 375 ARG A O 1
ATOM 2966 N N . ILE A 1 376 ? -16.816 16.461 -13.398 1.00 92.50 376 ILE A N 1
ATOM 2967 C CA . ILE A 1 376 ? -17.155 17.830 -13.823 1.00 92.50 376 ILE A CA 1
ATOM 2968 C C . ILE A 1 376 ? -17.872 18.630 -12.734 1.00 92.50 376 ILE A C 1
ATOM 2970 O O . ILE A 1 376 ? -17.802 19.860 -12.739 1.00 92.50 376 ILE A O 1
ATOM 2974 N N . ALA A 1 377 ? -18.502 17.967 -11.761 1.00 89.50 377 ALA A N 1
ATOM 2975 C CA . ALA A 1 377 ? -19.079 18.635 -10.602 1.00 89.50 377 ALA A CA 1
ATOM 2976 C C . ALA A 1 377 ? -19.097 17.741 -9.357 1.00 89.50 377 ALA A C 1
ATOM 2978 O O . ALA A 1 377 ? -19.173 16.516 -9.453 1.00 89.50 377 ALA A O 1
ATOM 2979 N N . VAL A 1 378 ? -19.047 18.377 -8.188 1.00 91.56 378 VAL A N 1
ATOM 2980 C CA . VAL A 1 378 ? -19.368 17.784 -6.885 1.00 91.56 378 VAL A CA 1
ATOM 2981 C C . VAL A 1 378 ? -20.328 18.719 -6.169 1.00 91.56 378 VAL A C 1
ATOM 2983 O O . VAL A 1 378 ? -20.047 19.912 -6.060 1.00 91.56 378 VAL A O 1
ATOM 2986 N N . THR A 1 379 ? -21.429 18.171 -5.671 1.00 92.38 379 THR A N 1
ATOM 2987 C CA . THR A 1 379 ? -22.376 18.856 -4.791 1.00 92.38 379 THR A CA 1
ATOM 2988 C C . THR A 1 379 ? -22.258 18.253 -3.400 1.00 92.38 379 THR A C 1
ATOM 2990 O O . THR A 1 379 ? -22.410 17.038 -3.241 1.00 92.38 379 THR A O 1
ATOM 2993 N N . ASP A 1 380 ? -21.950 19.086 -2.411 1.00 90.38 380 ASP A N 1
ATOM 2994 C CA . ASP A 1 380 ? -21.885 18.666 -1.011 1.00 90.38 380 ASP A CA 1
ATOM 2995 C C . ASP A 1 380 ? -23.287 18.638 -0.357 1.00 90.38 380 ASP A C 1
ATOM 2997 O O . ASP A 1 380 ? -24.255 19.125 -0.953 1.00 90.38 380 ASP A O 1
ATOM 3001 N N . PRO A 1 381 ? -23.429 18.091 0.866 1.00 93.00 381 PRO A N 1
ATOM 3002 C CA . PRO A 1 381 ? -24.724 17.981 1.538 1.00 93.00 381 PRO A CA 1
ATOM 3003 C C . PRO A 1 381 ? -25.408 19.326 1.825 1.00 93.00 381 PRO A C 1
ATOM 3005 O O . PRO A 1 381 ? -26.611 19.356 2.065 1.00 93.00 381 PRO A O 1
ATOM 3008 N N . THR A 1 382 ? -24.667 20.441 1.798 1.00 91.44 382 THR A N 1
ATOM 3009 C CA . THR A 1 382 ? -25.218 21.795 1.985 1.00 91.44 382 THR A CA 1
ATOM 3010 C C . THR A 1 382 ? -25.759 22.397 0.685 1.00 91.44 382 THR A C 1
ATOM 3012 O O . THR A 1 382 ? -26.323 23.489 0.691 1.00 91.44 382 THR A O 1
ATOM 3015 N N . GLY A 1 383 ? -25.593 21.696 -0.443 1.00 88.06 383 GLY A N 1
ATOM 3016 C CA . GLY A 1 383 ? -25.958 22.165 -1.776 1.00 88.06 383 GLY A CA 1
ATOM 3017 C C . GLY A 1 383 ? -24.878 23.014 -2.450 1.00 88.06 383 GLY A C 1
ATOM 3018 O O . GLY A 1 383 ? -25.109 23.541 -3.541 1.00 88.06 383 GLY A O 1
ATOM 3019 N N . ARG A 1 384 ? -23.686 23.156 -1.852 1.00 86.12 384 ARG A N 1
ATOM 3020 C CA . ARG A 1 384 ? -22.576 23.875 -2.486 1.00 86.12 384 ARG A CA 1
ATOM 3021 C C . ARG A 1 384 ? -22.015 23.031 -3.625 1.00 86.12 384 ARG A C 1
ATOM 3023 O O . ARG A 1 384 ? -21.688 21.861 -3.441 1.00 86.12 384 ARG A O 1
ATOM 3030 N N . ILE A 1 385 ? -21.856 23.654 -4.793 1.00 86.50 385 ILE A N 1
ATOM 3031 C CA . ILE A 1 385 ? -21.379 22.987 -6.008 1.00 86.50 385 ILE A CA 1
ATOM 3032 C C . ILE A 1 385 ? -19.971 23.468 -6.355 1.00 86.50 385 ILE A C 1
ATOM 3034 O O . ILE A 1 385 ? -19.750 24.660 -6.579 1.00 86.50 385 ILE A O 1
ATOM 3038 N N . ILE A 1 386 ? -19.037 22.531 -6.480 1.00 81.50 386 ILE A N 1
ATOM 3039 C CA . ILE A 1 386 ? -17.706 22.750 -7.050 1.00 81.50 386 ILE A CA 1
ATOM 3040 C C . ILE A 1 386 ? -17.714 22.190 -8.469 1.00 81.50 386 ILE A C 1
ATOM 3042 O O . ILE A 1 386 ? -18.028 21.018 -8.661 1.00 81.50 386 ILE A O 1
ATOM 3046 N N . ARG A 1 387 ? -17.367 23.014 -9.464 1.00 84.69 387 ARG A N 1
ATOM 3047 C CA . ARG A 1 387 ? -17.282 22.599 -10.872 1.00 84.69 387 ARG A CA 1
ATOM 3048 C C . ARG A 1 387 ? -15.838 22.499 -11.337 1.00 84.69 387 ARG A C 1
ATOM 3050 O O . ARG A 1 387 ? -15.013 23.348 -11.008 1.00 84.69 387 ARG A O 1
ATOM 3057 N N . PHE A 1 388 ? -15.573 21.484 -12.147 1.00 80.31 388 PHE A N 1
ATOM 3058 C CA . PHE A 1 388 ? -14.290 21.217 -12.777 1.00 80.31 388 PHE A CA 1
ATOM 3059 C C . PHE A 1 388 ? -14.457 21.345 -14.291 1.00 80.31 388 PHE A C 1
ATOM 3061 O O . PHE A 1 388 ? -15.432 20.867 -14.870 1.00 80.31 388 PHE A O 1
ATOM 3068 N N . THR A 1 389 ? -13.513 22.004 -14.955 1.00 78.06 389 THR A N 1
ATOM 3069 C CA . THR A 1 389 ? -13.545 22.172 -16.412 1.00 78.06 389 THR A CA 1
ATOM 3070 C C . THR A 1 389 ? -12.176 21.853 -16.982 1.00 78.06 389 THR A C 1
ATOM 3072 O O . THR A 1 389 ? -11.178 22.458 -16.590 1.00 78.06 389 THR A O 1
ATOM 3075 N N . ARG A 1 390 ? -12.129 20.904 -17.920 1.00 66.06 390 ARG A N 1
ATOM 3076 C CA . ARG A 1 390 ? -10.914 20.539 -18.652 1.00 66.06 390 ARG A CA 1
ATOM 3077 C C . ARG A 1 390 ? -10.979 21.134 -20.053 1.00 66.06 390 ARG A C 1
ATOM 3079 O O . ARG A 1 390 ? -11.929 20.891 -20.788 1.00 66.06 390 ARG A O 1
ATOM 3086 N N . PHE A 1 391 ? -9.952 21.887 -20.432 1.00 63.78 391 PHE A N 1
ATOM 3087 C CA . PHE A 1 391 ? -9.814 22.423 -21.784 1.00 63.78 391 PHE A CA 1
ATOM 3088 C C . PHE A 1 391 ? -8.795 21.585 -22.554 1.00 63.78 391 PHE A C 1
ATOM 3090 O O . PHE A 1 391 ? -7.634 21.503 -22.161 1.00 63.78 391 PHE A O 1
ATOM 3097 N N . THR A 1 392 ? -9.217 20.969 -23.654 1.00 46.19 392 THR A N 1
ATOM 3098 C CA . THR A 1 392 ? -8.339 20.268 -24.600 1.00 46.19 392 THR A CA 1
ATOM 3099 C C . THR A 1 392 ? -8.293 21.096 -25.888 1.00 46.19 392 THR A C 1
ATOM 3101 O O . THR A 1 392 ? -9.175 20.974 -26.717 1.00 46.19 392 THR A O 1
ATOM 3104 N N . ARG A 1 393 ? -7.313 22.015 -25.977 1.00 36.22 393 ARG A N 1
ATOM 3105 C CA . ARG A 1 393 ? -6.990 22.954 -27.086 1.00 36.22 393 ARG A CA 1
ATOM 3106 C C . ARG A 1 393 ? -8.157 23.719 -27.775 1.00 36.22 393 ARG A C 1
ATOM 3108 O O . ARG A 1 393 ? -9.054 23.165 -28.386 1.00 36.22 393 ARG A O 1
ATOM 3115 N N . PHE A 1 394 ? -8.034 25.054 -27.750 1.00 34.84 394 PHE A N 1
ATOM 3116 C CA . PHE A 1 394 ? -8.748 26.065 -28.557 1.00 34.84 394 PHE A CA 1
ATOM 3117 C C . PHE A 1 394 ? -10.276 25.947 -28.700 1.00 34.84 394 PHE A C 1
ATOM 3119 O O . PHE A 1 394 ? -10.814 25.956 -29.802 1.00 34.84 394 PHE A O 1
ATOM 3126 N N . THR A 1 395 ? -11.004 26.048 -27.592 1.00 28.08 395 THR A N 1
ATOM 3127 C CA . THR A 1 395 ? -12.339 26.665 -27.614 1.00 28.08 395 THR A CA 1
ATOM 3128 C C . THR A 1 395 ? -12.257 28.032 -26.947 1.00 28.08 395 THR A C 1
ATOM 3130 O O . THR A 1 395 ? -12.107 28.155 -25.733 1.00 28.08 395 THR A O 1
ATOM 3133 N N . ARG A 1 396 ? -12.299 29.090 -27.771 1.00 26.58 396 ARG A N 1
ATOM 3134 C CA . ARG A 1 396 ? -12.519 30.468 -27.313 1.00 26.58 396 ARG A CA 1
ATOM 3135 C C . ARG A 1 396 ? -13.830 30.484 -26.530 1.00 26.58 396 ARG A C 1
ATOM 3137 O O . ARG A 1 396 ? -14.880 30.291 -27.134 1.00 26.58 396 ARG A O 1
ATOM 3144 N N . PHE A 1 397 ? -13.777 30.730 -25.223 1.00 36.31 397 PHE A N 1
ATOM 3145 C CA . PHE A 1 397 ? -14.987 30.994 -24.455 1.00 36.31 397 PHE A CA 1
ATOM 3146 C C . PHE A 1 397 ? -15.213 32.485 -24.264 1.00 36.31 397 PHE A C 1
ATOM 3148 O O . PHE A 1 397 ? -14.377 33.225 -23.742 1.00 36.31 397 PHE A O 1
ATOM 3155 N N . THR A 1 398 ? -16.400 32.880 -24.703 1.00 29.08 398 THR A N 1
ATOM 3156 C CA . THR A 1 398 ? -17.063 34.137 -24.413 1.00 29.08 398 THR A CA 1
ATOM 3157 C C . THR A 1 398 ? -17.364 34.201 -22.915 1.00 29.08 398 THR A C 1
ATOM 3159 O O . THR A 1 398 ? -17.948 33.293 -22.330 1.00 29.08 398 THR A O 1
ATOM 3162 N N . ARG A 1 399 ? -16.895 35.291 -22.312 1.00 30.56 399 ARG A N 1
ATOM 3163 C CA . ARG A 1 399 ? -17.012 35.715 -20.913 1.00 30.56 399 ARG A CA 1
ATOM 3164 C C . ARG A 1 399 ? -18.400 35.453 -20.299 1.00 30.56 399 ARG A C 1
ATOM 3166 O O . ARG A 1 399 ? -19.387 35.953 -20.828 1.00 30.56 399 ARG A O 1
ATOM 3173 N N . PHE A 1 400 ? -18.446 34.811 -19.124 1.00 29.86 400 PHE A N 1
ATOM 3174 C CA . PHE A 1 400 ? -19.608 34.835 -18.223 1.00 29.86 400 PHE A CA 1
ATOM 3175 C C . PHE A 1 400 ? -19.250 35.302 -16.793 1.00 29.86 400 PHE A C 1
ATOM 3177 O O . PHE A 1 400 ? -18.208 34.983 -16.231 1.00 29.86 400 PHE A O 1
ATOM 3184 N N . THR A 1 401 ? -20.150 36.156 -16.310 1.00 35.44 401 THR A N 1
ATOM 3185 C CA . THR A 1 401 ? -20.465 36.789 -15.013 1.00 35.44 401 THR A CA 1
ATOM 3186 C C . THR A 1 401 ? -19.606 36.595 -13.739 1.00 35.44 401 THR A C 1
ATOM 3188 O O . THR A 1 401 ? -19.736 35.652 -12.971 1.00 35.44 401 THR A O 1
ATOM 3191 N N . ARG A 1 402 ? -18.857 37.665 -13.445 1.00 38.97 402 ARG A N 1
ATOM 3192 C CA . ARG A 1 402 ? -18.732 38.490 -12.215 1.00 38.97 402 ARG A CA 1
ATOM 3193 C C . ARG A 1 402 ? -18.485 37.935 -10.796 1.00 38.97 402 ARG A C 1
ATOM 3195 O O . ARG A 1 402 ? -18.062 38.764 -10.004 1.00 38.97 402 ARG A O 1
ATOM 3202 N N . PHE A 1 403 ? -18.599 36.653 -10.448 1.00 52.94 403 PHE A N 1
ATOM 3203 C CA . PHE A 1 403 ? -18.108 36.175 -9.132 1.00 52.94 403 PHE A CA 1
ATOM 3204 C C . PHE A 1 403 ? -17.742 34.686 -9.141 1.00 52.94 403 PHE A C 1
ATOM 3206 O O . PHE A 1 403 ? -18.555 33.848 -8.771 1.00 52.94 403 PHE A O 1
ATOM 3213 N N . THR A 1 404 ? -16.508 34.331 -9.505 1.00 55.91 404 THR A N 1
ATOM 3214 C CA . THR A 1 404 ? -16.002 32.965 -9.284 1.00 55.91 404 THR A CA 1
ATOM 3215 C C . THR A 1 404 ? -14.526 32.998 -8.914 1.00 55.91 404 THR A C 1
ATOM 3217 O O . THR A 1 404 ? -13.682 33.325 -9.744 1.00 55.91 404 THR A O 1
ATOM 3220 N N . ARG A 1 405 ? -14.215 32.638 -7.666 1.00 67.31 405 ARG A N 1
ATOM 3221 C CA . ARG A 1 405 ? -12.878 32.180 -7.274 1.00 67.31 405 ARG A CA 1
ATOM 3222 C C . ARG A 1 405 ? -12.654 30.827 -7.956 1.00 67.31 405 ARG A C 1
ATOM 3224 O O . ARG A 1 405 ? -13.421 29.905 -7.703 1.00 67.31 405 ARG A O 1
ATOM 3231 N N . PHE A 1 406 ? -11.659 30.709 -8.829 1.00 68.88 406 PHE A N 1
ATOM 3232 C CA . PHE A 1 406 ? -11.318 29.452 -9.502 1.00 68.88 406 PHE A CA 1
ATOM 3233 C C . PHE A 1 406 ? -9.820 29.187 -9.390 1.00 68.88 406 PHE A C 1
ATOM 3235 O O . PHE A 1 406 ? -9.024 30.121 -9.448 1.00 68.88 406 PHE A O 1
ATOM 3242 N N . THR A 1 407 ? -9.438 27.918 -9.273 1.00 75.44 407 THR A N 1
ATOM 3243 C CA . THR A 1 407 ? -8.044 27.502 -9.447 1.00 75.44 407 THR A CA 1
ATOM 3244 C C . THR A 1 407 ? -7.885 26.961 -10.861 1.00 75.44 407 THR A C 1
ATOM 3246 O O . THR A 1 407 ? -8.637 26.077 -11.272 1.00 75.44 407 THR A O 1
ATOM 3249 N N . ARG A 1 408 ? -6.936 27.495 -11.630 1.00 81.12 408 ARG A N 1
ATOM 3250 C CA . ARG A 1 408 ? -6.662 27.062 -13.006 1.00 81.12 408 ARG A CA 1
ATOM 3251 C C . ARG A 1 408 ? -5.293 26.407 -13.087 1.00 81.12 408 ARG A C 1
ATOM 3253 O O . ARG A 1 408 ? -4.309 27.018 -12.697 1.00 81.12 408 ARG A O 1
ATOM 3260 N N . PHE A 1 409 ? -5.235 25.227 -13.689 1.00 80.25 409 PHE A N 1
ATOM 3261 C CA . PHE A 1 409 ? -3.990 24.539 -14.015 1.00 80.25 409 PHE A CA 1
ATOM 3262 C C . PHE A 1 409 ? -3.733 24.639 -15.520 1.00 80.25 409 PHE A C 1
ATOM 3264 O O . PHE A 1 409 ? -4.648 24.434 -16.324 1.00 80.25 409 PHE A O 1
ATOM 3271 N N . THR A 1 410 ? -2.506 24.962 -15.914 1.00 82.69 410 THR A N 1
ATOM 3272 C CA . THR A 1 410 ? -2.034 24.791 -17.293 1.00 82.69 410 THR A CA 1
ATOM 3273 C C . THR A 1 410 ? -1.037 23.655 -17.339 1.00 82.69 410 THR A C 1
ATOM 3275 O O . THR A 1 410 ? -0.327 23.423 -16.364 1.00 82.69 410 THR A O 1
ATOM 3278 N N . HIS A 1 411 ? -0.986 22.966 -18.473 1.00 79.00 411 HIS A N 1
ATOM 3279 C CA . HIS A 1 411 ? -0.101 21.831 -18.680 1.00 79.00 411 HIS A CA 1
ATOM 3280 C C . HIS A 1 411 ? 0.701 22.028 -19.967 1.00 79.00 411 HIS A C 1
ATOM 3282 O O . HIS A 1 411 ? 0.286 22.810 -20.828 1.00 79.00 411 HIS A O 1
ATOM 3288 N N . ASP A 1 412 ? 1.846 21.368 -20.073 1.00 74.94 412 ASP A N 1
ATOM 3289 C CA . ASP A 1 412 ? 2.578 21.217 -21.327 1.00 74.94 412 ASP A CA 1
ATOM 3290 C C . ASP A 1 412 ? 1.925 20.146 -22.225 1.00 74.94 412 ASP A C 1
ATOM 3292 O O . ASP A 1 412 ? 0.920 19.522 -21.867 1.00 74.94 412 ASP A O 1
ATOM 3296 N N . ASP A 1 413 ? 2.497 19.932 -23.410 1.00 71.25 413 ASP A N 1
ATOM 3297 C CA . ASP A 1 413 ? 2.005 18.940 -24.373 1.00 71.25 413 ASP A CA 1
ATOM 3298 C C . ASP A 1 413 ? 2.209 17.480 -23.906 1.00 71.25 413 ASP A C 1
ATOM 3300 O O . ASP A 1 413 ? 1.599 16.570 -24.466 1.00 71.25 413 ASP A O 1
ATOM 3304 N N . ARG A 1 414 ? 3.016 17.250 -22.859 1.00 66.75 414 ARG A N 1
ATOM 3305 C CA . ARG A 1 414 ? 3.251 15.941 -22.221 1.00 66.75 414 ARG A CA 1
ATOM 3306 C C . ARG A 1 414 ? 2.328 15.696 -21.021 1.00 66.75 414 ARG A C 1
ATOM 3308 O O . ARG A 1 414 ? 2.286 14.584 -20.498 1.00 66.75 414 ARG A O 1
ATOM 3315 N N . GLY A 1 415 ? 1.547 16.700 -20.617 1.00 70.12 415 GLY A N 1
ATOM 3316 C CA . GLY A 1 415 ? 0.624 16.648 -19.486 1.00 70.12 415 GLY A CA 1
ATOM 3317 C C . GLY A 1 415 ? 1.228 17.080 -18.146 1.00 70.12 415 GLY A C 1
ATOM 3318 O O . GLY A 1 415 ? 0.530 17.005 -17.137 1.00 70.12 415 GLY A O 1
ATOM 3319 N N . GLY A 1 416 ? 2.477 17.554 -18.116 1.00 72.75 416 GLY A N 1
ATOM 3320 C CA . GLY A 1 416 ? 3.111 18.130 -16.928 1.00 72.75 416 GLY A CA 1
ATOM 3321 C C . GLY A 1 416 ? 2.525 19.501 -16.589 1.00 72.75 416 GLY A C 1
ATOM 3322 O O . GLY A 1 416 ? 2.208 20.277 -17.487 1.00 72.75 416 GLY A O 1
ATOM 3323 N N . VAL A 1 417 ? 2.338 19.820 -15.303 1.00 80.56 417 VAL A N 1
ATOM 3324 C CA . VAL A 1 417 ? 1.776 21.115 -14.871 1.00 80.56 417 VAL A CA 1
ATOM 3325 C C . VAL A 1 417 ? 2.797 22.229 -15.105 1.00 80.56 417 VAL A C 1
ATOM 3327 O O . VAL A 1 417 ? 3.884 22.198 -14.545 1.00 80.56 417 VAL A O 1
ATOM 3330 N N . THR A 1 418 ? 2.421 23.253 -15.870 1.00 85.00 418 THR A N 1
ATOM 3331 C CA . THR A 1 418 ? 3.269 24.418 -16.181 1.00 85.00 418 THR A CA 1
ATOM 3332 C C . THR A 1 418 ? 2.895 25.661 -15.383 1.00 85.00 418 THR A C 1
ATOM 3334 O O . THR A 1 418 ? 3.732 26.534 -15.143 1.00 85.00 418 THR A O 1
ATOM 3337 N N . SER A 1 419 ? 1.632 25.783 -14.962 1.00 85.25 419 SER A N 1
ATOM 3338 C CA . SER A 1 419 ? 1.227 26.848 -14.046 1.00 85.25 419 SER A CA 1
ATOM 3339 C C . SER A 1 419 ? -0.034 26.530 -13.253 1.00 85.25 419 SER A C 1
ATOM 3341 O O . SER A 1 419 ? -0.902 25.780 -13.699 1.00 85.25 419 SER A O 1
ATOM 3343 N N . ILE A 1 420 ? -0.140 27.158 -12.086 1.00 85.12 420 ILE A N 1
ATOM 3344 C CA . ILE A 1 420 ? -1.283 27.123 -11.180 1.00 85.12 420 ILE A CA 1
ATOM 3345 C C . ILE A 1 420 ? -1.693 28.571 -10.923 1.00 85.12 420 ILE A C 1
ATOM 3347 O O . ILE A 1 420 ? -0.933 29.337 -10.344 1.00 85.12 420 ILE A O 1
ATOM 3351 N N . THR A 1 421 ? -2.884 28.969 -11.357 1.00 84.19 421 THR A N 1
ATOM 3352 C CA . THR A 1 421 ? -3.491 30.255 -10.996 1.00 84.19 421 THR A CA 1
ATOM 3353 C C . THR A 1 421 ? -4.459 30.025 -9.850 1.00 84.19 421 THR A C 1
ATOM 3355 O O . THR A 1 421 ? -5.442 29.310 -10.028 1.00 84.19 421 THR A O 1
ATOM 3358 N N . GLY A 1 422 ? -4.183 30.598 -8.684 1.00 75.50 422 GLY A N 1
ATOM 3359 C CA . GLY A 1 422 ? -5.032 30.506 -7.508 1.00 75.50 422 GLY A CA 1
ATOM 3360 C C . GLY A 1 422 ? -6.314 31.344 -7.617 1.00 75.50 422 GLY A C 1
ATOM 3361 O O . GLY A 1 422 ? -6.439 32.209 -8.487 1.00 75.50 422 GLY A O 1
ATOM 3362 N N . PRO A 1 423 ? -7.251 31.160 -6.672 1.00 72.62 423 PRO A N 1
ATOM 3363 C CA . PRO A 1 423 ? -8.562 31.816 -6.667 1.00 72.62 423 PRO A CA 1
ATOM 3364 C C . PRO A 1 423 ? -8.520 33.343 -6.555 1.00 72.62 423 PRO A C 1
ATOM 3366 O O . PRO A 1 423 ? -9.518 34.000 -6.847 1.00 72.62 423 PRO A O 1
ATOM 3369 N N . LEU A 1 424 ? -7.391 33.897 -6.107 1.00 78.69 424 LEU A N 1
ATOM 3370 C CA . LEU A 1 424 ? -7.147 35.335 -5.975 1.00 78.69 424 LEU A CA 1
ATOM 3371 C C . LEU A 1 424 ? -6.315 35.907 -7.138 1.00 78.69 424 LEU A C 1
ATOM 3373 O O . LEU A 1 424 ? -6.000 37.090 -7.128 1.00 78.69 424 LEU A O 1
ATOM 3377 N N . GLY A 1 425 ? -5.972 35.088 -8.140 1.00 78.00 425 GLY A N 1
ATOM 3378 C CA . GLY A 1 425 ? -5.198 35.498 -9.316 1.00 78.00 425 GLY A CA 1
ATOM 3379 C C . GLY A 1 425 ? -3.683 35.310 -9.201 1.00 78.00 425 GLY A C 1
ATOM 3380 O O . GLY A 1 425 ? -2.985 35.528 -10.189 1.00 78.00 425 GLY A O 1
ATOM 3381 N N . SER A 1 426 ? -3.167 34.859 -8.053 1.00 80.88 426 SER A N 1
ATOM 3382 C CA . SER A 1 426 ? -1.749 34.513 -7.900 1.00 80.88 426 SER A CA 1
ATOM 3383 C C . SER A 1 426 ? -1.368 33.368 -8.840 1.00 80.88 426 SER A C 1
ATOM 3385 O O . SER A 1 426 ? -2.101 32.389 -8.951 1.00 80.88 426 SER A O 1
ATOM 3387 N N . VAL A 1 427 ? -0.231 33.479 -9.530 1.00 84.19 427 VAL A N 1
ATOM 3388 C CA . VAL A 1 427 ? 0.224 32.468 -10.498 1.00 84.19 427 VAL A CA 1
ATOM 3389 C C . VAL A 1 427 ? 1.520 31.838 -10.012 1.00 84.19 427 VAL A C 1
ATOM 3391 O O . VAL A 1 427 ? 2.513 32.538 -9.871 1.00 84.19 427 VAL A O 1
ATOM 3394 N N . THR A 1 428 ? 1.538 30.526 -9.820 1.00 85.31 428 THR A N 1
ATOM 3395 C CA . THR A 1 428 ? 2.759 29.731 -9.648 1.00 85.31 428 THR A CA 1
ATOM 3396 C C . THR A 1 428 ? 3.116 29.115 -10.992 1.00 85.31 428 THR A C 1
ATOM 3398 O O . THR A 1 428 ? 2.276 28.449 -11.590 1.00 85.31 428 THR A O 1
ATOM 3401 N N . ARG A 1 429 ? 4.330 29.334 -11.494 1.00 88.31 429 ARG A N 1
ATOM 3402 C CA . ARG A 1 429 ? 4.862 28.671 -12.693 1.00 88.31 429 ARG A CA 1
ATOM 3403 C C . ARG A 1 429 ? 5.814 27.566 -12.279 1.00 88.31 429 ARG A C 1
ATOM 3405 O O . ARG A 1 429 ? 6.594 27.756 -11.351 1.00 88.31 429 ARG A O 1
ATOM 3412 N N . ILE A 1 430 ? 5.736 26.441 -12.970 1.00 85.12 430 ILE A N 1
ATOM 3413 C CA . ILE A 1 430 ? 6.564 25.269 -12.717 1.00 85.12 430 ILE A CA 1
ATOM 3414 C C . ILE A 1 430 ? 7.267 24.942 -14.031 1.00 85.12 430 ILE A C 1
ATOM 3416 O O . ILE A 1 430 ? 6.611 24.784 -15.061 1.00 85.12 430 ILE A O 1
ATOM 3420 N N . GLU A 1 431 ? 8.592 24.893 -13.998 1.00 82.19 431 GLU A N 1
ATOM 3421 C CA . GLU A 1 431 ? 9.402 24.363 -15.091 1.00 82.19 431 GLU A CA 1
ATOM 3422 C C . GLU A 1 431 ? 9.867 22.978 -14.676 1.00 82.19 431 GLU A C 1
ATOM 3424 O O . GLU A 1 431 ? 10.462 22.831 -13.609 1.00 82.19 431 GLU A O 1
ATOM 3429 N N . CYS A 1 432 ? 9.596 21.977 -15.505 1.00 75.19 432 CYS A N 1
ATOM 3430 C CA . CYS A 1 432 ? 10.042 20.611 -15.279 1.00 75.19 432 CYS A CA 1
ATOM 3431 C C . CYS A 1 432 ? 11.152 20.223 -16.261 1.00 75.19 432 CYS A C 1
ATOM 3433 O O . CYS A 1 432 ? 11.257 20.799 -17.344 1.00 75.19 432 CYS A O 1
ATOM 3435 N N . ASP A 1 433 ? 11.965 19.239 -15.885 1.00 69.50 433 ASP A N 1
ATOM 3436 C CA . ASP A 1 433 ? 12.836 18.534 -16.823 1.00 69.50 433 ASP A CA 1
ATOM 3437 C C . ASP A 1 433 ? 12.023 17.607 -17.743 1.00 69.50 433 ASP A C 1
ATOM 3439 O O . ASP A 1 433 ? 10.799 17.493 -17.632 1.00 69.50 433 ASP A O 1
ATOM 3443 N N . GLU A 1 434 ? 12.699 16.928 -18.673 1.00 66.56 434 GLU A N 1
ATOM 3444 C CA . GLU A 1 434 ? 12.045 15.997 -19.602 1.00 66.56 434 GLU A CA 1
ATOM 3445 C C . GLU A 1 434 ? 11.398 14.786 -18.909 1.00 66.56 434 GLU A C 1
ATOM 3447 O O . GLU A 1 434 ? 10.502 14.165 -19.480 1.00 66.56 434 GLU A O 1
ATOM 3452 N N . ALA A 1 435 ? 11.797 14.477 -17.671 1.00 62.19 435 ALA A N 1
ATOM 3453 C CA . ALA A 1 435 ? 11.188 13.437 -16.847 1.00 62.19 435 ALA A CA 1
ATOM 3454 C C . ALA A 1 435 ? 9.977 13.948 -16.037 1.00 62.19 435 ALA A C 1
ATOM 3456 O O . ALA A 1 435 ? 9.347 13.172 -15.315 1.00 62.19 435 ALA A O 1
ATOM 3457 N N . GLY A 1 436 ? 9.626 15.233 -16.158 1.00 65.62 436 GLY A N 1
ATOM 3458 C CA . GLY A 1 436 ? 8.511 15.854 -15.449 1.00 65.62 436 GLY A CA 1
ATOM 3459 C C . GLY A 1 436 ? 8.837 16.275 -14.012 1.00 65.62 436 GLY A C 1
ATOM 3460 O O . GLY A 1 436 ? 7.925 16.681 -13.288 1.00 65.62 436 GLY A O 1
ATOM 3461 N N . LEU A 1 437 ? 10.105 16.215 -13.586 1.00 67.81 437 LEU A N 1
ATOM 3462 C CA . LEU A 1 437 ? 10.528 16.673 -12.263 1.00 67.81 437 LEU A CA 1
ATOM 3463 C C . LEU A 1 437 ? 10.695 18.198 -12.258 1.00 67.81 437 LEU A C 1
ATOM 3465 O O . LEU A 1 437 ? 11.347 18.736 -13.151 1.00 67.81 437 LEU A O 1
ATOM 3469 N N . PRO A 1 438 ? 10.160 18.916 -11.254 1.00 73.00 438 PRO A N 1
ATOM 3470 C CA . PRO A 1 438 ? 10.259 20.369 -11.198 1.00 73.00 438 PRO A CA 1
ATOM 3471 C C . PRO A 1 438 ? 11.717 20.820 -11.012 1.00 73.00 438 PRO A C 1
ATOM 3473 O O . PRO A 1 438 ? 12.345 20.542 -9.991 1.00 73.00 438 PRO A O 1
ATOM 3476 N N . LEU A 1 439 ? 12.232 21.556 -11.995 1.00 80.06 439 LEU A N 1
ATOM 3477 C CA . LEU A 1 439 ? 13.531 22.228 -11.983 1.00 80.06 439 LEU A CA 1
ATOM 3478 C C . LEU A 1 439 ? 13.452 23.584 -11.282 1.00 80.06 439 LEU A C 1
ATOM 3480 O O . LEU A 1 439 ? 14.328 23.930 -10.485 1.00 80.06 439 LEU A O 1
ATOM 3484 N N . THR A 1 440 ? 12.406 24.356 -11.586 1.00 80.62 440 THR A N 1
ATOM 3485 C CA . THR A 1 440 ? 12.159 25.664 -10.975 1.00 80.62 440 THR A CA 1
ATOM 3486 C C . THR A 1 440 ? 10.678 25.844 -10.660 1.00 80.62 440 THR A C 1
ATOM 3488 O O . THR A 1 440 ? 9.794 25.373 -11.378 1.00 80.62 440 THR A O 1
ATOM 3491 N N . ILE A 1 441 ? 10.403 26.531 -9.550 1.00 85.19 441 ILE A N 1
ATOM 3492 C CA . ILE A 1 441 ? 9.054 26.932 -9.151 1.00 85.19 441 ILE A CA 1
ATOM 3493 C C . ILE A 1 441 ? 9.093 28.435 -8.893 1.00 85.19 441 ILE A C 1
ATOM 3495 O O . ILE A 1 441 ? 9.754 28.899 -7.966 1.00 85.19 441 ILE A O 1
ATOM 3499 N N . ASN A 1 442 ? 8.386 29.194 -9.726 1.00 84.19 442 ASN A N 1
ATOM 3500 C CA . ASN A 1 442 ? 8.351 30.650 -9.685 1.00 84.19 442 ASN A CA 1
ATOM 3501 C C . ASN A 1 442 ? 6.977 31.124 -9.207 1.00 84.19 442 ASN A C 1
ATOM 3503 O O . ASN A 1 442 ? 5.962 30.884 -9.862 1.00 84.19 442 ASN A O 1
ATOM 3507 N N . PHE A 1 443 ? 6.938 31.835 -8.085 1.00 80.25 443 PHE A N 1
ATOM 3508 C CA . PHE A 1 443 ? 5.714 32.429 -7.550 1.00 80.25 443 PHE A CA 1
ATOM 3509 C C . PHE A 1 443 ? 5.544 33.850 -8.108 1.00 80.25 443 PHE A C 1
ATOM 3511 O O . PHE A 1 443 ? 6.457 34.667 -8.029 1.00 80.25 443 PHE A O 1
ATOM 3518 N N . GLY A 1 444 ? 4.393 34.145 -8.712 1.00 60.72 444 GLY A N 1
ATOM 3519 C CA . GLY A 1 444 ? 4.101 35.436 -9.337 1.00 60.72 444 GLY A CA 1
ATOM 3520 C C . GLY A 1 444 ? 4.078 36.605 -8.344 1.00 60.72 444 GLY A C 1
ATOM 3521 O O . GLY A 1 444 ? 3.711 36.444 -7.180 1.00 60.72 444 GLY A O 1
ATOM 3522 N N . GLU A 1 445 ? 4.419 37.798 -8.844 1.00 47.00 445 GLU A N 1
ATOM 3523 C CA . GLU A 1 445 ? 4.759 39.025 -8.093 1.00 47.00 445 GLU A CA 1
ATOM 3524 C C . GLU A 1 445 ? 3.696 39.583 -7.127 1.00 47.00 445 GLU A C 1
ATOM 3526 O O . GLU A 1 445 ? 3.997 40.476 -6.339 1.00 47.00 445 GLU A O 1
ATOM 3531 N N . GLN A 1 446 ? 2.476 39.043 -7.085 1.00 45.44 446 GLN A N 1
ATOM 3532 C CA . GLN A 1 446 ? 1.484 39.454 -6.079 1.00 45.44 446 GLN A CA 1
ATOM 3533 C C . GLN A 1 446 ? 1.812 38.981 -4.654 1.00 45.44 446 GLN A C 1
ATOM 3535 O O . GLN A 1 446 ? 1.187 39.448 -3.706 1.00 45.44 446 GLN A O 1
ATOM 3540 N N . TRP A 1 447 ? 2.815 38.114 -4.485 1.00 37.12 447 TRP A N 1
ATOM 3541 C CA . TRP A 1 447 ? 3.373 37.778 -3.171 1.00 37.12 447 TRP A CA 1
ATOM 3542 C C . TRP A 1 447 ? 4.338 38.844 -2.619 1.00 37.12 447 TRP A C 1
ATOM 3544 O O . TRP A 1 447 ? 4.577 38.871 -1.416 1.00 37.12 447 TRP A O 1
ATOM 3554 N N . PHE A 1 448 ? 4.867 39.749 -3.455 1.00 33.38 448 PHE A N 1
ATOM 3555 C CA . PHE A 1 448 ? 6.014 40.599 -3.094 1.00 33.38 448 PHE A CA 1
ATOM 3556 C C . PHE A 1 448 ? 5.682 42.045 -2.699 1.00 33.38 448 PHE A C 1
ATOM 3558 O O . PHE A 1 448 ? 6.586 42.799 -2.347 1.00 33.38 448 PHE A O 1
ATOM 3565 N N . ALA A 1 449 ? 4.406 42.441 -2.653 1.00 30.58 449 ALA A N 1
ATOM 3566 C CA . ALA A 1 449 ? 4.039 43.764 -2.132 1.00 30.58 449 ALA A CA 1
ATOM 3567 C C . ALA A 1 449 ? 4.145 43.883 -0.592 1.00 30.58 449 ALA A C 1
ATOM 3569 O O . ALA A 1 449 ? 3.967 44.978 -0.066 1.00 30.58 449 ALA A O 1
ATOM 3570 N N . ALA A 1 450 ? 4.447 42.796 0.136 1.00 33.91 450 ALA A N 1
ATOM 3571 C CA . ALA A 1 450 ? 4.570 42.810 1.601 1.00 33.91 450 ALA A CA 1
ATOM 3572 C C . ALA A 1 450 ? 5.963 42.438 2.152 1.00 33.91 450 ALA A C 1
ATOM 3574 O O . ALA A 1 450 ? 6.201 42.593 3.347 1.00 33.91 450 ALA A O 1
ATOM 3575 N N . SER A 1 451 ? 6.909 41.993 1.325 1.00 31.88 451 SER A N 1
ATOM 3576 C CA . SER A 1 451 ? 8.270 41.680 1.781 1.00 31.88 451 SER A CA 1
ATOM 3577 C C . SER A 1 451 ? 9.242 41.727 0.606 1.00 31.88 451 SER A C 1
ATOM 3579 O O . SER A 1 451 ? 9.238 40.866 -0.265 1.00 31.88 451 SER A O 1
ATOM 3581 N N . GLY A 1 452 ? 10.065 42.775 0.546 1.00 28.42 452 GLY A N 1
ATOM 3582 C CA . GLY A 1 452 ? 11.037 42.958 -0.530 1.00 28.42 452 GLY A CA 1
ATOM 3583 C C . GLY A 1 452 ? 12.056 41.816 -0.609 1.00 28.42 452 GLY A C 1
ATOM 3584 O O . GLY A 1 452 ? 12.661 41.450 0.396 1.00 28.42 452 GLY A O 1
ATOM 3585 N N . GLY A 1 453 ? 12.271 41.297 -1.821 1.00 30.31 453 GLY A N 1
ATOM 3586 C CA . GLY A 1 453 ? 13.380 40.399 -2.156 1.00 30.31 453 GLY A CA 1
ATOM 3587 C C . GLY A 1 453 ? 12.982 39.294 -3.132 1.00 30.31 453 GLY A C 1
ATOM 3588 O O . GLY A 1 453 ? 12.434 38.279 -2.721 1.00 30.31 453 GLY A O 1
ATOM 3589 N N . ALA A 1 454 ? 13.286 39.460 -4.422 1.00 26.06 454 ALA A N 1
ATOM 3590 C CA . ALA A 1 454 ? 13.095 38.416 -5.427 1.00 26.06 454 ALA A CA 1
ATOM 3591 C C . ALA A 1 454 ? 13.949 37.175 -5.095 1.00 26.06 454 ALA A C 1
ATOM 3593 O O . ALA A 1 454 ? 15.177 37.255 -5.070 1.00 26.06 454 ALA A O 1
ATOM 3594 N N . ALA A 1 455 ? 13.311 36.025 -4.860 1.00 31.59 455 ALA A N 1
ATOM 3595 C CA . ALA A 1 455 ? 13.991 34.746 -4.661 1.00 31.59 455 ALA A CA 1
ATOM 3596 C C . ALA A 1 455 ? 13.815 33.854 -5.900 1.00 31.59 455 ALA A C 1
ATOM 3598 O O . ALA A 1 455 ? 12.774 33.234 -6.099 1.00 31.59 455 ALA A O 1
ATOM 3599 N N . LEU A 1 456 ? 14.858 33.788 -6.729 1.00 29.17 456 LEU A N 1
ATOM 3600 C CA . LEU A 1 456 ? 15.043 32.747 -7.740 1.00 29.17 456 LEU A CA 1
ATOM 3601 C C . LEU A 1 456 ? 15.518 31.471 -7.030 1.00 29.17 456 LEU A C 1
ATOM 3603 O O . LEU A 1 456 ? 16.686 31.363 -6.660 1.00 29.17 456 LEU A O 1
ATOM 3607 N N . LEU A 1 457 ? 14.632 30.495 -6.837 1.00 30.78 457 LEU A N 1
ATOM 3608 C CA . LEU A 1 457 ? 15.025 29.153 -6.400 1.00 30.78 457 LEU A CA 1
ATOM 3609 C C . LEU A 1 457 ? 15.495 28.354 -7.623 1.00 30.78 457 LEU A C 1
ATOM 3611 O O . LEU A 1 457 ? 14.706 27.695 -8.295 1.00 30.78 457 LEU A O 1
ATOM 3615 N N . ARG A 1 458 ? 16.800 28.427 -7.922 1.00 23.44 458 ARG A N 1
ATOM 3616 C CA . ARG A 1 458 ? 17.468 27.447 -8.793 1.00 23.44 458 ARG A CA 1
ATOM 3617 C C . ARG A 1 458 ? 17.800 26.204 -7.976 1.00 23.44 458 ARG A C 1
ATOM 3619 O O . ARG A 1 458 ? 18.492 26.299 -6.962 1.00 23.44 458 ARG A O 1
ATOM 3626 N N . CYS A 1 459 ? 17.360 25.038 -8.438 1.00 23.88 459 CYS A N 1
ATOM 3627 C CA . CYS A 1 459 ? 17.855 23.767 -7.929 1.00 23.88 459 CYS A CA 1
ATOM 3628 C C . CYS A 1 459 ? 19.283 23.553 -8.468 1.00 23.88 459 CYS A C 1
ATOM 3630 O O . CYS A 1 459 ? 19.466 23.136 -9.609 1.00 23.88 459 CYS A O 1
ATOM 3632 N N . ASN A 1 460 ? 20.309 23.917 -7.691 1.00 25.39 460 ASN A N 1
ATOM 3633 C CA . ASN A 1 460 ? 21.700 23.676 -8.081 1.00 25.39 460 ASN A CA 1
ATOM 3634 C C . ASN A 1 460 ? 22.080 22.216 -7.809 1.00 25.39 460 ASN A C 1
ATOM 3636 O O . ASN A 1 460 ? 22.087 21.763 -6.663 1.00 25.39 460 ASN A O 1
ATOM 3640 N N . ARG A 1 461 ? 22.445 21.513 -8.881 1.00 31.05 461 ARG A N 1
ATOM 3641 C CA . ARG A 1 461 ? 23.160 20.237 -8.854 1.00 31.05 461 ARG A CA 1
ATOM 3642 C C . ARG A 1 461 ? 24.675 20.526 -8.863 1.00 31.05 461 ARG A C 1
ATOM 3644 O O . ARG A 1 461 ? 25.110 21.444 -9.550 1.00 31.05 461 ARG A O 1
ATOM 3651 N N . HIS A 1 462 ? 25.430 19.717 -8.112 1.00 26.05 462 HIS A N 1
ATOM 3652 C CA . HIS A 1 462 ? 26.899 19.650 -7.935 1.00 26.05 462 HIS A CA 1
ATOM 3653 C C . HIS A 1 462 ? 27.570 20.421 -6.788 1.00 26.05 462 HIS A C 1
ATOM 3655 O O . HIS A 1 462 ? 27.769 21.629 -6.832 1.00 26.05 462 HIS A O 1
ATOM 3661 N N . HIS A 1 463 ? 28.125 19.635 -5.856 1.00 25.44 463 HIS A N 1
ATOM 3662 C CA . HIS A 1 463 ? 29.534 19.760 -5.479 1.00 25.44 463 HIS A CA 1
ATOM 3663 C C . HIS A 1 463 ? 30.167 18.363 -5.377 1.00 25.44 463 HIS A C 1
ATOM 3665 O O . HIS A 1 463 ? 29.947 17.630 -4.415 1.00 25.44 463 HIS A O 1
ATOM 3671 N N . ARG A 1 464 ? 30.976 18.014 -6.383 1.00 26.42 464 ARG A N 1
ATOM 3672 C CA . ARG A 1 464 ? 32.041 17.010 -6.299 1.00 26.42 464 ARG A CA 1
ATOM 3673 C C . ARG A 1 464 ? 33.349 17.791 -6.157 1.00 26.42 464 ARG A C 1
ATOM 3675 O O . ARG A 1 464 ? 33.579 18.720 -6.928 1.00 26.42 464 ARG A O 1
ATOM 3682 N N . VAL A 1 465 ? 34.167 17.458 -5.163 1.00 26.44 465 VAL A N 1
ATOM 3683 C CA . VAL A 1 465 ? 35.525 17.997 -5.009 1.00 26.44 465 VAL A CA 1
ATOM 3684 C C . VAL A 1 465 ? 36.485 16.825 -5.155 1.00 26.44 465 VAL A C 1
ATOM 3686 O O . VAL A 1 465 ? 36.526 15.957 -4.287 1.00 26.44 465 VAL A O 1
ATOM 3689 N N . ASP A 1 466 ? 37.234 16.809 -6.254 1.00 24.95 466 ASP A N 1
ATOM 3690 C CA . ASP A 1 466 ? 38.453 16.017 -6.405 1.00 24.95 466 ASP A CA 1
ATOM 3691 C C . ASP A 1 466 ? 39.653 16.892 -6.020 1.00 24.95 466 ASP A C 1
ATOM 3693 O O . ASP A 1 466 ? 39.829 17.966 -6.592 1.00 24.95 466 ASP A O 1
ATOM 3697 N N . ALA A 1 467 ? 40.496 16.424 -5.094 1.00 23.72 467 ALA A N 1
ATOM 3698 C CA . ALA A 1 467 ? 41.955 16.583 -5.150 1.00 23.72 467 ALA A CA 1
ATOM 3699 C C . ALA A 1 467 ? 42.652 15.644 -4.131 1.00 23.72 467 ALA A C 1
ATOM 3701 O O . ALA A 1 467 ? 42.062 15.308 -3.105 1.00 23.72 467 ALA A O 1
ATOM 3702 N N . PRO A 1 468 ? 43.891 15.192 -4.409 1.00 37.09 468 PRO A N 1
ATOM 3703 C CA . PRO A 1 468 ? 44.459 13.931 -3.920 1.00 37.09 468 PRO A CA 1
ATOM 3704 C C . PRO A 1 468 ? 45.333 14.107 -2.668 1.00 37.09 468 PRO A C 1
ATOM 3706 O O . PRO A 1 468 ? 45.814 15.209 -2.439 1.00 37.09 468 PRO A O 1
ATOM 3709 N N . LEU A 1 469 ? 45.633 13.022 -1.929 1.00 24.58 469 LEU A N 1
ATOM 3710 C CA . LEU A 1 469 ? 46.936 12.798 -1.261 1.00 24.58 469 LEU A CA 1
ATOM 3711 C C . LEU A 1 469 ? 47.046 11.419 -0.563 1.00 24.58 469 LEU A C 1
ATOM 3713 O O . LEU A 1 469 ? 46.343 11.120 0.392 1.00 24.58 469 LEU A O 1
ATOM 3717 N N . ARG A 1 470 ? 48.002 10.634 -1.081 1.00 23.67 470 ARG A N 1
ATOM 3718 C CA . ARG A 1 470 ? 48.980 9.716 -0.452 1.00 23.67 470 ARG A CA 1
ATOM 3719 C C . ARG A 1 470 ? 48.598 8.747 0.685 1.00 23.67 470 ARG A C 1
ATOM 3721 O O . ARG A 1 470 ? 48.093 9.094 1.741 1.00 23.67 470 ARG A O 1
ATOM 3728 N N . ALA A 1 471 ? 49.067 7.518 0.461 1.00 25.59 471 ALA A N 1
ATOM 3729 C CA . ALA A 1 471 ? 49.081 6.360 1.342 1.00 25.59 471 ALA A CA 1
ATOM 3730 C C . ALA A 1 471 ? 49.839 6.550 2.672 1.00 25.59 471 ALA A C 1
ATOM 3732 O O . ALA A 1 471 ? 50.933 7.113 2.707 1.00 25.59 471 ALA A O 1
ATOM 3733 N N . GLY A 1 472 ? 49.305 5.917 3.720 1.00 23.73 472 GLY A N 1
ATOM 3734 C CA . GLY A 1 472 ? 49.975 5.587 4.978 1.00 23.73 472 GLY A CA 1
ATOM 3735 C C . GLY A 1 472 ? 49.204 4.469 5.690 1.00 23.73 472 GLY A C 1
ATOM 3736 O O . GLY A 1 472 ? 48.022 4.613 5.974 1.00 23.73 472 GLY A O 1
ATOM 3737 N N . ARG A 1 473 ? 49.858 3.322 5.899 1.00 25.30 473 ARG A N 1
ATOM 3738 C CA . ARG A 1 473 ? 49.323 2.093 6.520 1.00 25.30 473 ARG A CA 1
ATOM 3739 C C . ARG A 1 473 ? 48.996 2.278 8.012 1.00 25.30 473 ARG A C 1
ATOM 3741 O O . ARG A 1 473 ? 49.819 2.846 8.716 1.00 25.30 473 ARG A O 1
ATOM 3748 N N . SER A 1 474 ? 47.918 1.653 8.503 1.00 24.95 474 SER A N 1
ATOM 3749 C CA . SER A 1 474 ? 47.909 0.719 9.657 1.00 24.95 474 SER A CA 1
ATOM 3750 C C . SER A 1 474 ? 46.474 0.288 10.013 1.00 24.95 474 SER A C 1
ATOM 3752 O O . SER A 1 474 ? 45.544 1.082 9.936 1.00 24.95 474 SER A O 1
ATOM 3754 N N . ALA A 1 475 ? 46.313 -0.982 10.380 1.00 24.45 475 ALA A N 1
ATOM 3755 C CA . ALA A 1 475 ? 45.065 -1.687 10.667 1.00 24.45 475 ALA A CA 1
ATOM 3756 C C . ALA A 1 475 ? 44.601 -1.553 12.132 1.00 24.45 475 ALA A C 1
ATOM 3758 O O . ALA A 1 475 ? 45.453 -1.489 13.013 1.00 24.45 475 ALA A O 1
ATOM 3759 N N . ALA A 1 476 ? 43.280 -1.617 12.379 1.00 23.92 476 ALA A N 1
ATOM 3760 C CA . ALA A 1 476 ? 42.624 -2.456 13.406 1.00 23.92 476 ALA A CA 1
ATOM 3761 C C . ALA A 1 476 ? 41.098 -2.179 13.518 1.00 23.92 476 ALA A C 1
ATOM 3763 O O . ALA A 1 476 ? 40.685 -1.069 13.818 1.00 23.92 476 ALA A O 1
ATOM 3764 N N . GLN A 1 477 ? 40.307 -3.229 13.256 1.00 24.42 477 GLN A N 1
ATOM 3765 C CA . GLN A 1 477 ? 39.098 -3.721 13.958 1.00 24.42 477 GLN A CA 1
ATOM 3766 C C . GLN A 1 477 ? 38.050 -2.750 14.564 1.00 24.42 477 GLN A C 1
ATOM 3768 O O . GLN A 1 477 ? 38.349 -2.002 15.486 1.00 24.42 477 GLN A O 1
ATOM 3773 N N . GLY A 1 478 ? 36.767 -2.981 14.218 1.00 22.83 478 GLY A N 1
ATOM 3774 C CA . GLY A 1 478 ? 35.678 -3.012 15.215 1.00 22.83 478 GLY A CA 1
ATOM 3775 C C . GLY A 1 478 ? 34.430 -2.140 14.979 1.00 22.83 478 GLY A C 1
ATOM 3776 O O . GLY A 1 478 ? 34.462 -0.946 15.231 1.00 22.83 478 GLY A O 1
ATOM 3777 N N . ALA A 1 479 ? 33.315 -2.816 14.663 1.00 25.03 479 ALA A N 1
ATOM 3778 C CA . ALA A 1 479 ? 31.899 -2.469 14.908 1.00 25.03 479 ALA A CA 1
ATOM 3779 C C . ALA A 1 479 ? 31.167 -1.396 14.041 1.00 25.03 479 ALA A C 1
ATOM 3781 O O . ALA A 1 479 ? 31.615 -0.255 13.939 1.00 25.03 479 ALA A O 1
ATOM 3782 N N . PRO A 1 480 ? 29.990 -1.743 13.462 1.00 25.94 480 PRO A N 1
ATOM 3783 C CA . PRO A 1 480 ? 29.125 -0.842 12.688 1.00 25.94 480 PRO A CA 1
ATOM 3784 C C . PRO A 1 480 ? 28.051 -0.111 13.541 1.00 25.94 480 PRO A C 1
ATOM 3786 O O . PRO A 1 480 ? 27.646 -0.626 14.584 1.00 25.94 480 PRO A O 1
ATOM 3789 N N . PRO A 1 481 ? 27.546 1.058 13.088 1.00 24.17 481 PRO A N 1
ATOM 3790 C CA . PRO A 1 481 ? 26.438 1.802 13.709 1.00 24.17 481 PRO A CA 1
ATOM 3791 C C . PRO A 1 481 ? 25.025 1.291 13.308 1.00 24.17 481 PRO A C 1
ATOM 3793 O O . PRO A 1 481 ? 24.893 0.561 12.323 1.00 24.17 481 PRO A O 1
ATOM 3796 N N . PRO A 1 482 ? 23.966 1.647 14.073 1.00 24.80 482 PRO A N 1
ATOM 3797 C CA . PRO A 1 482 ? 22.683 0.936 14.117 1.00 24.80 482 PRO A CA 1
ATOM 3798 C C . PRO A 1 482 ? 21.669 1.324 13.028 1.00 24.80 482 PRO A C 1
ATOM 3800 O O . PRO A 1 482 ? 21.587 2.464 12.577 1.00 24.80 482 PRO A O 1
ATOM 3803 N N . ILE A 1 483 ? 20.856 0.329 12.666 1.00 24.36 483 ILE A N 1
ATOM 3804 C CA . ILE A 1 483 ? 19.814 0.334 11.635 1.00 24.36 483 ILE A CA 1
ATOM 3805 C C . ILE A 1 483 ? 18.443 0.601 12.278 1.00 24.36 483 ILE A C 1
ATOM 3807 O O . ILE A 1 483 ? 18.019 -0.115 13.186 1.00 24.36 483 ILE A O 1
ATOM 3811 N N . PHE A 1 484 ? 17.739 1.608 11.755 1.00 21.00 484 PHE A N 1
ATOM 3812 C CA . PHE A 1 484 ? 16.321 1.891 11.993 1.00 21.00 484 PHE A CA 1
ATOM 3813 C C . PHE A 1 484 ? 15.436 0.787 11.389 1.00 21.00 484 PHE A C 1
ATOM 3815 O O . PHE A 1 484 ? 15.567 0.453 10.212 1.00 21.00 484 PHE A O 1
ATOM 3822 N N . ARG A 1 485 ? 14.511 0.237 12.185 1.00 23.28 485 ARG A N 1
ATOM 3823 C CA . ARG A 1 485 ? 13.508 -0.756 11.767 1.00 23.28 485 ARG A CA 1
ATOM 3824 C C . ARG A 1 485 ? 12.124 -0.109 11.699 1.00 23.28 485 ARG A C 1
ATOM 3826 O O . ARG A 1 485 ? 11.606 0.332 12.720 1.00 23.28 485 ARG A O 1
ATOM 3833 N N . GLY A 1 486 ? 11.516 -0.095 10.516 1.00 21.86 486 GLY A N 1
ATOM 3834 C CA . GLY A 1 486 ? 10.088 0.167 10.320 1.00 21.86 486 GLY A CA 1
ATOM 3835 C C . GLY A 1 486 ? 9.365 -1.146 10.022 1.00 21.86 486 GLY A C 1
ATOM 3836 O O . GLY A 1 486 ? 9.743 -1.860 9.098 1.00 21.86 486 GLY A O 1
ATOM 3837 N N . THR A 1 487 ? 8.354 -1.488 10.817 1.00 23.33 487 THR A N 1
ATOM 3838 C CA . THR A 1 487 ? 7.530 -2.694 10.663 1.00 23.33 487 THR A CA 1
ATOM 3839 C C . THR A 1 487 ? 6.137 -2.308 10.154 1.00 23.33 487 THR A C 1
ATOM 3841 O O . THR A 1 487 ? 5.403 -1.569 10.806 1.00 23.33 487 THR A O 1
ATOM 3844 N N . HIS A 1 488 ? 5.737 -2.827 8.989 1.00 22.38 488 HIS A N 1
ATOM 3845 C CA . HIS A 1 488 ? 4.356 -2.767 8.500 1.00 22.38 488 HIS A CA 1
ATOM 3846 C C . HIS A 1 488 ? 3.725 -4.163 8.554 1.00 22.38 488 HIS A C 1
ATOM 3848 O O . HIS A 1 488 ? 4.224 -5.115 7.960 1.00 22.38 488 HIS A O 1
ATOM 3854 N N . ALA A 1 489 ? 2.599 -4.272 9.262 1.00 24.06 489 ALA A N 1
ATOM 3855 C CA . ALA A 1 489 ? 1.697 -5.416 9.219 1.00 24.06 489 ALA A CA 1
ATOM 3856 C C . ALA A 1 489 ? 0.506 -5.042 8.326 1.00 24.06 489 ALA A C 1
ATOM 3858 O O . ALA A 1 489 ? -0.186 -4.062 8.593 1.00 24.06 489 ALA A O 1
ATOM 3859 N N . GLY A 1 490 ? 0.301 -5.799 7.248 1.00 22.27 490 GLY A N 1
ATOM 3860 C CA . GLY A 1 490 ? -0.799 -5.601 6.313 1.00 22.27 490 GLY A CA 1
ATOM 3861 C C . GLY A 1 490 ? -2.107 -6.193 6.835 1.00 22.27 490 GLY A C 1
ATOM 3862 O O . GLY A 1 490 ? -2.184 -7.390 7.113 1.00 22.27 490 GLY A O 1
ATOM 3863 N N . SER A 1 491 ? -3.130 -5.344 6.925 1.00 22.31 491 SER A N 1
ATOM 3864 C CA . SER A 1 491 ? -4.537 -5.735 6.992 1.00 22.31 491 SER A CA 1
ATOM 3865 C C . SER A 1 491 ? -5.101 -5.715 5.570 1.00 22.31 491 SER A C 1
ATOM 3867 O O . SER A 1 491 ? -4.890 -4.758 4.824 1.00 22.31 491 SER A O 1
ATOM 3869 N N . VAL A 1 492 ? -5.769 -6.793 5.167 1.00 20.92 492 VAL A N 1
ATOM 3870 C CA . VAL A 1 492 ? -6.424 -6.912 3.862 1.00 20.92 492 VAL A CA 1
ATOM 3871 C C . VAL A 1 492 ? -7.815 -6.290 3.986 1.00 20.92 492 VAL A C 1
ATOM 3873 O O . VAL A 1 492 ? -8.746 -6.948 4.435 1.00 20.92 492 VAL A O 1
ATOM 3876 N N . CYS A 1 493 ? -7.952 -5.024 3.588 1.00 21.17 493 CYS A N 1
ATOM 3877 C CA . CYS A 1 493 ? -9.239 -4.430 3.225 1.00 21.17 493 CYS A CA 1
ATOM 3878 C C . CYS A 1 493 ? -9.294 -4.326 1.700 1.00 21.17 493 CYS A C 1
ATOM 3880 O O . CYS A 1 493 ? -8.456 -3.667 1.085 1.00 21.17 493 CYS A O 1
ATOM 3882 N N . ALA A 1 494 ? -10.275 -4.989 1.091 1.00 22.02 494 ALA A N 1
ATOM 3883 C CA . ALA A 1 494 ? -10.603 -4.799 -0.312 1.00 22.02 494 ALA A CA 1
ATOM 3884 C C . ALA A 1 494 ? -11.150 -3.375 -0.500 1.00 22.02 494 ALA A C 1
ATOM 3886 O O . ALA A 1 494 ? -12.233 -3.046 -0.020 1.00 22.02 494 ALA A O 1
ATOM 3887 N N . VAL A 1 495 ? -10.371 -2.522 -1.164 1.00 22.36 495 VAL A N 1
ATOM 3888 C CA . VAL A 1 495 ? -10.793 -1.187 -1.593 1.00 22.36 495 VAL A CA 1
ATOM 3889 C C . VAL A 1 495 ? -11.439 -1.338 -2.965 1.00 22.36 495 VAL A C 1
ATOM 3891 O O . VAL A 1 495 ? -10.752 -1.582 -3.954 1.00 22.36 495 VAL A O 1
ATOM 3894 N N . VAL A 1 496 ? -12.763 -1.217 -3.010 1.00 23.20 496 VAL A N 1
ATOM 3895 C CA . VAL A 1 496 ? -13.492 -0.873 -4.233 1.00 23.20 496 VAL A CA 1
ATOM 3896 C C . VAL A 1 496 ? -13.415 0.648 -4.349 1.00 23.20 496 VAL A C 1
ATOM 3898 O O . VAL A 1 496 ? -13.896 1.364 -3.470 1.00 23.20 496 VAL A O 1
ATOM 3901 N N . GLU A 1 497 ? -12.761 1.150 -5.395 1.00 26.16 497 GLU A N 1
ATOM 3902 C CA . GLU A 1 497 ? -12.778 2.574 -5.735 1.00 26.16 497 GLU A CA 1
ATOM 3903 C C . GLU A 1 497 ? -14.237 3.007 -5.958 1.00 26.16 497 GLU A C 1
ATOM 3905 O O . GLU A 1 497 ? -14.896 2.538 -6.881 1.00 26.16 497 GLU A O 1
ATOM 3910 N N . GLY A 1 498 ? -14.772 3.871 -5.089 1.00 28.03 498 GLY A N 1
ATOM 3911 C CA . GLY A 1 498 ? -16.105 4.451 -5.290 1.00 28.03 498 GLY A CA 1
ATOM 3912 C C . GLY A 1 498 ? -16.885 4.844 -4.036 1.00 28.03 498 GLY A C 1
ATOM 3913 O O . GLY A 1 498 ? -17.817 5.631 -4.145 1.00 28.03 498 GLY A O 1
ATOM 3914 N N . VAL A 1 499 ? -16.511 4.379 -2.843 1.00 27.91 499 VAL A N 1
ATOM 3915 C CA . VAL A 1 499 ? -17.097 4.867 -1.582 1.00 27.91 499 VAL A CA 1
ATOM 3916 C C . VAL A 1 499 ? -15.971 5.030 -0.573 1.00 27.91 499 VAL A C 1
ATOM 3918 O O . VAL A 1 499 ? -15.476 4.050 -0.028 1.00 27.91 499 VAL A O 1
ATOM 3921 N N . SER A 1 500 ? -15.532 6.270 -0.349 1.00 25.30 500 SER A N 1
ATOM 3922 C CA . SER A 1 500 ? -14.599 6.583 0.734 1.00 25.30 500 SER A CA 1
ATOM 3923 C C . SER A 1 500 ? -15.265 6.273 2.078 1.00 25.30 500 SER A C 1
ATOM 3925 O O . SER A 1 500 ? -16.258 6.925 2.414 1.00 25.30 500 SER A O 1
ATOM 3927 N N . P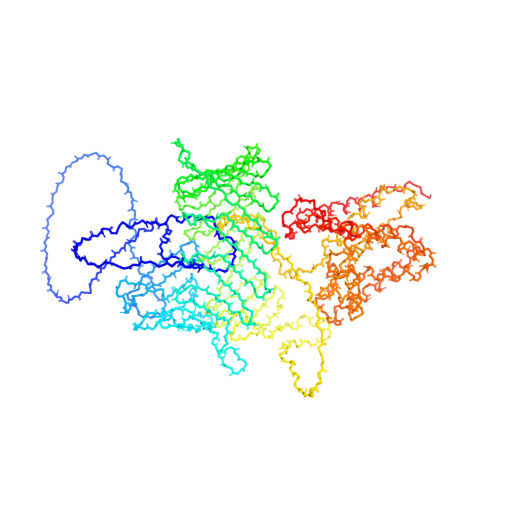RO A 1 501 ? -14.729 5.362 2.907 1.00 23.92 501 PRO A N 1
ATOM 3928 C CA . PRO A 1 501 ? -14.849 5.558 4.339 1.00 23.92 501 PRO A CA 1
ATOM 3929 C C . PRO A 1 501 ? -14.041 6.814 4.672 1.00 23.92 501 PRO A C 1
ATOM 3931 O O . PRO A 1 501 ? -12.926 6.976 4.176 1.00 23.92 501 PRO A O 1
ATOM 3934 N N . CYS A 1 502 ? -14.637 7.721 5.445 1.00 23.78 502 CYS A N 1
ATOM 3935 C CA . CYS A 1 502 ? -14.037 8.984 5.857 1.00 23.78 502 CYS A CA 1
ATOM 3936 C C . CYS A 1 502 ? -12.534 8.844 6.139 1.00 23.78 502 CYS A C 1
ATOM 3938 O O . CYS A 1 502 ? -12.119 8.148 7.065 1.00 23.78 502 CYS A O 1
ATOM 3940 N N . THR A 1 503 ? -11.735 9.522 5.328 1.00 23.16 503 THR A N 1
ATOM 3941 C CA . THR A 1 503 ? -10.400 9.978 5.693 1.00 23.16 503 THR A CA 1
ATOM 3942 C C . THR A 1 503 ? -10.473 11.500 5.703 1.00 23.16 503 THR A C 1
ATOM 3944 O O . THR A 1 503 ? -10.989 12.056 4.727 1.00 23.16 503 THR A O 1
ATOM 3947 N N . PRO A 1 504 ? -10.013 12.183 6.764 1.00 24.89 504 PRO A N 1
ATOM 3948 C CA . PRO A 1 504 ? -9.770 13.615 6.691 1.00 24.89 504 PRO A CA 1
ATOM 3949 C C . PRO A 1 504 ? -8.712 13.885 5.614 1.00 24.89 504 PRO A C 1
ATOM 3951 O O . PRO A 1 504 ? -7.906 13.009 5.294 1.00 24.89 504 PRO A O 1
ATOM 3954 N N . ASP A 1 505 ? -8.795 15.071 5.028 1.00 25.67 505 ASP A N 1
ATOM 3955 C CA . ASP A 1 505 ? -8.071 15.525 3.846 1.00 25.67 505 ASP A CA 1
ATOM 3956 C C . ASP A 1 505 ? -6.569 15.191 3.822 1.00 25.67 505 ASP A C 1
ATOM 3958 O O . ASP A 1 505 ? -5.863 15.248 4.826 1.00 25.67 505 ASP A O 1
ATOM 3962 N N . GLY A 1 506 ? -6.088 14.856 2.622 1.00 25.53 506 GLY A N 1
ATOM 3963 C CA . GLY A 1 506 ? -4.671 14.690 2.336 1.00 25.53 506 GLY A CA 1
ATOM 3964 C C . GLY A 1 506 ? -3.965 16.040 2.276 1.00 25.53 506 GLY A C 1
ATOM 3965 O O . GLY A 1 506 ? -4.136 16.785 1.312 1.00 25.53 506 GLY A O 1
ATOM 3966 N N . GLU A 1 507 ? -3.129 16.301 3.274 1.00 25.72 507 GLU A N 1
ATOM 3967 C CA . GLU A 1 507 ? -1.988 17.202 3.157 1.00 25.72 507 GLU A CA 1
ATOM 3968 C C . GLU A 1 507 ? -0.705 16.370 3.030 1.00 25.72 507 GLU A C 1
ATOM 3970 O O . GLU A 1 507 ? -0.493 15.379 3.729 1.00 25.72 507 GLU A O 1
ATOM 3975 N N . ASP A 1 508 ? 0.132 16.765 2.075 1.00 26.52 508 ASP A N 1
ATOM 3976 C CA . ASP A 1 508 ? 1.464 16.230 1.808 1.00 26.52 508 ASP A CA 1
ATOM 3977 C C . ASP A 1 508 ? 2.422 16.679 2.929 1.00 26.52 508 ASP A C 1
ATOM 3979 O O . ASP A 1 508 ? 3.225 17.598 2.766 1.00 26.52 508 ASP A O 1
ATOM 3983 N N . GLU A 1 509 ? 2.293 16.084 4.116 1.00 29.98 509 GLU A N 1
ATOM 3984 C CA . GLU A 1 509 ? 3.201 16.321 5.236 1.00 29.98 509 GLU A CA 1
ATOM 3985 C C . GLU A 1 509 ? 4.316 15.273 5.235 1.00 29.98 509 GLU A C 1
ATOM 3987 O O . GLU A 1 509 ? 4.131 14.102 5.574 1.00 29.98 509 GLU A O 1
ATOM 3992 N N . ARG A 1 510 ? 5.537 15.715 4.915 1.00 29.81 510 ARG A N 1
ATOM 3993 C CA . ARG A 1 510 ? 6.741 15.048 5.423 1.00 29.81 510 ARG A CA 1
ATOM 3994 C C . ARG A 1 510 ? 6.613 15.027 6.942 1.00 29.81 510 ARG A C 1
ATOM 3996 O O . ARG A 1 510 ? 6.815 16.063 7.567 1.00 29.81 510 ARG A O 1
ATOM 4003 N N . THR A 1 511 ? 6.284 13.871 7.511 1.00 32.47 511 THR A N 1
ATOM 4004 C CA . THR A 1 511 ? 6.171 13.644 8.956 1.00 32.47 511 THR A CA 1
ATOM 4005 C C . THR A 1 511 ? 7.400 14.202 9.673 1.00 32.47 511 THR A C 1
ATOM 4007 O O . THR A 1 511 ? 8.475 13.597 9.656 1.00 32.47 511 THR A O 1
ATOM 4010 N N . MET A 1 512 ? 7.257 15.382 10.279 1.00 41.59 512 MET A N 1
ATOM 4011 C CA . MET A 1 512 ? 8.186 15.858 11.292 1.00 41.59 512 MET A CA 1
ATOM 4012 C C . MET A 1 512 ? 7.885 15.080 12.571 1.00 41.59 512 MET A C 1
ATOM 4014 O O . MET A 1 512 ? 6.765 15.110 13.071 1.00 41.59 512 MET A O 1
ATOM 4018 N N . MET A 1 513 ? 8.884 14.371 13.094 1.00 50.09 513 MET A N 1
ATOM 4019 C CA . MET A 1 513 ? 8.776 13.730 14.405 1.00 50.09 513 MET A CA 1
ATOM 4020 C C . MET A 1 513 ? 8.537 14.804 15.480 1.00 50.09 513 MET A C 1
ATOM 4022 O O . MET A 1 513 ? 9.170 15.860 15.433 1.00 50.09 513 MET A O 1
ATOM 4026 N N . GLY A 1 514 ? 7.606 14.547 16.408 1.00 55.66 514 GLY A N 1
ATOM 4027 C CA . GLY A 1 514 ? 7.437 15.332 17.637 1.00 55.66 514 GLY A CA 1
ATOM 4028 C C . GLY A 1 514 ? 6.105 16.076 17.838 1.00 55.66 514 GLY A C 1
ATOM 4029 O O . GLY A 1 514 ? 5.821 16.477 18.966 1.00 55.66 514 GLY A O 1
ATOM 4030 N N . HIS A 1 515 ? 5.259 16.248 16.814 1.00 69.38 515 HIS A N 1
ATOM 4031 C CA . HIS A 1 515 ? 4.011 17.028 16.953 1.00 69.38 515 HIS A CA 1
ATOM 4032 C C . HIS A 1 515 ? 3.051 16.417 17.995 1.00 69.38 515 HIS A C 1
ATOM 4034 O O . HIS A 1 515 ? 2.568 17.094 18.905 1.00 69.38 515 HIS A O 1
ATOM 4040 N N . SER A 1 516 ? 2.862 15.102 17.931 1.00 69.81 516 SER A N 1
ATOM 4041 C CA . SER A 1 516 ? 2.004 14.307 18.819 1.00 69.81 516 SER A CA 1
ATOM 4042 C C . SER A 1 516 ? 2.501 14.298 20.263 1.00 69.81 516 SER A C 1
ATOM 4044 O O . SER A 1 516 ? 1.706 14.420 21.197 1.00 69.81 516 SER A O 1
ATOM 4046 N N . HIS A 1 517 ? 3.818 14.187 20.460 1.00 79.00 517 HIS A N 1
ATOM 4047 C CA . HIS A 1 517 ? 4.431 14.188 21.789 1.00 79.00 517 HIS A CA 1
ATOM 4048 C C . HIS A 1 517 ? 4.330 15.567 22.445 1.00 79.00 517 HIS A C 1
ATOM 4050 O O . HIS A 1 517 ? 3.923 15.653 23.603 1.00 79.00 517 HIS A O 1
ATOM 4056 N N . ALA A 1 518 ? 4.582 16.645 21.694 1.00 81.75 518 ALA A N 1
ATOM 4057 C CA . ALA A 1 518 ? 4.418 18.012 22.186 1.00 81.75 518 ALA A CA 1
ATOM 4058 C C . ALA A 1 518 ? 2.969 18.301 22.619 1.00 81.75 518 ALA A C 1
ATOM 4060 O O . ALA A 1 518 ? 2.735 18.821 23.712 1.00 81.75 518 ALA A O 1
ATOM 4061 N N . MET A 1 519 ? 1.986 17.892 21.812 1.00 79.31 519 MET A N 1
ATOM 4062 C CA . MET A 1 519 ? 0.566 18.042 22.151 1.00 79.31 519 MET A CA 1
ATOM 4063 C C . MET A 1 519 ? 0.157 17.185 23.358 1.00 79.31 519 MET A C 1
ATOM 4065 O O . MET A 1 519 ? -0.580 17.656 24.225 1.00 79.31 519 MET A O 1
ATOM 4069 N N . SER A 1 520 ? 0.674 15.957 23.459 1.00 78.06 520 SER A N 1
ATOM 4070 C CA . SER A 1 520 ? 0.428 15.064 24.599 1.00 78.06 520 SER A CA 1
ATOM 4071 C C . SER A 1 520 ? 1.025 15.606 25.902 1.00 78.06 520 SER A C 1
ATOM 4073 O O . SER A 1 520 ? 0.386 15.523 26.948 1.00 78.06 520 SER A O 1
ATOM 4075 N N . GLY A 1 521 ? 2.217 16.210 25.851 1.00 80.44 521 GLY A N 1
ATOM 4076 C CA . GLY A 1 521 ? 2.827 16.887 26.998 1.00 80.44 521 GLY A CA 1
ATOM 4077 C C . GLY A 1 521 ? 2.000 18.085 27.467 1.00 80.44 521 GLY A C 1
ATOM 4078 O O . GLY A 1 521 ? 1.673 18.185 28.651 1.00 80.44 521 GLY A O 1
ATOM 4079 N N . ALA A 1 522 ? 1.593 18.955 26.536 1.00 81.50 522 ALA A N 1
ATOM 4080 C CA . ALA A 1 522 ? 0.723 20.097 26.828 1.00 81.50 522 ALA A CA 1
ATOM 4081 C C . ALA A 1 522 ? -0.586 19.663 27.516 1.00 81.50 522 ALA A C 1
ATOM 4083 O O . ALA A 1 522 ? -0.949 20.205 28.562 1.00 81.50 522 ALA A O 1
ATOM 4084 N N . LEU A 1 523 ? -1.249 18.639 26.963 1.00 74.62 523 LEU A N 1
ATOM 4085 C CA . LEU A 1 523 ? -2.459 18.021 27.515 1.00 74.62 523 LEU A CA 1
ATOM 4086 C C . LEU A 1 523 ? -2.266 17.523 28.932 1.00 74.62 523 LEU A C 1
ATOM 4088 O O . LEU A 1 523 ? -3.076 17.812 29.811 1.00 74.62 523 LEU A O 1
ATOM 4092 N N . LEU A 1 524 ? -1.216 16.725 29.126 1.00 80.44 524 LEU A N 1
ATOM 4093 C CA . LEU A 1 524 ? -0.994 16.051 30.386 1.00 80.44 524 LEU A CA 1
ATOM 4094 C C . LEU A 1 524 ? -0.780 17.090 31.484 1.00 80.44 524 LEU A C 1
ATOM 4096 O O . LEU A 1 524 ? -1.380 16.963 32.543 1.00 80.44 524 LEU A O 1
ATOM 4100 N N . PHE A 1 525 ? -0.037 18.165 31.206 1.00 83.62 525 PHE A N 1
ATOM 4101 C CA . PHE A 1 525 ? 0.136 19.259 32.158 1.00 83.62 525 PHE A CA 1
ATOM 4102 C C . PHE A 1 525 ? -1.173 19.992 32.453 1.00 83.62 525 PHE A C 1
ATOM 4104 O O . PHE A 1 525 ? -1.545 20.124 33.619 1.00 83.62 525 PHE A O 1
ATOM 4111 N N . ALA A 1 526 ? -1.904 20.432 31.428 1.00 79.12 526 ALA A N 1
ATOM 4112 C CA . ALA A 1 526 ? -3.162 21.153 31.616 1.00 79.12 526 ALA A CA 1
ATOM 4113 C C . ALA A 1 526 ? -4.218 20.307 32.358 1.00 79.12 526 ALA A C 1
ATOM 4115 O O . ALA A 1 526 ? -4.968 20.832 33.179 1.00 79.12 526 ALA A O 1
ATOM 4116 N N . GLY A 1 527 ? -4.247 18.996 32.101 1.00 73.62 527 GLY A N 1
ATOM 4117 C CA . GLY A 1 527 ? -5.183 18.052 32.703 1.00 73.62 527 GLY A CA 1
ATOM 4118 C C . GLY A 1 527 ? -4.816 17.610 34.119 1.00 73.62 527 GLY A C 1
ATOM 4119 O O . GLY A 1 527 ? -5.718 17.399 34.924 1.00 73.62 527 GLY A O 1
ATOM 4120 N N . THR A 1 528 ? -3.528 17.478 34.460 1.00 75.00 528 THR A N 1
ATOM 4121 C CA . THR A 1 528 ? -3.112 17.083 35.820 1.00 75.00 528 THR A CA 1
ATOM 4122 C C . THR A 1 528 ? -3.019 18.266 36.773 1.00 75.00 528 THR A C 1
ATOM 4124 O O . THR A 1 528 ? -3.204 18.081 37.974 1.00 75.00 528 THR A O 1
ATOM 4127 N N . THR A 1 529 ? -2.785 19.477 36.258 1.00 72.88 529 THR A N 1
ATOM 4128 C CA . THR A 1 529 ? -2.609 20.696 37.062 1.00 72.88 529 THR A CA 1
ATOM 4129 C C . THR A 1 529 ? -3.706 20.922 38.115 1.00 72.88 529 THR A C 1
ATOM 4131 O O . THR A 1 529 ? -3.349 21.194 39.263 1.00 72.88 529 THR A O 1
ATOM 4134 N N . PRO A 1 530 ? -5.013 20.752 37.818 1.00 68.00 530 PRO A N 1
ATOM 4135 C CA . PRO A 1 530 ? -6.076 20.933 38.812 1.00 68.00 530 PRO A CA 1
ATOM 4136 C C . PRO A 1 530 ? -6.069 19.908 39.956 1.00 68.00 530 PRO A C 1
ATOM 4138 O O . PRO A 1 530 ? -6.704 20.135 40.983 1.00 68.00 530 PRO A O 1
ATOM 4141 N N . PHE A 1 531 ? -5.377 18.778 39.785 1.00 67.06 531 PHE A N 1
ATOM 4142 C CA . PHE A 1 531 ? -5.406 17.633 40.700 1.00 67.06 531 PHE A CA 1
ATOM 4143 C C . PHE A 1 531 ? -4.078 17.405 41.429 1.00 67.06 531 PHE A C 1
ATOM 4145 O O . PHE A 1 531 ? -3.933 16.416 42.151 1.00 67.06 531 PHE A O 1
ATOM 4152 N N . LEU A 1 532 ? -3.091 18.287 41.244 1.00 63.09 532 LEU A N 1
ATOM 4153 C CA . LEU A 1 532 ? -1.789 18.115 41.875 1.00 63.09 532 LEU A CA 1
ATOM 4154 C C . LEU A 1 532 ? -1.840 18.421 43.374 1.00 63.09 532 LEU A C 1
ATOM 4156 O O . LEU A 1 532 ? -2.381 19.455 43.771 1.00 63.09 532 LEU A O 1
ATOM 4160 N N . PRO A 1 533 ? -1.240 17.566 44.224 1.00 59.47 533 PRO A N 1
ATOM 4161 C CA . PRO A 1 533 ? -1.191 17.821 45.652 1.00 59.47 533 PRO A CA 1
ATOM 4162 C C . PRO A 1 533 ? -0.453 19.139 45.951 1.00 59.47 533 PRO A C 1
ATOM 4164 O O . PRO A 1 533 ? 0.624 19.364 45.389 1.00 59.47 533 PRO A O 1
ATOM 4167 N N . PRO A 1 534 ? -0.922 19.947 46.921 1.00 57.62 534 PRO A N 1
ATOM 4168 C CA . PRO A 1 534 ? -0.204 21.133 47.412 1.00 57.62 534 PRO A CA 1
ATOM 4169 C C . PRO A 1 534 ? 1.218 20.838 47.926 1.00 57.62 534 PRO A C 1
ATOM 4171 O O . PRO A 1 534 ? 2.054 21.722 48.057 1.00 57.62 534 PRO A O 1
ATOM 4174 N N . MET A 1 535 ? 1.526 19.570 48.208 1.00 53.09 535 MET A N 1
ATOM 4175 C CA . MET A 1 535 ? 2.870 19.125 48.588 1.00 53.09 535 MET A CA 1
ATOM 4176 C C . MET A 1 535 ? 3.879 19.171 47.426 1.00 53.09 535 MET A C 1
ATOM 4178 O O . MET A 1 535 ? 5.083 19.174 47.664 1.00 53.09 535 MET A O 1
ATOM 4182 N N . VAL A 1 536 ? 3.398 19.192 46.177 1.00 56.66 536 VAL A N 1
ATOM 4183 C CA . VAL A 1 536 ? 4.209 19.294 44.949 1.00 56.66 536 VAL A CA 1
ATOM 4184 C C . VAL A 1 536 ? 4.227 20.736 44.425 1.00 56.66 536 VAL A C 1
ATOM 4186 O O . VAL A 1 536 ? 5.218 21.181 43.853 1.00 56.66 536 VAL A O 1
ATOM 4189 N N . MET A 1 537 ? 3.151 21.489 44.665 1.00 61.16 537 MET A N 1
ATOM 4190 C CA . MET A 1 537 ? 2.917 22.831 44.136 1.00 61.16 537 MET A CA 1
ATOM 4191 C C . MET A 1 537 ? 2.694 23.773 45.314 1.00 61.16 537 MET A C 1
ATOM 4193 O O . MET A 1 537 ? 1.729 23.609 46.047 1.00 61.16 537 MET A O 1
ATOM 4197 N N . HIS A 1 538 ? 3.562 24.764 45.514 1.00 55.56 538 HIS A N 1
ATOM 4198 C CA . HIS A 1 538 ? 3.515 25.632 46.701 1.00 55.56 538 HIS A CA 1
ATOM 4199 C C . HIS A 1 538 ? 2.214 26.483 46.820 1.00 55.56 538 HIS A C 1
ATOM 4201 O O . HIS A 1 538 ? 2.061 27.198 47.806 1.00 55.56 538 HIS A O 1
ATOM 4207 N N . ALA A 1 539 ? 1.286 26.407 45.851 1.00 57.56 539 ALA A N 1
ATOM 4208 C CA . ALA A 1 539 ? -0.063 26.986 45.842 1.00 57.56 539 ALA A CA 1
ATOM 4209 C C . ALA A 1 539 ? -0.921 26.370 44.703 1.00 57.56 539 ALA A C 1
ATOM 4211 O O . ALA A 1 539 ? -0.407 25.607 43.879 1.00 57.56 539 ALA A O 1
ATOM 4212 N N . HIS A 1 540 ? -2.208 26.744 44.614 1.00 67.00 540 HIS A N 1
ATOM 4213 C CA . HIS A 1 540 ? -2.965 26.635 43.357 1.00 67.00 540 HIS A CA 1
ATOM 4214 C C . HIS A 1 540 ? -2.291 27.524 42.298 1.00 67.00 540 HIS A C 1
ATOM 4216 O O . HIS A 1 540 ? -2.039 28.696 42.571 1.00 67.00 540 HIS A O 1
ATOM 4222 N N . LEU A 1 541 ? -1.983 26.974 41.118 1.00 72.62 541 LEU A N 1
ATOM 4223 C CA . LEU A 1 541 ? -1.348 27.740 40.041 1.00 72.62 541 LEU A CA 1
ATOM 4224 C C . LEU A 1 541 ? -2.245 28.882 39.565 1.00 72.62 541 LEU A C 1
ATOM 4226 O O . LEU A 1 541 ? -3.436 28.678 39.318 1.00 72.62 541 LEU A O 1
ATOM 4230 N N . ALA A 1 542 ? -1.648 30.056 39.365 1.00 77.38 542 ALA A N 1
ATOM 4231 C CA . ALA A 1 542 ? -2.328 31.153 38.691 1.00 77.38 542 ALA A CA 1
ATOM 4232 C C . ALA A 1 542 ? -2.572 30.801 37.206 1.00 77.38 542 ALA A C 1
ATOM 4234 O O . ALA A 1 542 ? -1.783 30.045 36.626 1.00 77.38 542 ALA A O 1
ATOM 4235 N N . PRO A 1 543 ? -3.621 31.338 36.553 1.00 75.88 543 PRO A N 1
ATOM 4236 C CA . PRO A 1 543 ? -3.919 31.052 35.146 1.00 75.88 543 PRO A CA 1
ATOM 4237 C C . PRO A 1 543 ? -2.719 31.239 34.203 1.00 75.88 543 PRO A C 1
ATOM 4239 O O . PRO A 1 543 ? -2.524 30.457 33.270 1.00 75.88 543 PRO A O 1
ATOM 4242 N N . GLU A 1 544 ? -1.871 32.232 34.470 1.00 77.88 544 GLU A N 1
ATOM 4243 C CA . GLU A 1 544 ? -0.661 32.512 33.701 1.00 77.88 544 GLU A CA 1
ATOM 4244 C C . GLU A 1 544 ? 0.378 31.392 33.847 1.00 77.88 544 GLU A C 1
ATOM 4246 O O . GLU A 1 544 ? 1.043 31.032 32.877 1.00 77.88 544 GLU A O 1
ATOM 4251 N N . GLU A 1 545 ? 0.508 30.801 35.036 1.00 82.31 545 GLU A N 1
ATOM 4252 C CA . GLU A 1 545 ? 1.424 29.685 35.290 1.00 82.31 545 GLU A CA 1
ATOM 4253 C C . GLU A 1 545 ? 0.939 28.388 34.644 1.00 82.31 545 GLU A C 1
ATOM 4255 O O . GLU A 1 545 ? 1.753 27.622 34.127 1.00 82.31 545 GLU A O 1
ATOM 4260 N N . ILE A 1 546 ? -0.379 28.174 34.592 1.00 81.44 546 ILE A N 1
ATOM 4261 C CA . ILE A 1 546 ? -0.979 27.057 33.852 1.00 81.44 546 ILE A CA 1
ATOM 4262 C C . ILE A 1 546 ? -0.661 27.196 32.360 1.00 81.44 546 ILE A C 1
ATOM 4264 O O . ILE A 1 546 ? -0.219 26.236 31.722 1.00 81.44 546 ILE A O 1
ATOM 4268 N N . LEU A 1 547 ? -0.831 28.399 31.804 1.00 80.50 547 LEU A N 1
ATOM 4269 C CA . LEU A 1 547 ? -0.545 28.678 30.399 1.00 80.50 547 LEU A CA 1
ATOM 4270 C C . LEU A 1 547 ? 0.946 28.493 30.077 1.00 80.50 547 LEU A C 1
ATOM 4272 O O . LEU A 1 547 ? 1.291 27.804 29.116 1.00 80.50 547 LEU A O 1
ATOM 4276 N N . MET A 1 548 ? 1.836 29.058 30.900 1.00 86.12 548 MET A N 1
ATOM 4277 C CA . MET A 1 548 ? 3.284 28.896 30.739 1.00 86.12 548 MET A CA 1
ATOM 4278 C C . MET A 1 548 ? 3.698 27.427 30.850 1.00 86.12 548 MET A C 1
ATOM 4280 O O . MET A 1 548 ? 4.424 26.928 29.990 1.00 86.12 548 MET A O 1
ATOM 4284 N N . GLY A 1 549 ? 3.217 26.714 31.869 1.00 86.88 549 GLY A N 1
ATOM 4285 C CA . GLY A 1 549 ? 3.541 25.308 32.076 1.00 86.88 549 GLY A CA 1
ATOM 4286 C C . GLY A 1 549 ? 3.033 24.404 30.956 1.00 86.88 549 GLY A C 1
ATOM 4287 O O . GLY A 1 549 ? 3.752 23.497 30.549 1.00 86.88 549 GLY A O 1
ATOM 4288 N N . THR A 1 550 ? 1.878 24.713 30.363 1.00 85.62 550 THR A N 1
ATOM 4289 C CA . THR A 1 550 ? 1.347 23.993 29.193 1.00 85.62 550 THR A CA 1
ATOM 4290 C C . THR A 1 550 ? 2.297 24.099 27.996 1.00 85.62 550 THR A C 1
ATOM 4292 O O . THR A 1 550 ? 2.661 23.088 27.394 1.00 85.62 550 THR A O 1
ATOM 4295 N N . VAL A 1 551 ? 2.760 25.313 27.679 1.00 86.94 551 VAL A N 1
ATOM 4296 C CA . VAL A 1 551 ? 3.676 25.553 26.550 1.00 86.94 551 VAL A CA 1
ATOM 4297 C C . VAL A 1 551 ? 5.059 24.945 26.808 1.00 86.94 551 VAL A C 1
ATOM 4299 O O . VAL A 1 551 ? 5.645 24.328 25.918 1.00 86.94 551 VAL A O 1
ATOM 4302 N N . LEU A 1 552 ? 5.590 25.085 28.025 1.00 92.19 552 LEU A N 1
ATOM 4303 C CA . LEU A 1 552 ? 6.905 24.541 28.373 1.00 92.19 552 LEU A CA 1
ATOM 4304 C C . LEU A 1 552 ? 6.898 23.010 28.455 1.00 92.19 552 LEU A C 1
ATOM 4306 O O . LEU A 1 552 ? 7.872 22.384 28.042 1.00 92.19 552 LEU A O 1
ATOM 4310 N N . CYS A 1 553 ? 5.798 22.402 28.908 1.00 92.31 553 CYS A N 1
ATOM 4311 C CA . CYS A 1 553 ? 5.619 20.951 28.893 1.00 92.31 553 CYS A CA 1
ATOM 4312 C C . CYS A 1 553 ? 5.589 20.399 27.458 1.00 92.31 553 CYS A C 1
ATOM 4314 O O . CYS A 1 553 ? 6.177 19.351 27.190 1.00 92.31 553 CYS A O 1
ATOM 4316 N N . ALA A 1 554 ? 4.993 21.138 26.512 1.00 88.62 554 ALA A N 1
ATOM 4317 C CA . ALA A 1 554 ? 5.020 20.779 25.093 1.00 88.62 554 ALA A CA 1
ATOM 4318 C C . ALA A 1 554 ? 6.454 20.692 24.546 1.00 88.62 554 ALA A C 1
ATOM 4320 O O . ALA A 1 554 ? 6.812 19.734 23.866 1.00 88.62 554 ALA A O 1
ATOM 4321 N N . GLY A 1 555 ? 7.300 21.668 24.887 1.00 90.12 555 GLY A N 1
ATOM 4322 C CA . GLY A 1 555 ? 8.723 21.632 24.551 1.00 90.12 555 GLY A CA 1
ATOM 4323 C C . GLY A 1 555 ? 9.476 20.507 25.264 1.00 90.12 555 GLY A C 1
ATOM 4324 O O . GLY A 1 555 ? 10.327 19.852 24.665 1.00 90.12 555 GLY A O 1
ATOM 4325 N N . ALA A 1 556 ? 9.145 20.252 26.533 1.00 94.56 556 ALA A N 1
ATOM 4326 C CA . ALA A 1 556 ? 9.796 19.224 27.342 1.00 94.56 556 ALA A CA 1
ATOM 4327 C C . ALA A 1 556 ? 9.519 17.803 26.846 1.00 94.56 556 ALA A C 1
ATOM 4329 O O . ALA A 1 556 ? 10.376 16.932 26.984 1.00 94.56 556 ALA A O 1
ATOM 4330 N N . ALA A 1 557 ? 8.365 17.578 26.217 1.00 92.81 557 ALA A N 1
ATOM 4331 C CA . ALA A 1 557 ? 8.055 16.307 25.583 1.00 92.81 557 ALA A CA 1
ATOM 4332 C C . ALA A 1 557 ? 9.016 15.945 24.442 1.00 92.81 557 ALA A C 1
ATOM 4334 O O . ALA A 1 557 ? 9.122 14.777 24.119 1.00 92.81 557 ALA A O 1
ATOM 4335 N N . LEU A 1 558 ? 9.778 16.893 23.885 1.00 91.69 558 LEU A N 1
ATOM 4336 C CA . LEU A 1 558 ? 10.792 16.600 22.863 1.00 91.69 558 LEU A CA 1
ATOM 4337 C C . LEU A 1 558 ? 12.205 16.373 23.405 1.00 91.69 558 LEU A C 1
ATOM 4339 O O . LEU A 1 558 ? 13.126 16.127 22.628 1.00 91.69 558 LEU A O 1
ATOM 4343 N N . LEU A 1 559 ? 12.419 16.469 24.719 1.00 93.12 559 LEU A N 1
ATOM 4344 C CA . LEU A 1 559 ? 13.743 16.234 25.302 1.00 93.12 559 LEU A CA 1
ATOM 4345 C C . LEU A 1 559 ? 14.288 14.821 25.031 1.00 93.12 559 LEU A C 1
ATOM 4347 O O . LEU A 1 559 ? 15.488 14.720 24.760 1.00 93.12 559 LEU A O 1
ATOM 4351 N N . PRO A 1 560 ? 13.477 13.742 25.064 1.00 92.25 560 PRO A N 1
ATOM 4352 C CA . PRO A 1 560 ? 13.962 12.405 24.721 1.00 92.25 560 PRO A CA 1
ATOM 4353 C C . PRO A 1 560 ? 14.486 12.286 23.282 1.00 92.25 560 PRO A C 1
ATOM 4355 O O . PRO A 1 560 ? 15.500 11.624 23.068 1.00 92.25 560 PRO A O 1
ATOM 4358 N N . ASP A 1 561 ? 13.872 12.997 22.331 1.00 88.88 561 ASP A N 1
ATOM 4359 C CA . ASP A 1 561 ? 14.228 12.984 20.900 1.00 88.88 561 ASP A CA 1
ATOM 4360 C C . ASP A 1 561 ? 15.542 13.718 20.578 1.00 88.88 561 ASP A C 1
ATOM 4362 O O . ASP A 1 561 ? 16.007 13.724 19.432 1.00 88.88 561 ASP A O 1
ATOM 4366 N N . LEU A 1 562 ? 16.198 14.325 21.574 1.00 89.06 562 LEU A N 1
ATOM 4367 C CA . LEU A 1 562 ? 17.544 14.883 21.408 1.00 89.06 562 LEU A CA 1
ATOM 4368 C C . LEU A 1 562 ? 18.593 13.804 21.075 1.00 89.06 562 LEU A C 1
ATOM 4370 O O . LEU A 1 562 ? 19.699 14.143 20.659 1.00 89.06 562 LEU A O 1
ATOM 4374 N N . ASP A 1 563 ? 18.271 12.516 21.214 1.00 85.00 563 ASP A N 1
ATOM 4375 C CA . ASP A 1 563 ? 19.098 11.405 20.731 1.00 85.00 563 ASP A CA 1
ATOM 4376 C C . ASP A 1 563 ? 19.035 11.198 19.197 1.00 85.00 563 ASP A C 1
ATOM 4378 O O . ASP A 1 563 ? 19.862 10.472 18.632 1.00 85.00 563 ASP A O 1
ATOM 4382 N N . HIS A 1 564 ? 18.122 11.876 18.489 1.00 82.88 564 HIS A N 1
ATOM 4383 C CA . HIS A 1 564 ? 17.936 11.748 17.044 1.00 82.88 564 HIS A CA 1
ATOM 4384 C C . HIS A 1 564 ? 18.699 12.825 16.247 1.00 82.88 564 HIS A C 1
ATOM 4386 O O . HIS A 1 564 ? 18.125 13.732 15.640 1.00 82.88 564 HIS A O 1
ATOM 4392 N N . HIS A 1 565 ? 20.024 12.700 16.158 1.00 78.50 565 HIS A N 1
ATOM 4393 C CA . HIS A 1 565 ? 20.891 13.697 15.505 1.00 78.50 565 HIS A CA 1
ATOM 4394 C C . HIS A 1 565 ? 20.694 13.898 13.986 1.00 78.50 565 HIS A C 1
ATOM 4396 O O . HIS A 1 565 ? 21.092 14.941 13.458 1.00 78.50 565 HIS A O 1
ATOM 4402 N N . ASP A 1 566 ? 20.062 12.946 13.294 1.00 73.94 566 ASP A N 1
ATOM 4403 C CA . ASP A 1 566 ? 19.704 13.061 11.869 1.00 73.94 566 ASP A CA 1
ATOM 4404 C C . ASP A 1 566 ? 18.260 13.553 11.645 1.00 73.94 566 ASP A C 1
ATOM 4406 O O . ASP A 1 566 ? 17.793 13.660 10.513 1.00 73.94 566 ASP A O 1
ATOM 4410 N N . GLY A 1 567 ? 17.543 13.867 12.727 1.00 68.50 567 GLY A N 1
ATOM 4411 C CA . GLY A 1 567 ? 16.129 14.226 12.701 1.00 68.50 567 GLY A CA 1
ATOM 4412 C C . GLY A 1 567 ? 15.904 15.703 12.392 1.00 68.50 567 GLY A C 1
ATOM 4413 O O . GLY A 1 567 ? 16.796 16.549 12.529 1.00 68.50 567 GLY A O 1
ATOM 4414 N N . THR A 1 568 ? 14.671 16.056 12.022 1.00 67.19 568 THR A N 1
ATOM 4415 C CA . THR A 1 568 ? 14.274 17.459 11.827 1.00 67.19 568 THR A CA 1
ATOM 4416 C C . THR A 1 568 ? 14.396 18.272 13.115 1.00 67.19 568 THR A C 1
ATOM 4418 O O . THR A 1 568 ? 14.719 19.463 13.032 1.00 67.19 568 THR A O 1
ATOM 4421 N N . ILE A 1 569 ? 14.215 17.637 14.279 1.00 72.75 569 ILE A N 1
ATOM 4422 C CA . ILE A 1 569 ? 14.401 18.236 15.606 1.00 72.75 569 ILE A CA 1
ATOM 4423 C C . ILE A 1 569 ? 15.852 18.677 15.809 1.00 72.75 569 ILE A C 1
ATOM 4425 O O . ILE A 1 569 ? 16.055 19.784 16.281 1.00 72.75 569 ILE A O 1
ATOM 4429 N N . ALA A 1 570 ? 16.865 17.931 15.351 1.00 78.25 570 ALA A N 1
ATOM 4430 C CA . ALA A 1 570 ? 18.278 18.199 15.659 1.00 78.25 570 ALA A CA 1
ATOM 4431 C C . ALA A 1 570 ? 18.808 19.586 15.234 1.00 78.25 570 ALA A C 1
ATOM 4433 O O . ALA A 1 570 ? 19.872 20.009 15.681 1.00 78.25 570 ALA A O 1
ATOM 4434 N N . ASN A 1 571 ? 18.087 20.327 14.389 1.00 81.56 571 ASN A N 1
ATOM 4435 C CA . ASN A 1 571 ? 18.516 21.624 13.856 1.00 81.56 571 ASN A CA 1
ATOM 4436 C C . ASN A 1 571 ? 17.735 22.828 14.419 1.00 81.56 571 ASN A C 1
ATOM 4438 O O . ASN A 1 571 ? 17.750 23.889 13.800 1.00 81.56 571 ASN A O 1
ATOM 4442 N N . PHE A 1 572 ? 17.061 22.703 15.569 1.00 85.75 572 PHE A N 1
ATOM 4443 C CA . PHE A 1 572 ? 16.260 23.796 16.146 1.00 85.75 572 PHE A CA 1
ATOM 4444 C C . PHE A 1 572 ? 17.069 25.052 16.542 1.00 85.75 572 PHE A C 1
ATOM 4446 O O . PHE A 1 572 ? 16.531 26.153 16.506 1.00 85.75 572 PHE A O 1
ATOM 4453 N N . LEU A 1 573 ? 18.371 24.917 16.825 1.00 88.94 573 LEU A N 1
ATOM 4454 C CA . LEU A 1 573 ? 19.333 26.024 16.992 1.00 88.94 573 LEU A CA 1
ATOM 4455 C C . LEU A 1 573 ? 20.488 25.916 15.977 1.00 88.94 573 LEU A C 1
ATOM 4457 O O . LEU A 1 573 ? 21.627 26.302 16.252 1.00 88.94 573 LEU A O 1
ATOM 4461 N N . GLY A 1 574 ? 20.220 25.321 14.812 1.00 86.81 574 GLY A N 1
ATOM 4462 C CA . GLY A 1 574 ? 21.209 25.135 13.755 1.00 86.81 574 GLY A CA 1
ATOM 4463 C C . GLY A 1 574 ? 22.383 24.225 14.173 1.00 86.81 574 GLY A C 1
ATOM 4464 O O . GLY A 1 574 ? 22.160 23.149 14.737 1.00 86.81 574 GLY A O 1
ATOM 4465 N N . PRO A 1 575 ? 23.649 24.607 13.897 1.00 85.50 575 PRO A N 1
ATOM 4466 C CA . PRO A 1 575 ? 24.818 23.763 14.182 1.00 85.50 575 PRO A CA 1
ATOM 4467 C C . PRO A 1 575 ? 25.007 23.412 15.666 1.00 85.50 575 PRO A C 1
ATOM 4469 O O . PRO A 1 575 ? 25.528 22.339 15.986 1.00 85.50 575 PRO A O 1
ATOM 4472 N N . VAL A 1 576 ? 24.575 24.297 16.571 1.00 87.81 576 VAL A N 1
ATOM 4473 C CA . VAL A 1 576 ? 24.724 24.115 18.022 1.00 87.81 576 VAL A CA 1
ATOM 4474 C C . VAL A 1 576 ? 23.855 22.958 18.500 1.00 87.81 576 VAL A C 1
ATOM 4476 O O . VAL A 1 576 ? 24.368 22.011 19.098 1.00 87.81 576 VAL A O 1
ATOM 4479 N N . SER A 1 577 ? 22.560 22.977 18.166 1.00 89.50 577 SER A N 1
ATOM 4480 C CA . SER A 1 577 ? 21.654 21.885 18.530 1.00 89.50 577 SER A CA 1
ATOM 4481 C C . SER A 1 577 ? 22.056 20.571 17.867 1.00 89.50 577 SER A C 1
ATOM 4483 O O . SER A 1 577 ? 21.956 19.524 18.498 1.00 89.50 577 SER A O 1
ATOM 4485 N N . LYS A 1 578 ? 22.582 20.608 16.634 1.00 86.44 578 LYS A N 1
ATOM 4486 C CA . LYS A 1 578 ? 23.010 19.390 15.932 1.00 86.44 578 LYS A CA 1
ATOM 4487 C C . LYS A 1 578 ? 24.182 18.714 16.638 1.00 86.44 578 LYS A C 1
ATOM 4489 O O . LYS A 1 578 ? 24.223 17.491 16.754 1.00 86.44 578 LYS A O 1
ATOM 4494 N N . THR A 1 579 ? 25.123 19.513 17.136 1.00 88.12 579 THR A N 1
ATOM 4495 C CA . THR A 1 579 ? 26.267 19.021 17.913 1.00 88.12 579 THR A CA 1
ATOM 4496 C C . THR A 1 579 ? 25.814 18.465 19.261 1.00 88.12 579 THR A C 1
ATOM 4498 O O . THR A 1 579 ? 26.226 17.367 19.632 1.00 88.12 579 THR A O 1
ATOM 4501 N N . LEU A 1 580 ? 24.905 19.168 19.946 1.00 88.44 580 LEU A N 1
ATOM 4502 C CA . LEU A 1 580 ? 24.291 18.693 21.186 1.00 88.44 580 LEU A CA 1
ATOM 4503 C C . LEU A 1 580 ? 23.586 17.343 20.986 1.00 88.44 580 LEU A C 1
ATOM 4505 O O . LEU A 1 580 ? 23.829 16.422 21.755 1.00 88.44 580 LEU A O 1
ATOM 4509 N N . CYS A 1 581 ? 22.787 17.188 19.927 1.00 89.94 581 CYS A N 1
ATOM 4510 C CA . CYS A 1 581 ? 22.063 15.941 19.670 1.00 89.94 581 CYS A CA 1
ATOM 4511 C C . CYS A 1 581 ? 23.012 14.771 19.377 1.00 89.94 581 CYS A C 1
ATOM 4513 O O . CYS A 1 581 ? 22.789 13.656 19.836 1.00 89.94 581 CYS A O 1
ATOM 4515 N N . ARG A 1 582 ? 24.125 15.010 18.666 1.00 87.75 582 ARG A N 1
ATOM 4516 C CA . ARG A 1 582 ? 25.166 13.983 18.464 1.00 87.75 582 ARG A CA 1
ATOM 4517 C C . ARG A 1 582 ? 25.795 13.538 19.780 1.00 87.75 582 ARG A C 1
ATOM 4519 O O . ARG A 1 582 ? 26.025 12.349 19.978 1.00 87.75 582 ARG A O 1
ATOM 4526 N N . PHE A 1 583 ? 26.062 14.485 20.673 1.00 89.69 583 PHE A N 1
ATOM 4527 C CA . PHE A 1 583 ? 26.613 14.198 21.992 1.00 89.69 583 PHE A CA 1
ATOM 4528 C C . PHE A 1 583 ? 25.620 13.427 22.875 1.00 89.69 583 PHE A C 1
ATOM 4530 O O . PHE A 1 583 ? 25.991 12.420 23.476 1.00 89.69 583 PHE A O 1
ATOM 4537 N N . VAL A 1 584 ? 24.349 13.843 22.896 1.00 87.19 584 VAL A N 1
ATOM 4538 C CA . VAL A 1 584 ? 23.273 13.147 23.621 1.00 87.19 584 VAL A CA 1
ATOM 4539 C C . VAL A 1 584 ? 23.085 11.733 23.079 1.00 87.19 584 VAL A C 1
ATOM 4541 O O . VAL A 1 584 ? 23.048 10.790 23.868 1.00 87.19 584 VAL A O 1
ATOM 4544 N N . ALA A 1 585 ? 23.044 11.554 21.757 1.00 88.06 585 ALA A N 1
ATOM 4545 C CA . ALA A 1 585 ? 22.965 10.239 21.122 1.00 88.06 585 ALA A CA 1
ATOM 4546 C C . ALA A 1 585 ? 24.138 9.334 21.531 1.00 88.06 585 ALA A C 1
ATOM 4548 O O . ALA A 1 585 ? 23.942 8.161 21.831 1.00 88.06 585 ALA A O 1
ATOM 4549 N N . TRP A 1 586 ? 25.355 9.879 21.593 1.00 87.44 586 TRP A N 1
ATOM 4550 C CA . TRP A 1 586 ? 26.541 9.123 21.994 1.00 87.44 586 TRP A CA 1
ATOM 4551 C C . TRP A 1 586 ? 26.477 8.655 23.457 1.00 87.44 586 TRP A C 1
ATOM 4553 O O . TRP A 1 586 ? 26.708 7.478 23.724 1.00 87.44 586 TRP A O 1
ATOM 4563 N N . ILE A 1 587 ? 26.106 9.533 24.396 1.00 88.31 587 ILE A N 1
ATOM 4564 C CA . ILE A 1 587 ? 26.022 9.184 25.828 1.00 88.31 587 ILE A CA 1
ATOM 4565 C C . ILE A 1 587 ? 24.845 8.253 26.128 1.00 88.31 587 ILE A C 1
ATOM 4567 O O . ILE A 1 587 ? 24.955 7.364 26.969 1.00 88.31 587 ILE A O 1
ATOM 4571 N N . SER A 1 588 ? 23.711 8.454 25.458 1.00 85.06 588 SER A N 1
ATOM 4572 C CA . SER A 1 588 ? 22.483 7.698 25.727 1.00 85.06 588 SER A CA 1
ATOM 4573 C C . SER A 1 588 ? 22.475 6.283 25.144 1.00 85.06 588 SER A C 1
ATOM 4575 O O . SER A 1 588 ? 21.574 5.508 25.467 1.00 85.06 588 SER A O 1
ATOM 4577 N N . GLY A 1 589 ? 23.474 5.924 24.327 1.00 81.50 589 GLY A N 1
ATOM 4578 C CA . GLY A 1 589 ? 23.539 4.636 23.630 1.00 81.50 589 GLY A CA 1
ATOM 4579 C C . GLY A 1 589 ? 22.799 4.614 22.287 1.00 81.50 589 GLY A C 1
ATOM 4580 O O . GLY A 1 589 ? 22.543 3.540 21.749 1.00 81.50 589 GLY A O 1
ATOM 4581 N N . GLY A 1 590 ? 22.480 5.784 21.733 1.00 79.38 590 GLY A N 1
ATOM 4582 C CA . GLY A 1 590 ? 21.762 5.961 20.475 1.00 79.38 590 GLY A CA 1
ATOM 4583 C C . GLY A 1 590 ? 20.252 6.123 20.655 1.00 79.38 590 GLY A C 1
ATOM 4584 O O . GLY A 1 590 ? 19.733 6.165 21.767 1.00 79.38 590 GLY A O 1
ATOM 4585 N N . HIS A 1 591 ? 19.542 6.199 19.529 1.00 76.19 591 HIS A N 1
ATOM 4586 C CA . HIS A 1 591 ? 18.101 6.452 19.493 1.00 76.19 591 HIS A CA 1
ATOM 4587 C C . HIS A 1 591 ? 17.302 5.401 20.287 1.00 76.19 591 HIS A C 1
ATOM 4589 O O . HIS A 1 591 ? 17.542 4.198 20.131 1.00 76.19 591 HIS A O 1
ATOM 4595 N N . ARG A 1 592 ? 16.347 5.845 21.119 1.00 74.31 592 ARG A N 1
ATOM 4596 C CA . ARG A 1 592 ? 15.430 4.998 21.917 1.00 74.31 592 ARG A CA 1
ATOM 4597 C C . ARG A 1 592 ? 16.120 4.092 22.942 1.00 74.31 592 ARG A C 1
ATOM 4599 O O . ARG A 1 592 ? 15.744 2.924 23.096 1.00 74.31 592 ARG A O 1
ATOM 4606 N N . HIS A 1 593 ? 17.126 4.633 23.631 1.00 84.44 593 HIS A N 1
ATOM 4607 C CA . HIS A 1 593 ? 17.832 3.987 24.745 1.00 84.44 593 HIS A CA 1
ATOM 4608 C C . HIS A 1 593 ? 17.652 4.782 26.047 1.00 84.44 593 HIS A C 1
ATOM 4610 O O . HIS A 1 593 ? 16.533 4.860 26.548 1.00 84.44 593 HIS A O 1
ATOM 4616 N N . ALA A 1 594 ? 18.717 5.364 26.613 1.00 85.62 594 ALA A N 1
ATOM 4617 C CA . ALA A 1 594 ? 18.655 5.981 27.938 1.00 85.62 594 ALA A CA 1
ATOM 4618 C C . ALA A 1 594 ? 17.649 7.140 28.007 1.00 85.62 594 ALA A C 1
ATOM 4620 O O . ALA A 1 594 ? 16.930 7.247 28.993 1.00 85.62 594 ALA A O 1
ATOM 4621 N N . THR A 1 595 ? 17.551 7.956 26.954 1.00 88.12 595 THR A N 1
ATOM 4622 C CA . THR A 1 595 ? 16.601 9.080 26.798 1.00 88.12 595 THR A CA 1
ATOM 4623 C C . THR A 1 595 ? 15.131 8.668 26.884 1.00 88.12 595 THR A C 1
ATOM 4625 O O . THR A 1 595 ? 14.292 9.462 27.293 1.00 88.12 595 THR A O 1
ATOM 4628 N N . HIS A 1 596 ? 14.818 7.414 26.564 1.00 89.88 596 HIS A N 1
ATOM 4629 C CA . HIS A 1 596 ? 13.462 6.868 26.518 1.00 89.88 596 HIS A CA 1
ATOM 4630 C C . HIS A 1 596 ? 13.209 5.924 27.704 1.00 89.88 596 HIS A C 1
ATOM 4632 O O . HIS A 1 596 ? 12.694 4.817 27.548 1.00 89.88 596 HIS A O 1
ATOM 4638 N N . SER A 1 597 ? 13.603 6.350 28.907 1.00 90.88 597 SER A N 1
ATOM 4639 C CA . SER A 1 597 ? 13.493 5.561 30.140 1.00 90.88 597 SER A CA 1
ATOM 4640 C C . SER A 1 597 ? 12.969 6.389 31.315 1.00 90.88 597 SER A C 1
ATOM 4642 O O . SER A 1 597 ? 13.078 7.618 31.326 1.00 90.88 597 SER A O 1
ATOM 4644 N N . LEU A 1 598 ? 12.466 5.721 32.360 1.00 89.88 598 LEU A N 1
ATOM 4645 C CA . LEU A 1 598 ? 12.099 6.394 33.612 1.00 89.88 598 LEU A CA 1
ATOM 4646 C C . LEU A 1 598 ? 13.309 7.048 34.289 1.00 89.88 598 LEU A C 1
ATOM 4648 O O . LEU A 1 598 ? 13.156 8.051 34.985 1.00 89.88 598 LEU A O 1
ATOM 4652 N N . PHE A 1 599 ? 14.514 6.516 34.060 1.00 90.81 599 PHE A N 1
ATOM 4653 C CA . PHE A 1 599 ? 15.746 7.135 34.535 1.00 90.81 599 PHE A CA 1
ATOM 4654 C C . PHE A 1 599 ? 15.936 8.527 33.925 1.00 90.81 599 PHE A C 1
ATOM 4656 O O . PHE A 1 599 ? 16.255 9.464 34.650 1.00 90.81 599 PHE A O 1
ATOM 4663 N N . PHE A 1 600 ? 15.679 8.697 32.626 1.00 92.62 600 PHE A N 1
ATOM 4664 C CA . PHE A 1 600 ? 15.764 10.011 31.986 1.00 92.62 600 PHE A CA 1
ATOM 4665 C C . PHE A 1 600 ? 14.675 10.970 32.467 1.00 92.62 600 PHE A C 1
ATOM 4667 O O . PHE A 1 600 ? 14.974 12.131 32.735 1.00 92.62 600 PHE A O 1
ATOM 4674 N N . VAL A 1 601 ? 13.446 10.483 32.671 1.00 93.31 601 VAL A N 1
ATOM 4675 C CA . VAL A 1 601 ? 12.366 11.277 33.286 1.00 93.31 601 VAL A CA 1
ATOM 4676 C C . VAL A 1 601 ? 12.796 11.790 34.666 1.00 93.31 601 VAL A C 1
ATOM 4678 O O . VAL A 1 601 ? 12.699 12.989 34.943 1.00 93.31 601 VAL A O 1
ATOM 4681 N N . ALA A 1 602 ? 13.334 10.912 35.517 1.00 92.44 602 ALA A N 1
ATOM 4682 C CA . ALA A 1 602 ? 13.839 11.284 36.836 1.00 92.44 602 ALA A CA 1
ATOM 4683 C C . ALA A 1 602 ? 15.026 12.256 36.742 1.00 92.44 602 ALA A C 1
ATOM 4685 O O . ALA A 1 602 ? 15.054 13.259 37.454 1.00 92.44 602 ALA A O 1
ATOM 4686 N N . LEU A 1 603 ? 15.968 12.008 35.828 1.00 94.38 603 LEU A N 1
ATOM 4687 C CA . LEU A 1 603 ? 17.140 12.851 35.600 1.00 94.38 603 LEU A CA 1
ATOM 4688 C C . LEU A 1 603 ? 16.746 14.270 35.176 1.00 94.38 603 LEU A C 1
ATOM 4690 O O . LEU A 1 603 ? 17.264 15.231 35.736 1.00 94.38 603 LEU A O 1
ATOM 4694 N N . MET A 1 604 ? 15.822 14.418 34.222 1.00 95.75 604 MET A N 1
ATOM 4695 C CA . MET A 1 604 ? 15.357 15.731 33.764 1.00 95.75 604 MET A CA 1
ATOM 4696 C C . MET A 1 604 ? 14.554 16.456 34.848 1.00 95.75 604 MET A C 1
ATOM 4698 O O . MET A 1 604 ? 14.723 17.663 35.025 1.00 95.75 604 MET A O 1
ATOM 4702 N N . THR A 1 605 ? 13.744 15.731 35.624 1.00 93.75 605 THR A N 1
ATOM 4703 C CA . THR A 1 605 ? 12.977 16.299 36.747 1.00 93.75 605 THR A CA 1
ATOM 4704 C C . THR A 1 605 ? 13.910 16.818 37.842 1.00 93.75 605 THR A C 1
ATOM 4706 O O . THR A 1 605 ? 13.863 17.994 38.202 1.00 93.75 605 THR A O 1
ATOM 4709 N N . VAL A 1 606 ? 14.809 15.966 38.346 1.00 92.62 606 VAL A N 1
ATOM 4710 C CA . VAL A 1 606 ? 15.751 16.314 39.422 1.00 92.62 606 VAL A CA 1
ATOM 4711 C C . VAL A 1 606 ? 16.771 17.344 38.943 1.00 92.62 606 VAL A C 1
ATOM 4713 O O . VAL A 1 606 ? 17.079 18.279 39.676 1.00 92.62 606 VAL A O 1
ATOM 4716 N N . GLY A 1 607 ? 17.257 17.225 37.706 1.00 93.94 607 GLY A N 1
ATOM 4717 C CA . GLY A 1 607 ? 18.176 18.186 37.100 1.00 93.94 607 GLY A CA 1
ATOM 4718 C C . GLY A 1 607 ? 17.548 19.569 36.942 1.00 93.94 607 GLY A C 1
ATOM 4719 O O . GLY A 1 607 ? 18.184 20.570 37.268 1.00 93.94 607 GLY A O 1
ATOM 4720 N N . THR A 1 608 ? 16.280 19.636 36.528 1.00 94.50 608 THR A N 1
ATOM 4721 C CA . THR A 1 608 ? 15.536 20.902 36.462 1.00 94.50 608 THR A CA 1
ATOM 4722 C C . THR A 1 608 ? 15.318 21.479 37.854 1.00 94.50 608 THR A C 1
ATOM 4724 O O . THR A 1 608 ? 15.573 22.660 38.058 1.00 94.50 608 THR A O 1
ATOM 4727 N N . TRP A 1 609 ? 14.916 20.662 38.832 1.00 93.81 609 TRP A N 1
ATOM 4728 C CA . TRP A 1 609 ? 14.778 21.102 40.222 1.00 93.81 609 TRP A CA 1
ATOM 4729 C C . TRP A 1 609 ? 16.092 21.654 40.784 1.00 93.81 609 TRP A C 1
ATOM 4731 O O . TRP A 1 609 ? 16.108 22.753 41.338 1.00 93.81 609 TRP A O 1
ATOM 4741 N N . ALA A 1 610 ? 17.203 20.946 40.581 1.00 92.50 610 ALA A N 1
ATOM 4742 C CA . ALA A 1 610 ? 18.522 21.373 41.026 1.00 92.50 610 ALA A CA 1
ATOM 4743 C C . ALA A 1 610 ? 18.953 22.669 40.326 1.00 92.50 610 ALA A C 1
ATOM 4745 O O . ALA A 1 610 ? 19.408 23.602 40.982 1.00 92.50 610 ALA A O 1
ATOM 4746 N N . GLY A 1 611 ? 18.766 22.777 39.010 1.00 93.25 611 GLY A N 1
ATOM 4747 C CA . GLY A 1 611 ? 19.097 23.992 38.269 1.00 93.25 611 GLY A CA 1
ATOM 4748 C C . GLY A 1 611 ? 18.264 25.192 38.720 1.00 93.25 611 GLY A C 1
ATOM 4749 O O . GLY A 1 611 ? 18.811 26.256 38.995 1.00 93.25 611 GLY A O 1
ATOM 4750 N N . VAL A 1 612 ? 16.954 25.017 38.888 1.00 91.94 612 VAL A N 1
ATOM 4751 C CA . VAL A 1 612 ? 16.059 26.065 39.394 1.00 91.94 612 VAL A CA 1
ATOM 4752 C C . VAL A 1 612 ? 16.446 26.489 40.818 1.00 91.94 612 VAL A C 1
ATOM 4754 O O . VAL A 1 612 ? 16.468 27.680 41.117 1.00 91.94 612 VAL A O 1
ATOM 4757 N N . THR A 1 613 ? 16.804 25.536 41.681 1.00 88.38 613 THR A N 1
ATOM 4758 C CA . THR A 1 613 ? 17.126 25.792 43.095 1.00 88.38 613 THR A CA 1
ATOM 4759 C C . THR A 1 613 ? 18.507 26.424 43.280 1.00 88.38 613 THR A C 1
ATOM 4761 O O . THR A 1 613 ? 18.650 27.371 44.050 1.00 88.38 613 THR A O 1
ATOM 4764 N N . TYR A 1 614 ? 19.529 25.922 42.581 1.00 92.06 614 TYR A N 1
ATOM 4765 C CA . TYR A 1 614 ? 20.928 26.306 42.806 1.00 92.06 614 TYR A CA 1
ATOM 4766 C C . TYR A 1 614 ? 21.458 27.337 41.807 1.00 92.06 614 TYR A C 1
ATOM 4768 O O . TYR A 1 614 ? 22.310 28.146 42.165 1.00 92.06 614 TYR A O 1
ATOM 4776 N N . LEU A 1 615 ? 20.976 27.323 40.561 1.00 91.19 615 LEU A N 1
ATOM 4777 C CA . LEU A 1 615 ? 21.390 28.275 39.522 1.00 91.19 615 LEU A CA 1
ATOM 4778 C C . LEU A 1 615 ? 20.365 29.404 39.338 1.00 91.19 615 LEU A C 1
ATOM 4780 O O . LEU A 1 615 ? 20.697 30.449 38.779 1.00 91.19 615 LEU A O 1
ATOM 4784 N N . GLY A 1 616 ? 19.132 29.224 39.821 1.00 89.19 616 GLY A N 1
ATOM 4785 C CA . GLY A 1 616 ? 18.119 30.270 39.916 1.00 89.19 616 GLY A CA 1
ATOM 4786 C C . GLY A 1 616 ? 17.632 30.802 38.566 1.00 89.19 616 GLY A C 1
ATOM 4787 O O . GLY A 1 616 ? 17.432 30.075 37.587 1.00 89.19 616 GLY A O 1
ATOM 4788 N N . ARG A 1 617 ? 17.424 32.120 38.510 1.00 91.00 617 ARG A N 1
ATOM 4789 C CA . ARG A 1 617 ? 16.829 32.820 37.363 1.00 91.00 617 ARG A CA 1
ATOM 4790 C C . ARG A 1 617 ? 17.558 32.622 36.018 1.00 91.00 617 ARG A C 1
ATOM 4792 O O . ARG A 1 617 ? 16.853 32.397 35.035 1.00 91.00 617 ARG A O 1
ATOM 4799 N N . PRO A 1 618 ? 18.904 32.677 35.905 1.00 92.19 618 PRO A N 1
ATOM 4800 C CA . PRO A 1 618 ? 19.568 32.481 34.612 1.00 92.19 618 PRO A CA 1
ATOM 4801 C C . PRO A 1 618 ? 19.350 31.075 34.041 1.00 92.19 618 PRO A C 1
ATOM 4803 O O . PRO A 1 618 ? 19.105 30.943 32.843 1.00 92.19 618 PRO A O 1
ATOM 4806 N N . PHE A 1 619 ? 19.358 30.038 34.884 1.00 94.00 619 PHE A N 1
ATOM 4807 C CA . PHE A 1 619 ? 19.020 28.683 34.447 1.00 94.00 619 PHE A CA 1
ATOM 4808 C C . PHE A 1 619 ? 17.558 28.586 34.013 1.00 94.00 619 PHE A C 1
ATOM 4810 O O . PHE A 1 619 ? 17.275 28.068 32.938 1.00 94.00 619 PHE A O 1
ATOM 4817 N N . THR A 1 620 ? 16.640 29.148 34.804 1.00 93.62 620 THR A N 1
ATOM 4818 C CA . THR A 1 620 ? 15.200 29.138 34.503 1.00 93.62 620 THR A CA 1
ATOM 4819 C C . THR A 1 620 ? 14.903 29.770 33.140 1.00 93.62 620 THR A C 1
ATOM 4821 O O . THR A 1 620 ? 14.177 29.189 32.335 1.00 93.62 620 THR A O 1
ATOM 4824 N N . LEU A 1 621 ? 15.503 30.924 32.832 1.00 94.06 621 LEU A N 1
ATOM 4825 C CA . LEU A 1 621 ? 15.322 31.590 31.538 1.00 94.06 621 LEU A CA 1
ATOM 4826 C C . LEU A 1 621 ? 16.015 30.848 30.389 1.00 94.06 621 LEU A C 1
ATOM 4828 O O . LEU A 1 621 ? 15.446 30.751 29.304 1.00 94.06 621 LEU A O 1
ATOM 4832 N N . GLY A 1 622 ? 17.205 30.289 30.625 1.00 95.06 622 GLY A N 1
ATOM 4833 C CA . GLY A 1 622 ? 17.904 29.471 29.632 1.00 95.06 622 GLY A CA 1
ATOM 4834 C C . GLY A 1 622 ? 17.118 28.213 29.257 1.00 95.06 622 GLY A C 1
ATOM 4835 O O . GLY A 1 622 ? 16.956 27.910 28.075 1.00 95.06 622 GLY A O 1
ATOM 4836 N N . LEU A 1 623 ? 16.559 27.524 30.254 1.00 95.00 623 LEU A N 1
ATOM 4837 C CA . LEU A 1 623 ? 15.697 26.364 30.050 1.00 95.00 623 LEU A CA 1
ATOM 4838 C C . LEU A 1 623 ? 14.383 26.758 29.364 1.00 95.00 623 LEU A C 1
ATOM 4840 O O . LEU A 1 623 ? 13.971 26.092 28.422 1.00 95.00 623 LEU A O 1
ATOM 4844 N N . THR A 1 624 ? 13.764 27.870 29.767 1.00 94.31 624 THR A N 1
ATOM 4845 C CA . THR A 1 624 ? 12.558 28.415 29.115 1.00 94.31 624 THR A CA 1
ATOM 4846 C C . THR A 1 624 ? 12.795 28.642 27.623 1.00 94.31 624 THR A C 1
ATOM 4848 O O . THR A 1 624 ? 12.022 28.162 26.797 1.00 94.31 624 THR A O 1
ATOM 4851 N N . PHE A 1 625 ? 13.895 29.310 27.268 1.00 96.25 625 PHE A N 1
ATOM 4852 C CA . PHE A 1 625 ? 14.278 29.529 25.875 1.00 96.25 625 PHE A CA 1
ATOM 4853 C C . PHE A 1 625 ? 14.446 28.216 25.115 1.00 96.25 625 PHE A C 1
ATOM 4855 O O . PHE A 1 625 ? 13.923 28.062 24.013 1.00 96.25 625 PHE A O 1
ATOM 4862 N N . PHE A 1 626 ? 15.146 27.259 25.717 1.00 95.38 626 PHE A N 1
ATOM 4863 C CA . PHE A 1 626 ? 15.402 25.961 25.109 1.00 95.38 626 PHE A CA 1
ATOM 4864 C C . PHE A 1 626 ? 14.109 25.177 24.836 1.00 95.38 626 PHE A C 1
ATOM 4866 O O . PHE A 1 626 ? 13.905 24.690 23.724 1.00 95.38 626 PHE A O 1
ATOM 4873 N N . LEU A 1 627 ? 13.206 25.108 25.818 1.00 95.31 627 LEU A N 1
ATOM 4874 C CA . LEU A 1 627 ? 11.920 24.420 25.690 1.00 95.31 627 LEU A CA 1
ATOM 4875 C C . LEU A 1 627 ? 11.000 25.118 24.680 1.00 95.31 627 LEU A C 1
ATOM 4877 O O . LEU A 1 627 ? 10.358 24.446 23.877 1.00 95.31 627 LEU A O 1
ATOM 4881 N N . LEU A 1 628 ? 10.977 26.454 24.649 1.00 93.19 628 LEU A N 1
ATOM 4882 C CA . LEU A 1 628 ? 10.233 27.199 23.630 1.00 93.19 628 LEU A CA 1
ATOM 4883 C C . LEU A 1 628 ? 10.782 26.957 22.224 1.00 93.19 628 LEU A C 1
ATOM 4885 O O . LEU A 1 628 ? 10.005 26.819 21.283 1.00 93.19 628 LEU A O 1
ATOM 4889 N N . ALA A 1 629 ? 12.103 26.876 22.067 1.00 93.00 629 ALA A N 1
ATOM 4890 C CA . ALA A 1 629 ? 12.718 26.589 20.777 1.00 93.00 629 ALA A CA 1
ATOM 4891 C C . ALA A 1 629 ? 12.323 25.191 20.260 1.00 93.00 629 ALA A C 1
ATOM 4893 O O . ALA A 1 629 ? 12.020 25.034 19.074 1.00 93.00 629 ALA A O 1
ATOM 4894 N N . LEU A 1 630 ? 12.246 24.199 21.154 1.00 91.38 630 LEU A N 1
ATOM 4895 C CA . LEU A 1 630 ? 11.708 22.873 20.839 1.00 91.38 630 LEU A CA 1
ATOM 4896 C C . LEU A 1 630 ? 10.214 22.929 20.497 1.00 91.38 630 LEU A C 1
ATOM 4898 O O . LEU A 1 630 ? 9.814 22.381 19.474 1.00 91.38 630 LEU A O 1
ATOM 4902 N N . ALA A 1 631 ? 9.401 23.645 21.279 1.00 87.62 631 ALA A N 1
ATOM 4903 C CA . ALA A 1 631 ? 7.963 23.771 21.038 1.00 87.62 631 ALA A CA 1
ATOM 4904 C C . ALA A 1 631 ? 7.645 24.431 19.682 1.00 87.62 631 ALA A C 1
ATOM 4906 O O . ALA A 1 631 ? 6.821 23.925 18.924 1.00 87.62 631 ALA A O 1
ATOM 4907 N N . VAL A 1 632 ? 8.339 25.519 19.325 1.00 87.19 632 VAL A N 1
ATOM 4908 C CA . VAL A 1 632 ? 8.186 26.202 18.023 1.00 87.19 632 VAL A CA 1
ATOM 4909 C C . VAL A 1 632 ? 8.519 25.257 16.867 1.00 87.19 632 VAL A C 1
ATOM 4911 O O . VAL A 1 632 ? 7.817 25.250 15.855 1.00 87.19 632 VAL A O 1
ATOM 4914 N N . ARG A 1 633 ? 9.567 24.434 17.021 1.00 86.38 633 ARG A N 1
ATOM 4915 C CA . ARG A 1 633 ? 9.938 23.422 16.025 1.00 86.38 633 ARG A CA 1
ATOM 4916 C C . ARG A 1 633 ? 8.893 22.310 15.925 1.00 86.38 633 ARG A C 1
ATOM 4918 O O . ARG A 1 633 ? 8.557 21.921 14.811 1.00 86.38 633 ARG A O 1
ATOM 4925 N N . ALA A 1 634 ? 8.382 21.831 17.057 1.00 81.44 634 ALA A N 1
ATOM 4926 C CA . ALA A 1 634 ? 7.371 20.776 17.130 1.00 81.44 634 ALA A CA 1
ATOM 4927 C C . ALA A 1 634 ? 6.064 21.181 16.443 1.00 81.44 634 ALA A C 1
ATOM 4929 O O . ALA A 1 634 ? 5.460 20.399 15.717 1.00 81.44 634 ALA A O 1
ATOM 4930 N N . LEU A 1 635 ? 5.639 22.426 16.668 1.00 78.00 635 LEU A N 1
ATOM 4931 C CA . LEU A 1 635 ? 4.367 22.972 16.195 1.00 78.00 635 LEU A CA 1
ATOM 4932 C C . LEU A 1 635 ? 4.432 23.527 14.766 1.00 78.00 635 LEU A C 1
ATOM 4934 O O . LEU A 1 635 ? 3.473 24.141 14.311 1.00 78.00 635 LEU A O 1
ATOM 4938 N N . ASN A 1 636 ? 5.556 23.336 14.067 1.00 77.62 636 ASN A N 1
ATOM 4939 C CA . ASN A 1 636 ? 5.769 23.813 12.700 1.00 77.62 636 ASN A CA 1
ATOM 4940 C C . ASN A 1 636 ? 5.524 25.331 12.534 1.00 77.62 636 ASN A C 1
ATOM 4942 O O . ASN A 1 636 ? 5.095 25.805 11.486 1.00 77.62 636 ASN A O 1
ATOM 4946 N N . LEU A 1 637 ? 5.825 26.118 13.575 1.00 77.75 637 LEU A N 1
ATOM 4947 C CA . LEU A 1 637 ? 5.676 27.581 13.572 1.00 77.75 637 LEU A CA 1
ATOM 4948 C C . LEU A 1 637 ? 6.853 28.294 12.878 1.00 77.75 637 LEU A C 1
ATOM 4950 O O . LEU A 1 637 ? 6.991 29.514 12.961 1.00 77.75 637 LEU A O 1
ATOM 4954 N N . CYS A 1 638 ? 7.730 27.542 12.212 1.00 80.88 638 CYS A N 1
ATOM 4955 C CA . CYS A 1 638 ? 8.890 28.049 11.492 1.00 80.88 638 CYS A CA 1
ATOM 4956 C C . CYS A 1 638 ? 8.948 27.482 10.064 1.00 80.88 638 CYS A C 1
ATOM 4958 O O . CYS A 1 638 ? 8.387 26.419 9.801 1.00 80.88 638 CYS A O 1
ATOM 4960 N N . PRO A 1 639 ? 9.637 28.160 9.126 1.00 80.25 639 PRO A N 1
ATOM 4961 C CA . PRO A 1 639 ? 9.799 27.655 7.768 1.00 80.25 639 PRO A CA 1
ATOM 4962 C C . PRO A 1 639 ? 10.419 26.245 7.739 1.00 80.25 639 PRO A C 1
ATOM 4964 O O . PRO A 1 639 ? 11.333 25.958 8.524 1.00 80.25 639 PRO A O 1
ATOM 4967 N N . PRO A 1 640 ? 9.988 25.368 6.813 1.00 74.88 640 PRO A N 1
ATOM 4968 C CA . PRO A 1 640 ? 10.550 24.030 6.695 1.00 74.88 640 PRO A CA 1
ATOM 4969 C C . PRO A 1 640 ? 12.026 24.076 6.266 1.00 74.88 640 PRO A C 1
ATOM 4971 O O . PRO A 1 640 ? 12.475 24.987 5.568 1.00 74.88 640 PRO A O 1
ATOM 4974 N N . GLY A 1 641 ? 12.792 23.056 6.663 1.00 75.00 641 GLY A N 1
ATOM 4975 C CA . GLY A 1 641 ? 14.200 22.883 6.287 1.00 75.00 641 GLY A CA 1
ATOM 4976 C C . GLY A 1 641 ? 15.204 23.066 7.433 1.00 75.00 641 GLY A C 1
ATOM 4977 O O . GLY A 1 641 ? 14.855 22.999 8.617 1.00 75.00 641 GLY A O 1
ATOM 4978 N N . HIS A 1 642 ? 16.479 23.237 7.054 1.00 76.06 642 HIS A N 1
ATOM 4979 C CA . HIS A 1 642 ? 17.645 23.301 7.957 1.00 76.06 642 HIS A CA 1
ATOM 4980 C C . HIS A 1 642 ? 18.468 24.599 7.821 1.00 76.06 642 HIS A C 1
ATOM 4982 O O . HIS A 1 642 ? 19.502 24.749 8.471 1.00 76.06 642 HIS A O 1
ATOM 4988 N N . GLY A 1 643 ? 18.044 25.522 6.951 1.00 80.62 643 GLY A N 1
ATOM 4989 C CA . GLY A 1 643 ? 18.741 26.784 6.693 1.00 80.62 643 GLY A CA 1
ATOM 4990 C C . GLY A 1 643 ? 18.518 27.838 7.781 1.00 80.62 643 GLY A C 1
ATOM 4991 O O . GLY A 1 643 ? 17.711 27.649 8.691 1.00 80.62 643 GLY A O 1
ATOM 4992 N N . PHE A 1 644 ? 19.207 28.978 7.656 1.00 85.62 644 PHE A N 1
ATOM 4993 C CA . PHE A 1 644 ? 19.082 30.119 8.577 1.00 85.62 644 PHE A CA 1
ATOM 4994 C C . PHE A 1 644 ? 17.641 30.617 8.726 1.00 85.62 644 PHE A C 1
ATOM 4996 O O . PHE A 1 644 ? 17.234 30.980 9.821 1.00 85.62 644 PHE A O 1
ATOM 5003 N N . SER A 1 645 ? 16.843 30.578 7.659 1.00 83.62 645 SER A N 1
ATOM 5004 C CA . SER A 1 645 ? 15.424 30.942 7.715 1.00 83.62 645 SER A CA 1
ATOM 5005 C C . SER A 1 645 ? 14.610 30.060 8.665 1.00 83.62 645 SER A C 1
ATOM 5007 O O . SER A 1 645 ? 13.664 30.544 9.269 1.00 83.62 645 SER A O 1
ATOM 5009 N N . ALA A 1 646 ? 14.973 28.785 8.830 1.00 83.12 646 ALA A N 1
ATOM 5010 C CA . ALA A 1 646 ? 14.276 27.877 9.733 1.00 83.12 646 ALA A CA 1
ATOM 5011 C C . ALA A 1 646 ? 14.727 28.096 11.184 1.00 83.12 646 ALA A C 1
ATOM 5013 O O . ALA A 1 646 ? 13.919 28.446 12.044 1.00 83.12 646 ALA A O 1
ATOM 5014 N N . TRP A 1 647 ? 16.025 27.938 11.468 1.00 89.75 647 TRP A N 1
ATOM 5015 C CA . TRP A 1 647 ? 16.516 28.027 12.848 1.00 89.75 647 TRP A CA 1
ATOM 5016 C C . TRP A 1 647 ? 16.584 29.468 13.373 1.00 89.75 647 TRP A C 1
ATOM 5018 O O . TRP A 1 647 ? 16.384 29.692 14.563 1.00 89.75 647 TRP A O 1
ATOM 5028 N N . GLY A 1 648 ? 16.784 30.460 12.504 1.00 89.00 648 GLY A N 1
ATOM 5029 C CA . GLY A 1 648 ? 16.746 31.878 12.866 1.00 89.00 648 GLY A CA 1
ATOM 5030 C C . G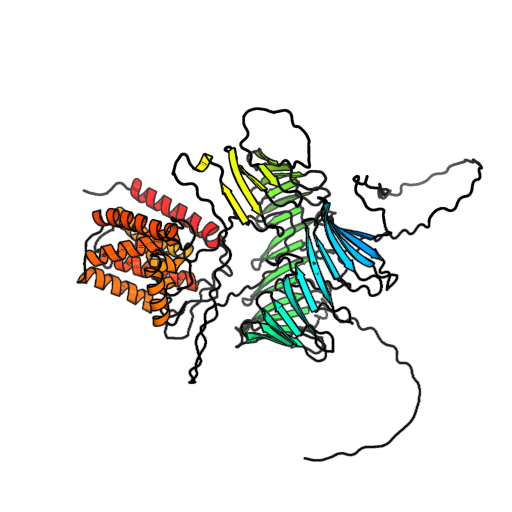LY A 1 648 ? 15.359 32.319 13.335 1.00 89.00 648 GLY A C 1
ATOM 5031 O O . GLY A 1 648 ? 15.250 33.014 14.344 1.00 89.00 648 GLY A O 1
ATOM 5032 N N . THR A 1 649 ? 14.291 31.846 12.681 1.00 88.00 649 THR A N 1
ATOM 5033 C CA . THR A 1 649 ? 12.911 32.088 13.132 1.00 88.00 649 THR A CA 1
ATOM 5034 C C . THR A 1 649 ? 12.636 31.439 14.485 1.00 88.00 649 THR A C 1
ATOM 5036 O O . THR A 1 649 ? 12.034 32.078 15.345 1.00 88.00 649 THR A O 1
ATOM 5039 N N . ILE A 1 650 ? 13.128 30.216 14.718 1.00 90.19 650 ILE A N 1
ATOM 5040 C CA . ILE A 1 650 ? 12.993 29.538 16.018 1.00 90.19 650 ILE A CA 1
ATOM 5041 C C . ILE A 1 650 ? 13.661 30.358 17.124 1.00 90.19 650 ILE A C 1
ATOM 5043 O O . ILE A 1 650 ? 13.029 30.640 18.138 1.00 90.19 650 ILE A O 1
ATOM 5047 N N . VAL A 1 651 ? 14.911 30.786 16.915 1.00 93.12 651 VAL A N 1
ATOM 5048 C CA . VAL A 1 651 ? 15.656 31.609 17.881 1.00 93.12 651 VAL A CA 1
ATOM 5049 C C . VAL A 1 651 ? 14.924 32.920 18.169 1.00 93.12 651 VAL A C 1
ATOM 5051 O O . VAL A 1 651 ? 14.783 33.297 19.332 1.00 93.12 651 VAL A O 1
ATOM 5054 N N . ALA A 1 652 ? 14.420 33.597 17.134 1.00 91.06 652 ALA A N 1
ATOM 5055 C CA . ALA A 1 652 ? 13.686 34.848 17.292 1.00 91.06 652 ALA A CA 1
ATOM 5056 C C . ALA A 1 652 ? 12.389 34.655 18.098 1.00 91.06 652 ALA A C 1
ATOM 5058 O O . ALA A 1 652 ? 12.161 35.368 19.075 1.00 91.06 652 ALA A O 1
ATOM 5059 N N . MET A 1 653 ? 11.565 33.663 17.743 1.00 89.88 653 MET A N 1
ATOM 5060 C CA . MET A 1 653 ? 10.304 33.386 18.437 1.00 89.88 653 MET A CA 1
ATOM 5061 C C . MET A 1 653 ? 10.521 32.905 19.873 1.00 89.88 653 MET A C 1
ATOM 5063 O O . MET A 1 653 ? 9.860 33.402 20.783 1.00 89.88 653 MET A O 1
ATOM 5067 N N . ALA A 1 654 ? 11.467 31.992 20.102 1.00 91.88 654 ALA A N 1
ATOM 5068 C CA . ALA A 1 654 ? 11.809 31.515 21.439 1.00 91.88 654 ALA A CA 1
ATOM 5069 C C . ALA A 1 654 ? 12.377 32.643 22.310 1.00 91.88 654 ALA A C 1
ATOM 5071 O O . ALA A 1 654 ? 12.058 32.728 23.494 1.00 91.88 654 ALA A O 1
ATOM 5072 N N . GLY A 1 655 ? 13.166 33.551 21.729 1.00 93.75 655 GLY A N 1
ATOM 5073 C CA . GLY A 1 655 ? 13.680 34.740 22.407 1.00 93.75 655 GLY A CA 1
ATOM 5074 C C . GLY A 1 655 ? 12.567 35.703 22.822 1.00 93.75 655 GLY A C 1
ATOM 5075 O O . GLY A 1 655 ? 12.506 36.100 23.986 1.00 93.75 655 GLY A O 1
ATOM 5076 N N . ILE A 1 656 ? 11.642 36.020 21.908 1.00 89.25 656 ILE A N 1
ATOM 5077 C CA . ILE A 1 656 ? 10.462 36.850 22.205 1.00 89.25 656 ILE A CA 1
ATOM 5078 C C . ILE A 1 656 ? 9.597 36.184 23.280 1.00 89.25 656 ILE A C 1
ATOM 5080 O O . ILE A 1 656 ? 9.250 36.825 24.271 1.00 89.25 656 ILE A O 1
ATOM 5084 N N . GLY A 1 657 ? 9.292 34.894 23.127 1.00 88.25 657 GLY A N 1
ATOM 5085 C CA . GLY A 1 657 ? 8.504 34.134 24.095 1.00 88.25 657 GLY A CA 1
ATOM 5086 C C . GLY A 1 657 ? 9.157 34.109 25.475 1.00 88.25 657 GLY A C 1
ATOM 5087 O O . GLY A 1 657 ? 8.487 34.339 26.476 1.00 88.25 657 GLY A O 1
ATOM 5088 N N . THR A 1 658 ? 10.478 33.942 25.534 1.00 93.19 658 THR A N 1
ATOM 5089 C CA . THR A 1 658 ? 11.236 33.967 26.791 1.00 93.19 658 THR A CA 1
ATOM 5090 C C . THR A 1 658 ? 11.206 35.352 27.424 1.00 93.19 658 THR A C 1
ATOM 5092 O O . THR A 1 658 ? 11.042 35.452 28.633 1.00 93.19 658 THR A O 1
ATOM 5095 N N . ALA A 1 659 ? 11.305 36.430 26.641 1.00 90.38 659 ALA A N 1
ATOM 5096 C CA . ALA A 1 659 ? 11.187 37.796 27.149 1.00 90.38 659 ALA A CA 1
ATOM 5097 C C . ALA A 1 659 ? 9.786 38.096 27.714 1.00 90.38 659 ALA A C 1
ATOM 5099 O O . ALA A 1 659 ? 9.664 38.833 28.692 1.00 90.38 659 ALA A O 1
ATOM 5100 N N . VAL A 1 660 ? 8.733 37.513 27.128 1.00 85.88 660 VAL A N 1
ATOM 5101 C CA . VAL A 1 660 ? 7.362 37.596 27.655 1.00 85.88 660 VAL A CA 1
ATOM 5102 C C . VAL A 1 660 ? 7.238 36.786 28.945 1.00 85.88 660 VAL A C 1
ATOM 5104 O O . VAL A 1 660 ? 6.867 37.351 29.971 1.00 85.88 660 VAL A O 1
ATOM 5107 N N . ILE A 1 661 ? 7.617 35.503 28.926 1.00 87.69 661 ILE A N 1
ATOM 5108 C CA . ILE A 1 661 ? 7.568 34.606 30.092 1.00 87.69 661 ILE A CA 1
ATOM 5109 C C . ILE A 1 661 ? 8.407 35.157 31.248 1.00 87.69 661 ILE A C 1
ATOM 5111 O O . ILE A 1 661 ? 7.977 35.098 32.394 1.00 87.69 661 ILE A O 1
ATOM 5115 N N . ALA A 1 662 ? 9.554 35.784 30.973 1.00 89.56 662 ALA A N 1
ATOM 5116 C CA . ALA A 1 662 ? 10.424 36.383 31.984 1.00 89.56 662 ALA A CA 1
ATOM 5117 C C . ALA A 1 662 ? 9.718 37.419 32.874 1.00 89.56 662 ALA A C 1
ATOM 5119 O O . ALA A 1 662 ? 10.159 37.640 34.002 1.00 89.56 662 ALA A O 1
ATOM 5120 N N . LYS A 1 663 ? 8.641 38.057 32.394 1.00 86.75 663 LYS A N 1
ATOM 5121 C CA . LYS A 1 663 ? 7.860 39.023 33.182 1.00 86.75 663 LYS A CA 1
ATOM 5122 C C . LYS A 1 663 ? 6.987 38.360 34.246 1.00 86.75 663 LYS A C 1
ATOM 5124 O O . LYS A 1 663 ? 6.679 39.006 35.239 1.00 86.75 663 LYS A O 1
ATOM 5129 N N . PHE A 1 664 ? 6.610 37.102 34.033 1.00 82.44 664 PHE A N 1
ATOM 5130 C CA . PHE A 1 664 ? 5.616 36.395 34.840 1.00 82.44 664 PHE A CA 1
ATOM 5131 C C . PHE A 1 664 ? 6.201 35.193 35.582 1.00 82.44 664 PHE A C 1
ATOM 5133 O O . PHE A 1 664 ? 5.705 34.835 36.645 1.00 82.44 664 PHE A O 1
ATOM 5140 N N . ILE A 1 665 ? 7.270 34.578 35.064 1.00 83.75 665 ILE A N 1
ATOM 5141 C CA . ILE A 1 665 ? 7.871 33.401 35.684 1.00 83.75 665 ILE A CA 1
ATOM 5142 C C . ILE A 1 665 ? 8.655 33.788 36.953 1.00 83.75 665 ILE A C 1
ATOM 5144 O O . ILE A 1 665 ? 9.540 34.665 36.907 1.00 83.75 665 ILE A O 1
ATOM 5148 N N . PRO A 1 666 ? 8.378 33.127 38.093 1.00 82.62 666 PRO A N 1
ATOM 5149 C CA . PRO A 1 666 ? 9.202 33.252 39.286 1.00 82.62 666 PRO A CA 1
ATOM 5150 C C . PRO A 1 666 ? 10.661 32.889 38.996 1.00 82.62 666 PRO A C 1
ATOM 5152 O O . PRO A 1 666 ? 10.973 32.171 38.050 1.00 82.62 666 PRO A O 1
ATOM 5155 N N . SER A 1 667 ? 11.585 33.359 39.833 1.00 76.62 667 SER A N 1
ATOM 5156 C CA . SER A 1 667 ? 13.001 32.978 39.706 1.00 76.62 667 SER A CA 1
ATOM 5157 C C . SER A 1 667 ? 13.249 31.502 40.028 1.00 76.62 667 SER A C 1
ATOM 5159 O O . SER A 1 667 ? 14.211 30.936 39.515 1.00 76.62 667 SER A O 1
ATOM 5161 N N . ALA A 1 668 ? 12.391 30.911 40.866 1.00 80.75 668 ALA A N 1
ATOM 5162 C CA . ALA A 1 668 ? 12.435 29.508 41.250 1.00 80.75 668 ALA A CA 1
ATOM 5163 C C . ALA A 1 668 ? 11.036 28.858 41.164 1.00 80.75 668 ALA A C 1
ATOM 5165 O O . ALA A 1 668 ? 10.398 28.635 42.193 1.00 80.75 668 ALA A O 1
ATOM 5166 N N . PRO A 1 669 ? 10.504 28.615 39.952 1.00 83.81 669 PRO A N 1
ATOM 5167 C CA . PRO A 1 669 ? 9.164 28.063 39.788 1.00 83.81 669 PRO A CA 1
ATOM 5168 C C . PRO A 1 669 ? 9.143 26.593 40.223 1.00 83.81 669 PRO A C 1
ATOM 5170 O O . PRO A 1 669 ? 9.696 25.728 39.544 1.00 83.81 669 PRO A O 1
ATOM 5173 N N . GLY A 1 670 ? 8.473 26.297 41.341 1.00 82.31 670 GLY A N 1
ATOM 5174 C CA . GLY A 1 670 ? 8.357 24.930 41.869 1.00 82.31 670 GLY A CA 1
ATOM 5175 C C . GLY A 1 670 ? 7.640 23.958 40.922 1.00 82.31 670 GLY A C 1
ATOM 5176 O O . GLY A 1 670 ? 7.873 22.755 40.982 1.00 82.31 670 GLY A O 1
ATOM 5177 N N . TRP A 1 671 ? 6.829 24.479 39.998 1.00 86.56 671 TRP A N 1
ATOM 5178 C CA . TRP A 1 671 ? 6.089 23.700 39.005 1.00 86.56 671 TRP A CA 1
ATOM 5179 C C . TRP A 1 671 ? 6.900 23.342 37.752 1.00 86.56 671 TRP A C 1
ATOM 5181 O O . TRP A 1 671 ? 6.534 22.413 37.034 1.00 86.56 671 TRP A O 1
ATOM 5191 N N . LEU A 1 672 ? 8.004 24.042 37.464 1.00 90.38 672 LEU A N 1
ATOM 5192 C CA . LEU A 1 672 ? 8.779 23.824 36.235 1.00 90.38 672 LEU A CA 1
ATOM 5193 C C . LEU A 1 672 ? 9.454 22.439 36.179 1.00 90.38 672 LEU A C 1
ATOM 5195 O O . LEU A 1 672 ? 9.363 21.797 35.132 1.00 90.38 672 LEU A O 1
ATOM 5199 N N . PRO A 1 673 ? 10.068 21.915 37.262 1.00 91.81 673 PRO A N 1
ATOM 5200 C CA . PRO A 1 673 ? 10.579 20.544 37.278 1.00 91.81 673 PRO A CA 1
ATOM 5201 C C . PRO A 1 673 ? 9.491 19.508 36.998 1.00 91.81 673 PRO A C 1
ATOM 5203 O O . PRO A 1 673 ? 9.726 18.548 36.266 1.00 91.81 673 PRO A O 1
ATOM 5206 N N . TYR A 1 674 ? 8.292 19.735 37.540 1.00 88.19 674 TYR A N 1
ATOM 5207 C CA . TYR A 1 674 ? 7.139 18.881 37.300 1.00 88.19 674 TYR A CA 1
ATOM 5208 C C . TYR A 1 674 ? 6.701 18.936 35.830 1.00 88.19 674 TYR A C 1
ATOM 5210 O O . TYR A 1 674 ? 6.541 17.886 35.218 1.00 88.19 674 TYR A O 1
ATOM 5218 N N . ALA A 1 675 ? 6.598 20.128 35.230 1.00 90.56 675 ALA A N 1
ATOM 5219 C CA . ALA A 1 675 ? 6.281 20.285 33.808 1.00 90.56 675 ALA A CA 1
ATOM 5220 C C . ALA A 1 675 ? 7.290 19.560 32.903 1.00 90.56 675 ALA A C 1
ATOM 5222 O O . ALA A 1 675 ? 6.904 18.866 31.965 1.00 90.56 675 ALA A O 1
ATOM 5223 N N . VAL A 1 676 ? 8.587 19.669 33.208 1.00 93.94 676 VAL A N 1
ATOM 5224 C CA . VAL A 1 676 ? 9.640 19.001 32.432 1.00 93.94 676 VAL A CA 1
ATOM 5225 C C . VAL A 1 676 ? 9.558 17.480 32.558 1.00 93.94 676 VAL A C 1
ATOM 5227 O O . VAL A 1 676 ? 9.593 16.772 31.548 1.00 93.94 676 VAL A O 1
ATOM 5230 N N . GLY A 1 677 ? 9.417 16.975 33.786 1.00 93.00 677 GLY A N 1
ATOM 5231 C CA . GLY A 1 677 ? 9.252 15.547 34.048 1.00 93.00 677 GLY A CA 1
ATOM 5232 C C . GLY A 1 677 ? 8.011 14.971 33.376 1.00 93.00 677 GLY A C 1
ATOM 5233 O O . GLY A 1 677 ? 8.076 13.916 32.749 1.00 93.00 677 GLY A O 1
ATOM 5234 N N . LEU A 1 678 ? 6.895 15.694 33.449 1.00 89.88 678 LEU A N 1
ATOM 5235 C CA . LEU A 1 678 ? 5.628 15.287 32.860 1.00 89.88 678 LEU A CA 1
ATOM 5236 C C . LEU A 1 678 ? 5.679 15.269 31.329 1.00 89.88 678 LEU A C 1
ATOM 5238 O O . LEU A 1 678 ? 5.150 14.339 30.727 1.00 89.88 678 LEU A O 1
ATOM 5242 N N . GLY A 1 679 ? 6.364 16.230 30.703 1.00 91.06 679 GLY A N 1
ATOM 5243 C CA . GLY A 1 679 ? 6.611 16.221 29.261 1.00 91.06 679 GLY A CA 1
ATOM 5244 C C . GLY A 1 679 ? 7.411 14.990 28.834 1.00 91.06 679 GLY A C 1
ATOM 5245 O O . GLY A 1 679 ? 6.984 14.248 27.950 1.00 91.06 679 GLY A O 1
ATOM 5246 N N . CYS A 1 680 ? 8.521 14.701 29.523 1.00 93.31 680 CYS A N 1
ATOM 5247 C CA . CYS A 1 680 ? 9.328 13.505 29.252 1.00 93.31 680 CYS A CA 1
ATOM 5248 C C . CYS A 1 680 ? 8.530 12.208 29.475 1.00 93.31 680 CYS A C 1
ATOM 5250 O O . CYS A 1 680 ? 8.678 11.245 28.722 1.00 93.31 680 CYS A O 1
ATOM 5252 N N . LEU A 1 681 ? 7.669 12.176 30.497 1.00 90.19 681 LEU A N 1
ATOM 5253 C CA . LEU A 1 681 ? 6.789 11.043 30.772 1.00 90.19 681 LEU A CA 1
ATOM 5254 C C . LEU A 1 681 ? 5.728 10.869 29.679 1.00 90.19 681 LEU A C 1
ATOM 5256 O O . LEU A 1 681 ? 5.482 9.743 29.260 1.00 90.19 681 LEU A O 1
ATOM 5260 N N . ALA A 1 682 ? 5.125 11.956 29.190 1.00 87.81 682 ALA A N 1
ATOM 5261 C CA . ALA A 1 682 ? 4.161 11.913 28.092 1.00 87.81 682 ALA A CA 1
ATOM 5262 C C . ALA A 1 682 ? 4.790 11.340 26.815 1.00 87.81 682 ALA A C 1
ATOM 5264 O O . ALA A 1 682 ? 4.171 10.521 26.136 1.00 87.81 682 ALA A O 1
ATOM 5265 N N . HIS A 1 683 ? 6.041 11.709 26.526 1.00 88.94 683 HIS A N 1
ATOM 5266 C CA . HIS A 1 683 ? 6.816 11.122 25.433 1.00 88.94 683 HIS A CA 1
ATOM 5267 C C . HIS A 1 683 ? 7.025 9.618 25.621 1.00 88.94 683 HIS A C 1
ATOM 5269 O O . HIS A 1 683 ? 6.682 8.829 24.743 1.00 88.94 683 HIS A O 1
ATOM 5275 N N . LEU A 1 684 ? 7.506 9.212 26.803 1.00 88.00 684 LEU A N 1
ATOM 5276 C CA . LEU A 1 684 ? 7.746 7.808 27.147 1.00 88.00 684 LEU A CA 1
ATOM 5277 C C . LEU A 1 684 ? 6.475 6.951 27.042 1.00 88.00 684 LEU A C 1
ATOM 5279 O O . LEU A 1 684 ? 6.509 5.840 26.5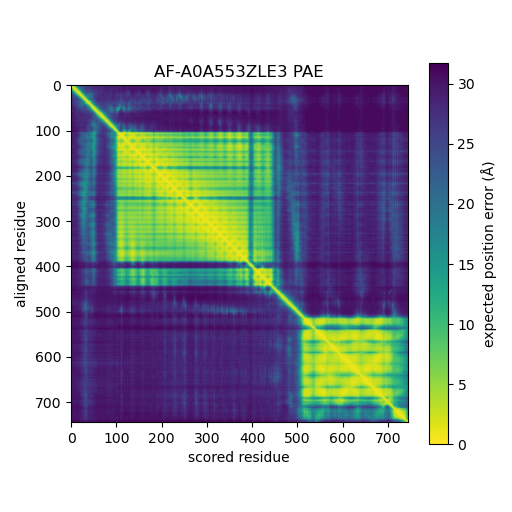09 1.00 88.00 684 LEU A O 1
ATOM 5283 N N . LEU A 1 685 ? 5.349 7.464 27.545 1.00 83.19 685 LEU A N 1
ATOM 5284 C CA . LEU A 1 685 ? 4.044 6.811 27.453 1.00 83.19 685 LEU A CA 1
ATOM 5285 C C . LEU A 1 685 ? 3.578 6.712 25.999 1.00 83.19 685 LEU A C 1
ATOM 5287 O O . LEU A 1 685 ? 3.145 5.639 25.587 1.00 83.19 685 LEU A O 1
ATOM 5291 N N . GLY A 1 686 ? 3.722 7.787 25.219 1.00 78.06 686 GLY A N 1
ATOM 5292 C CA . GLY A 1 686 ? 3.410 7.793 23.789 1.00 78.06 686 GLY A CA 1
ATOM 5293 C C . GLY A 1 686 ? 4.174 6.709 23.030 1.00 78.06 686 GLY A C 1
ATOM 5294 O O . GLY A 1 686 ? 3.574 5.925 22.299 1.00 78.06 686 GLY A O 1
ATOM 5295 N N . ASP A 1 687 ? 5.473 6.582 23.287 1.00 77.94 687 ASP A N 1
ATOM 5296 C CA . ASP A 1 687 ? 6.305 5.544 22.676 1.00 77.94 687 ASP A CA 1
ATOM 5297 C C . ASP A 1 687 ? 5.927 4.124 23.123 1.00 77.94 687 ASP A C 1
ATOM 5299 O O . ASP A 1 687 ? 6.005 3.177 22.334 1.00 77.94 687 ASP A O 1
ATOM 5303 N N . SER A 1 688 ? 5.445 3.981 24.359 1.00 77.50 688 SER A N 1
ATOM 5304 C CA . SER A 1 688 ? 4.980 2.705 24.919 1.00 77.50 688 SER A CA 1
ATOM 5305 C C . SER A 1 688 ? 3.648 2.235 24.329 1.00 77.50 688 SER A C 1
ATOM 5307 O O . SER A 1 688 ? 3.337 1.052 24.434 1.00 77.50 688 SER A O 1
ATOM 5309 N N . ILE A 1 689 ? 2.870 3.127 23.703 1.00 71.25 689 ILE A N 1
ATOM 5310 C CA . ILE A 1 689 ? 1.590 2.800 23.045 1.00 71.25 689 ILE A CA 1
ATOM 5311 C C . ILE A 1 689 ? 1.808 2.208 21.635 1.00 71.25 689 ILE A C 1
ATOM 5313 O O . ILE A 1 689 ? 0.881 1.682 21.015 1.00 71.25 689 ILE A O 1
ATOM 5317 N N . THR A 1 690 ? 3.046 2.245 21.128 1.00 61.88 690 THR A N 1
ATOM 5318 C CA . THR A 1 690 ? 3.424 1.732 19.804 1.00 61.88 690 THR A CA 1
ATOM 5319 C C . THR A 1 690 ? 4.100 0.360 19.872 1.00 61.88 690 THR A C 1
ATOM 5321 O O . THR A 1 690 ? 4.714 0.007 20.877 1.00 61.88 690 THR A O 1
ATOM 5324 N N . LYS A 1 691 ? 4.100 -0.374 18.746 1.00 49.06 691 LYS A N 1
ATOM 5325 C CA . LYS A 1 691 ? 4.701 -1.721 18.612 1.00 49.06 691 LYS A CA 1
ATOM 5326 C C . LYS A 1 691 ? 6.209 -1.831 18.870 1.00 49.06 691 LYS A C 1
ATOM 5328 O O . LYS A 1 691 ? 6.780 -2.912 18.775 1.00 49.06 691 LYS A O 1
ATOM 5333 N N . GLN A 1 692 ? 6.892 -0.710 19.091 1.00 60.00 692 GLN A N 1
ATOM 5334 C CA . GLN A 1 692 ? 8.327 -0.700 19.379 1.00 60.00 692 GLN A CA 1
ATOM 5335 C C . GLN A 1 692 ? 8.622 -0.726 20.887 1.00 60.00 692 GLN A C 1
ATOM 5337 O O . GLN A 1 692 ? 9.759 -1.043 21.260 1.00 60.00 692 GLN A O 1
ATOM 5342 N N . GLY A 1 693 ? 7.623 -0.408 21.728 1.00 64.75 693 GLY A N 1
ATOM 5343 C CA . GLY A 1 693 ? 7.737 -0.271 23.181 1.00 64.75 693 GLY A CA 1
ATOM 5344 C C . GLY A 1 693 ? 8.812 0.730 23.628 1.00 64.75 693 GLY A C 1
ATOM 5345 O O . GLY A 1 693 ? 9.614 1.227 22.831 1.00 64.75 693 GLY A O 1
ATOM 5346 N N . ALA A 1 694 ? 8.892 0.988 24.933 1.00 74.81 694 ALA A N 1
ATOM 5347 C CA . ALA A 1 694 ? 9.959 1.813 25.504 1.00 74.81 694 ALA A CA 1
ATOM 5348 C C . ALA A 1 694 ? 10.801 1.045 26.542 1.00 74.81 694 ALA A C 1
ATOM 5350 O O . ALA A 1 694 ? 10.266 0.206 27.275 1.00 74.81 694 ALA A O 1
ATOM 5351 N N . PRO A 1 695 ? 12.120 1.295 26.645 1.00 80.62 695 PRO A N 1
ATOM 5352 C CA . PRO A 1 695 ? 12.985 0.676 27.649 1.00 80.62 695 PRO A CA 1
ATOM 5353 C C . PRO A 1 695 ? 12.858 1.382 29.012 1.00 80.62 695 PRO A C 1
ATOM 5355 O O . PRO A 1 695 ? 13.777 2.063 29.465 1.00 80.62 695 PRO A O 1
ATOM 5358 N N . TRP A 1 696 ? 11.720 1.209 29.696 1.00 83.00 696 TRP A N 1
ATOM 5359 C CA . TRP A 1 696 ? 11.416 1.919 30.953 1.00 83.00 696 TRP A CA 1
ATOM 5360 C C . TRP A 1 696 ? 12.528 1.795 32.001 1.00 83.00 696 TRP A C 1
ATOM 5362 O O . TRP A 1 696 ? 12.811 2.763 32.705 1.00 83.00 696 TRP A O 1
ATOM 5372 N N . LEU A 1 697 ? 13.163 0.620 32.075 1.00 84.88 697 LEU A N 1
ATOM 5373 C CA . LEU A 1 697 ? 14.189 0.275 33.060 1.00 84.88 697 LEU A CA 1
ATOM 5374 C C . LEU A 1 697 ? 15.605 0.197 32.464 1.00 84.88 697 LEU A C 1
ATOM 5376 O O . LEU A 1 697 ? 16.423 -0.588 32.947 1.00 84.88 697 LEU A O 1
ATOM 5380 N N . TRP A 1 698 ? 15.909 0.970 31.413 1.00 81.94 698 TRP A N 1
ATOM 5381 C CA . TRP A 1 698 ? 17.280 1.084 30.893 1.00 81.94 698 TRP A CA 1
ATOM 5382 C C . TRP A 1 698 ? 18.292 1.258 32.055 1.00 81.94 698 TRP A C 1
ATOM 5384 O O . TRP A 1 698 ? 18.032 2.064 32.952 1.00 81.94 698 TRP A O 1
ATOM 5394 N N . PRO A 1 699 ? 19.418 0.510 32.092 1.00 79.19 699 PRO A N 1
ATOM 5395 C CA . PRO A 1 699 ? 20.029 -0.274 31.009 1.00 79.19 699 PRO A CA 1
ATOM 5396 C C . PRO A 1 699 ? 19.523 -1.720 30.867 1.00 79.19 699 PRO A C 1
ATOM 5398 O O . PRO A 1 699 ? 20.081 -2.482 30.073 1.00 79.19 699 PRO A O 1
ATOM 5401 N N . LEU A 1 700 ? 18.483 -2.129 31.605 1.00 80.56 700 LEU A N 1
ATOM 5402 C CA . LEU A 1 700 ? 17.852 -3.428 31.371 1.00 80.56 700 LEU A CA 1
ATOM 5403 C C . LEU A 1 700 ? 17.251 -3.463 29.962 1.00 80.56 700 LEU A C 1
ATOM 5405 O O . LEU A 1 700 ? 16.657 -2.493 29.493 1.00 80.56 700 LEU A O 1
ATOM 5409 N N . LYS A 1 701 ? 17.407 -4.600 29.279 1.00 71.81 701 LYS A N 1
ATOM 5410 C CA . LYS A 1 701 ? 17.007 -4.759 27.870 1.00 71.81 701 LYS A CA 1
ATOM 5411 C C . LYS A 1 701 ? 15.492 -4.911 27.671 1.00 71.81 701 LYS A C 1
ATOM 5413 O O . LYS A 1 701 ? 15.039 -4.981 26.532 1.00 71.81 701 LYS A O 1
ATOM 5418 N N . ASN A 1 702 ? 14.716 -4.982 28.751 1.00 74.19 702 ASN A N 1
ATOM 5419 C CA . ASN A 1 702 ? 13.270 -5.167 28.703 1.00 74.19 702 ASN A CA 1
ATOM 5420 C C . ASN A 1 702 ? 12.590 -3.901 28.171 1.00 74.19 702 ASN A C 1
ATOM 5422 O O . ASN A 1 702 ? 12.797 -2.805 28.693 1.00 74.19 702 ASN A O 1
ATOM 5426 N N . ARG A 1 703 ? 11.748 -4.073 27.152 1.00 75.38 703 ARG A N 1
ATOM 5427 C CA . ARG A 1 703 ? 10.861 -3.028 26.640 1.00 75.38 703 ARG A CA 1
ATOM 5428 C C . ARG A 1 703 ? 9.442 -3.302 27.113 1.00 75.38 703 ARG A C 1
ATOM 5430 O O . ARG A 1 703 ? 9.024 -4.455 27.167 1.00 75.38 703 ARG A O 1
ATOM 5437 N N . TYR A 1 704 ? 8.737 -2.241 27.472 1.00 70.88 704 TYR A N 1
ATOM 5438 C CA . TYR A 1 704 ? 7.352 -2.295 27.913 1.00 70.88 704 TYR A CA 1
ATOM 5439 C C . TYR A 1 704 ? 6.476 -1.707 26.814 1.00 70.88 704 TYR A C 1
ATOM 5441 O O . TYR A 1 704 ? 6.752 -0.619 26.304 1.00 70.88 704 TYR A O 1
ATOM 5449 N N . GLU A 1 705 ? 5.451 -2.461 26.440 1.00 67.56 705 GLU A N 1
ATOM 5450 C CA . GLU A 1 705 ? 4.521 -2.147 25.363 1.00 67.56 705 GLU A CA 1
ATOM 5451 C C . GLU A 1 705 ? 3.095 -2.266 25.904 1.00 67.56 705 GLU A C 1
ATOM 5453 O O . GLU A 1 705 ? 2.742 -3.246 26.562 1.00 67.56 705 GLU A O 1
ATOM 5458 N N . ILE A 1 706 ? 2.282 -1.247 25.645 1.00 60.84 706 ILE A N 1
ATOM 5459 C CA . ILE A 1 706 ? 0.856 -1.201 25.955 1.00 60.84 706 ILE A CA 1
ATOM 5460 C C . ILE A 1 706 ? 0.143 -1.040 24.614 1.00 60.84 706 ILE A C 1
ATOM 5462 O O . ILE A 1 706 ? -0.104 0.072 24.152 1.00 60.84 706 ILE A O 1
ATOM 5466 N N . VAL A 1 707 ? -0.147 -2.156 23.944 1.00 51.38 707 VAL A N 1
ATOM 5467 C CA . VAL A 1 707 ? -0.749 -2.133 22.602 1.00 51.38 707 VAL A CA 1
ATOM 5468 C C . VAL A 1 707 ? -2.197 -1.679 22.678 1.00 51.38 707 VAL A C 1
ATOM 5470 O O . VAL A 1 707 ? -3.100 -2.487 22.875 1.00 51.38 707 VAL A O 1
ATOM 5473 N N . ILE A 1 708 ? -2.428 -0.383 22.482 1.00 54.44 708 ILE A N 1
ATOM 5474 C CA . ILE A 1 708 ? -3.779 0.159 22.285 1.00 54.44 708 ILE A CA 1
ATOM 5475 C C . ILE A 1 708 ? -4.042 0.373 20.784 1.00 54.44 708 ILE A C 1
ATOM 5477 O O . ILE A 1 708 ? -5.183 0.262 20.342 1.00 54.44 708 ILE A O 1
ATOM 5481 N N . ILE A 1 709 ? -3.011 0.639 19.962 1.00 45.69 709 ILE A N 1
ATOM 5482 C CA . ILE A 1 709 ? -3.172 1.020 18.545 1.00 45.69 709 ILE A CA 1
ATOM 5483 C C . ILE A 1 709 ? -2.085 0.371 17.676 1.00 45.69 709 ILE A C 1
ATOM 5485 O O . ILE A 1 709 ? -0.905 0.393 18.009 1.00 45.69 709 ILE A O 1
ATOM 5489 N N . GLN A 1 710 ? -2.475 -0.208 16.533 1.00 44.09 710 GLN A N 1
ATOM 5490 C CA . GLN A 1 710 ? -1.545 -0.940 15.660 1.00 44.09 710 GLN A CA 1
ATOM 5491 C C . GLN A 1 710 ? -0.753 -0.053 14.684 1.00 44.09 710 GLN A C 1
ATOM 5493 O O . GLN A 1 710 ? 0.357 -0.443 14.334 1.00 44.09 710 GLN A O 1
ATOM 5498 N N . HIS A 1 711 ? -1.282 1.118 14.304 1.00 44.69 711 HIS A N 1
ATOM 5499 C CA . HIS A 1 711 ? -0.638 2.136 13.460 1.00 44.69 711 HIS A CA 1
ATOM 5500 C C . HIS A 1 711 ? -1.240 3.515 13.774 1.00 44.69 711 HIS A C 1
ATOM 5502 O O . HIS A 1 711 ? -2.411 3.743 13.473 1.00 44.69 711 HIS A O 1
ATOM 5508 N N . SER A 1 712 ? -0.462 4.451 14.321 1.00 40.44 712 SER A N 1
ATOM 5509 C CA . SER A 1 712 ? -0.831 5.871 14.332 1.00 40.44 712 SER A CA 1
ATOM 5510 C C . SER A 1 712 ? -0.339 6.520 13.034 1.00 40.44 712 SER A C 1
ATOM 5512 O O . SER A 1 712 ? 0.636 7.261 13.011 1.00 40.44 712 SER A O 1
ATOM 5514 N N . GLY A 1 713 ? -1.014 6.243 11.913 1.00 42.19 713 GLY A N 1
ATOM 5515 C CA . GLY A 1 713 ? -1.172 7.344 10.954 1.00 42.19 713 GLY A CA 1
ATOM 5516 C C . GLY A 1 713 ? -1.908 8.468 11.689 1.00 42.19 713 GLY A C 1
ATOM 5517 O O . GLY A 1 713 ? -2.646 8.141 12.621 1.00 42.19 713 GLY A O 1
ATOM 5518 N N . ASN A 1 714 ? -1.728 9.737 11.309 1.00 51.00 714 ASN A N 1
ATOM 5519 C CA . ASN A 1 714 ? -2.226 10.936 12.018 1.00 51.00 714 ASN A CA 1
ATOM 5520 C C . ASN A 1 714 ? -3.675 10.866 12.568 1.00 51.00 714 ASN A C 1
ATOM 5522 O O . ASN A 1 714 ? -4.042 11.677 13.394 1.00 51.00 714 ASN A O 1
ATOM 5526 N N . LYS A 1 715 ? -4.504 9.880 12.206 1.00 49.97 715 LYS A N 1
ATOM 5527 C CA . LYS A 1 715 ? -5.815 9.554 12.789 1.00 49.97 715 LYS A CA 1
ATOM 5528 C C . LYS A 1 715 ? -5.917 9.594 14.316 1.00 49.97 715 LYS A C 1
ATOM 5530 O O . LYS A 1 715 ? -6.879 10.166 14.801 1.00 49.97 715 LYS A O 1
ATOM 5535 N N . LEU A 1 716 ? -4.993 9.022 15.098 1.00 53.12 716 LEU A N 1
ATOM 5536 C CA . LEU A 1 716 ? -5.097 9.138 16.570 1.00 53.12 716 LEU A CA 1
ATOM 5537 C C . LEU A 1 716 ? -5.033 10.609 16.999 1.00 53.12 716 LEU A C 1
ATOM 5539 O O . LEU A 1 71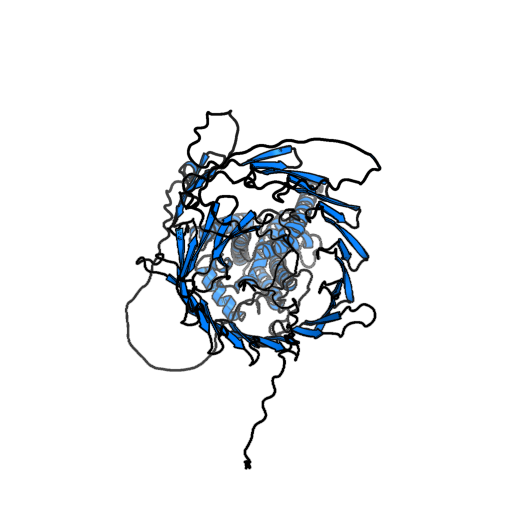6 ? -5.788 11.046 17.863 1.00 53.12 716 LEU A O 1
ATOM 5543 N N . GLU A 1 717 ? -4.146 11.369 16.367 1.00 53.78 717 GLU A N 1
ATOM 5544 C CA . GLU A 1 717 ? -3.948 12.786 16.639 1.00 53.78 717 GLU A CA 1
ATOM 5545 C C . GLU A 1 717 ? -5.152 13.587 16.154 1.00 53.78 717 GLU A C 1
ATOM 5547 O O . GLU A 1 717 ? -5.788 14.256 16.954 1.00 53.78 717 GLU A O 1
ATOM 5552 N N . THR A 1 718 ? -5.542 13.445 14.888 1.00 53.47 718 THR A N 1
ATOM 5553 C CA . THR A 1 718 ? -6.602 14.230 14.249 1.00 53.47 718 THR A CA 1
ATOM 5554 C C . THR A 1 718 ? -8.013 13.831 14.695 1.00 53.47 718 THR A C 1
ATOM 5556 O O . THR A 1 718 ? -8.871 14.699 14.835 1.00 53.47 718 THR A O 1
ATOM 5559 N N . GLU A 1 719 ? -8.286 12.540 14.914 1.00 50.59 719 GLU A N 1
ATOM 5560 C CA . GLU A 1 719 ? -9.640 12.016 15.171 1.00 50.59 719 GLU A CA 1
ATOM 5561 C C . GLU A 1 719 ? -9.945 11.820 16.664 1.00 50.59 719 GLU A C 1
ATOM 5563 O O . GLU A 1 719 ? -11.116 11.751 17.030 1.00 50.59 719 GLU A O 1
ATOM 5568 N N . ILE A 1 720 ? -8.932 11.742 17.538 1.00 54.00 720 ILE A N 1
ATOM 5569 C CA . ILE A 1 720 ? -9.131 11.492 18.979 1.00 54.00 720 ILE A CA 1
ATOM 5570 C C . ILE A 1 720 ? -8.455 12.572 19.830 1.00 54.00 720 ILE A C 1
ATOM 5572 O O . ILE A 1 720 ? -9.124 13.217 20.638 1.00 54.00 720 ILE A O 1
ATOM 5576 N N . LEU A 1 721 ? -7.157 12.823 19.636 1.00 53.81 721 LEU A N 1
ATOM 5577 C CA . LEU A 1 721 ? -6.398 13.747 20.481 1.00 53.81 721 LEU A CA 1
ATOM 5578 C C . LEU A 1 721 ? -6.814 15.210 20.259 1.00 53.81 721 LEU A C 1
ATOM 5580 O O . LEU A 1 721 ? -7.037 15.923 21.232 1.00 53.81 721 LEU A O 1
ATOM 5584 N N . THR A 1 722 ? -6.977 15.651 19.006 1.00 54.19 722 THR A N 1
ATOM 5585 C CA . THR A 1 722 ? -7.375 17.018 18.625 1.00 54.19 722 THR A CA 1
ATOM 5586 C C . THR A 1 722 ? -8.803 17.366 19.075 1.00 54.19 722 THR A C 1
ATOM 5588 O O . THR A 1 722 ? -8.989 18.458 19.615 1.00 54.19 722 THR A O 1
ATOM 5591 N N . PRO A 1 723 ? -9.820 16.488 18.948 1.00 56.69 723 PRO A N 1
ATOM 5592 C CA . PRO A 1 723 ? -11.154 16.752 19.493 1.00 56.69 723 PRO A CA 1
ATOM 5593 C C . PRO A 1 723 ? -11.180 16.793 21.023 1.00 56.69 723 PRO A C 1
ATOM 5595 O O . PRO A 1 723 ? -11.761 17.715 21.594 1.00 56.69 723 PRO A O 1
ATOM 5598 N N . ILE A 1 724 ? -10.508 15.845 21.695 1.00 57.00 724 ILE A N 1
ATOM 5599 C CA . ILE A 1 724 ? -10.365 15.862 23.160 1.00 57.00 724 ILE A CA 1
ATOM 5600 C C . ILE A 1 724 ? -9.650 17.147 23.598 1.00 57.00 724 ILE A C 1
ATOM 5602 O O . ILE A 1 724 ? -10.078 17.785 24.555 1.00 57.00 724 ILE A O 1
ATOM 5606 N N . MET A 1 725 ? -8.629 17.578 22.852 1.00 55.94 725 MET A N 1
ATOM 5607 C CA . MET A 1 725 ? -7.916 18.843 23.045 1.00 55.94 725 MET A CA 1
ATOM 5608 C C . MET A 1 725 ? -8.801 20.071 22.892 1.00 55.94 725 MET A C 1
ATOM 5610 O O . MET A 1 725 ? -8.756 20.965 23.735 1.00 55.94 725 MET A O 1
ATOM 5614 N N . GLY A 1 726 ? -9.604 20.130 21.828 1.00 52.97 726 GLY A N 1
ATOM 5615 C CA . GLY A 1 726 ? -10.543 21.222 21.599 1.00 52.97 726 GLY A CA 1
ATOM 5616 C C . GLY A 1 726 ? -11.541 21.336 22.747 1.00 52.97 726 GLY A C 1
ATOM 5617 O O . GLY A 1 726 ? -11.754 22.426 23.270 1.00 52.97 726 GLY A O 1
ATOM 5618 N N . ILE A 1 727 ? -12.076 20.204 23.210 1.00 58.38 727 ILE A N 1
ATOM 5619 C CA . ILE A 1 727 ? -13.015 20.157 24.335 1.00 58.38 727 ILE A CA 1
ATOM 5620 C C . ILE A 1 727 ? -12.320 20.546 25.644 1.00 58.38 727 ILE A C 1
ATOM 5622 O O . ILE A 1 727 ? -12.821 21.415 26.349 1.00 58.38 727 ILE A O 1
ATOM 5626 N N . ALA A 1 728 ? -11.155 19.976 25.961 1.00 52.09 728 ALA A N 1
ATOM 5627 C CA . ALA A 1 728 ? -10.410 20.292 27.180 1.00 52.09 728 ALA A CA 1
ATOM 5628 C C . ALA A 1 728 ? -9.991 21.770 27.231 1.00 52.09 728 ALA A C 1
ATOM 5630 O O . ALA A 1 728 ? -10.126 22.404 28.273 1.00 52.09 728 ALA A O 1
ATOM 5631 N N . THR A 1 729 ? -9.565 22.343 26.099 1.00 51.44 729 THR A N 1
ATOM 5632 C CA . THR A 1 729 ? -9.214 23.768 25.973 1.00 51.44 729 THR A CA 1
ATOM 5633 C C . THR A 1 729 ? -10.438 24.657 26.152 1.00 51.44 729 THR A C 1
ATOM 5635 O O . THR A 1 729 ? -10.370 25.640 26.882 1.00 51.44 729 THR A O 1
ATOM 5638 N N . VAL A 1 730 ? -11.576 24.308 25.542 1.00 55.28 730 VAL A N 1
ATOM 5639 C CA . VAL A 1 730 ? -12.843 25.035 25.726 1.00 55.28 730 VAL A CA 1
ATOM 5640 C C . VAL A 1 730 ? -13.319 24.948 27.175 1.00 55.28 730 VAL A C 1
ATOM 5642 O O . VAL A 1 730 ? -13.762 25.952 27.718 1.00 55.28 730 VAL A O 1
ATOM 5645 N N . VAL A 1 731 ? -13.184 23.792 27.828 1.00 57.84 731 VAL A N 1
ATOM 5646 C CA . VAL A 1 731 ? -13.538 23.601 29.242 1.00 57.84 731 VAL A CA 1
ATOM 5647 C C . VAL A 1 731 ? -12.614 24.412 30.153 1.00 57.84 731 VAL A C 1
ATOM 5649 O O . VAL A 1 731 ? -13.102 25.097 31.045 1.00 57.84 731 VAL A O 1
ATOM 5652 N N . LEU A 1 732 ? -11.302 24.413 29.913 1.00 53.78 732 LEU A N 1
ATOM 5653 C CA . LEU A 1 732 ? -10.343 25.237 30.658 1.00 53.78 732 LEU A CA 1
ATOM 5654 C C . LEU A 1 732 ? -10.593 26.735 30.454 1.00 53.78 732 LEU A C 1
ATOM 5656 O O . LEU A 1 732 ? -10.621 27.480 31.431 1.00 53.78 732 LEU A O 1
ATOM 5660 N N . LEU A 1 733 ? -10.824 27.181 29.215 1.00 53.56 733 LEU A N 1
ATOM 5661 C CA . LEU A 1 733 ? -11.203 28.564 28.905 1.00 53.56 733 LEU A CA 1
ATOM 5662 C C . LEU A 1 733 ? -12.542 28.942 29.548 1.00 53.56 733 LEU A C 1
ATOM 5664 O O . LEU A 1 733 ? -12.679 30.045 30.058 1.00 53.56 733 LEU A O 1
ATOM 5668 N N . TRP A 1 734 ? -13.508 28.025 29.593 1.00 58.50 734 TRP A N 1
ATOM 5669 C CA . TRP A 1 734 ? -14.778 28.217 30.289 1.00 58.50 734 TRP A CA 1
ATOM 5670 C C . TRP A 1 734 ? -14.571 28.370 31.799 1.00 58.50 734 TRP A C 1
ATOM 5672 O O . TRP A 1 734 ? -15.042 29.336 32.387 1.00 58.50 734 TRP A O 1
ATOM 5682 N N . PHE A 1 735 ? -13.814 27.474 32.436 1.00 55.69 735 PHE A N 1
ATOM 5683 C CA . PHE A 1 735 ? -13.532 27.558 33.870 1.00 55.69 735 PHE A CA 1
ATOM 5684 C C . PHE A 1 735 ? -12.704 28.792 34.235 1.00 55.69 735 PHE A C 1
ATOM 5686 O O . PHE A 1 735 ? -12.951 29.388 35.277 1.00 55.69 735 PHE A O 1
ATOM 5693 N N . THR A 1 736 ? -11.764 29.214 33.393 1.00 54.25 736 THR A N 1
ATOM 5694 C CA . THR A 1 736 ? -10.946 30.412 33.649 1.00 54.25 736 THR A CA 1
ATOM 5695 C C . THR A 1 736 ? -11.682 31.717 33.356 1.00 54.25 736 THR A C 1
ATOM 5697 O O . THR A 1 736 ? -11.472 32.689 34.071 1.00 54.25 736 THR A O 1
ATOM 5700 N N . ALA A 1 737 ? -12.567 31.753 32.357 1.00 53.72 737 ALA A N 1
ATOM 5701 C CA . ALA A 1 737 ? -13.311 32.960 31.995 1.00 53.72 737 ALA A CA 1
ATOM 5702 C C . ALA A 1 737 ? -14.621 33.145 32.780 1.00 53.72 737 ALA A C 1
ATOM 5704 O O . ALA A 1 737 ? -15.101 34.272 32.892 1.00 53.72 737 ALA A O 1
ATOM 5705 N N . LEU A 1 738 ? -15.229 32.061 33.283 1.00 50.97 738 LEU A N 1
ATOM 5706 C CA . LEU A 1 738 ? -16.576 32.084 33.873 1.00 50.97 738 LEU A CA 1
ATOM 5707 C C . LEU A 1 738 ? -16.645 31.601 35.323 1.00 50.97 738 LEU A C 1
ATOM 5709 O O . LEU A 1 738 ? -17.724 31.679 35.909 1.00 50.97 738 LEU A O 1
ATOM 5713 N N . SER A 1 739 ? -15.544 31.144 35.933 1.00 46.44 739 SER A N 1
ATOM 5714 C CA . SER A 1 739 ? -15.534 30.964 37.389 1.00 46.44 739 SER A CA 1
ATOM 5715 C C . SER A 1 739 ? -15.446 32.341 38.049 1.00 46.44 739 SER A C 1
ATOM 5717 O O . SER A 1 739 ? -14.443 33.033 37.865 1.00 46.44 739 SER A O 1
ATOM 5719 N N . PRO A 1 740 ? -16.453 32.769 38.831 1.00 45.47 740 PRO A N 1
ATOM 5720 C CA . PRO A 1 740 ? -16.304 33.943 39.670 1.00 45.47 740 PRO A CA 1
ATOM 5721 C C . PRO A 1 740 ? -15.209 33.625 40.686 1.00 45.47 740 PRO A C 1
ATOM 5723 O O . PRO A 1 740 ? -15.334 32.653 41.431 1.00 45.47 740 PRO A O 1
ATOM 5726 N N . HIS A 1 741 ? -14.136 34.414 40.707 1.00 47.91 741 HIS A N 1
ATOM 5727 C CA . HIS A 1 741 ? -13.132 34.345 41.765 1.00 47.91 741 HIS A CA 1
ATOM 5728 C C . HIS A 1 741 ? -13.826 34.383 43.137 1.00 47.91 741 HIS A C 1
ATOM 5730 O O . HIS A 1 741 ? -14.485 35.384 43.441 1.00 47.91 741 HIS A O 1
ATOM 5736 N N . PRO A 1 742 ? -13.676 33.367 44.004 1.00 42.38 742 PRO A N 1
ATOM 5737 C CA . PRO A 1 742 ? -13.891 33.581 45.413 1.00 42.38 742 PRO A CA 1
ATOM 5738 C C . PRO A 1 742 ? -12.592 34.175 45.975 1.00 42.38 742 PRO A C 1
ATOM 5740 O O . PRO A 1 742 ? -11.609 33.468 46.163 1.00 42.38 742 PRO A O 1
ATOM 5743 N N . PHE A 1 743 ? -12.661 35.479 46.251 1.00 38.66 743 PHE A N 1
ATOM 5744 C CA . PHE A 1 743 ? -11.791 36.273 47.131 1.00 38.66 743 PHE A CA 1
ATOM 5745 C C . PHE A 1 743 ? -10.457 36.815 46.577 1.00 38.66 743 PHE A C 1
ATOM 5747 O O . PHE A 1 743 ? -9.516 36.082 46.290 1.00 38.66 743 PHE A O 1
ATOM 5754 N N . SER A 1 744 ? -10.467 38.151 46.417 1.00 33.53 744 SER A N 1
ATOM 5755 C CA . SER A 1 744 ? -9.585 39.159 47.054 1.00 33.53 744 SER A CA 1
ATOM 5756 C C . SER A 1 744 ? -8.257 38.717 47.654 1.00 33.53 744 SER A C 1
ATOM 5758 O O . SER A 1 744 ? -8.303 37.846 48.554 1.00 33.53 744 SER A O 1
#

Nearest PDB structures (foldseek):
  8qja-assembly2_B  TM=8.494E-01  e=3.126E-22  Advenella mimigardefordensis DPN7
  8qja-assembly1_A  TM=8.514E-01  e=1.696E-21  Advenella mimigardefordensis DPN7
  8qja-assembly3_C  TM=8.512E-01  e=1.696E-21  Advenella mimigardefordensis DPN7
  8qjc-assembly1_A  TM=8.815E-01  e=1.230E-20  Salmonella bongori N268-08
  7q97-assembly1_B  TM=7.384E-01  e=6.046E-23  Pseudomonas protegens Pf-5

Sequence (744 aa):
MHRWHGPGRSRHGQGVPFRHRHRPAWCPVACLHPHIRVIDPHRAPHRAVVVLHHRPAPGNRHRRDNLRHRVRDAAALPKTRDRRTRTAPVRPALAPDAHPPRDDWAVHDPETGRTRYFSDALHAPGLALPNEVTDRNGHRITFDYADETGIPYAIRHSAGCELKLTCDESGRLTALHLVGVSEDGTDQLIRSYGHDEDGNLTTVTNSAGGVTRFAYDAEHRMTAWVESNGFRYEYTYDHRHRCLTQSGAEGHSANRFTYGEADPQTGHRTTTRTNGEGFASRYLINDRLQVLAITDPLGHTTLTTYDTGDRPLTITDPLGNTTHLTYGEDGRLVSILRPDGSTSTAAYTDLGLPTESTRCDGLTFRQEYDAKGNRIAVTDPTGRIIRFTRFTRFTRFTRFTRFTRFTRFTHDDRGGVTSITGPLGSVTRIECDEAGLPLTINFGEQWFAASGGAALLRCNRHHRVDAPLRAGRSAAQGAPPPIFRGTHAGSVCAVVEGVSPCTPDGEDERTMMGHSHAMSGALLFAGTTPFLPPMVMHAHLAPEEILMGTVLCAGAALLPDLDHHDGTIANFLGPVSKTLCRFVAWISGGHRHATHSLFFVALMTVGTWAGVTYLGRPFTLGLTFFLLALAVRALNLCPPGHGFSAWGTIVAMAGIGTAVIAKFIPSAPGWLPYAVGLGCLAHLLGDSITKQGAPWLWPLKNRYEIVIIQHSGNKLETEILTPIMGIATVVLLWFTALSPHPFS

InterPro domains:
  IPR006530 YD repeat [TIGR01643] (195-225)
  IPR006530 YD repeat [TIGR01643] (287-326)
  IPR006530 YD repeat [TIGR01643] (306-345)
  IPR006530 YD repeat [TIGR01643] (350-388)
  IPR007404 YdjM inner membrane [PF04307] (512-628)
  IPR007404 YdjM inner membrane [PF04307] (650-720)
  IPR031325 RHS repeat [PF05593] (195-224)
  IPR031325 RHS repeat [PF05593] (311-343)
  IPR031325 RHS repeat [PF05593] (348-384)
  IPR050708 Type VI secretion system VgrG/RHS [PTHR32305] (269-442)

Mean predicted aligned error: 21.39 Å

Organism: NCBI:txid2595054